Protein AF-0000000084545749 (afdb_homodimer)

pLDDT: mean 96.71, std 5.73, range [35.19, 98.94]

Nearest PDB structures (foldseek):
  8qpl-assembly1_B  TM=8.866E-01  e=1.674E-22  Methanocaldococcus jannaschii
  8cbb-assembly1_A  TM=7.795E-01  e=1.318E-17  Enhygromyxa salina
  8cbb-assembly2_C  TM=7.915E-01  e=3.293E-17  Enhygromyxa salina
  8cbb-assembly1_B  TM=7.976E-01  e=6.181E-17  Enhygromyxa salina
  8cbb-assembly2_D  TM=7.820E-01  e=8.713E-17  Enhygromyxa salina

Foldseek 3Di:
DPPFAAAAEDDDVDDLVLLLVLLLVLLPWRHAEYEYEPQPHDDHLVSLLSSLVSHQHHAYEYPAAALQQDPLVVLLVSQQVSCVSSLNRYEHEYENHDQCSNCVVRVTHSPDRLQSVVVSLVVSLVQLQQDQDFDDGPVDTDHRDGDPDHGSDNDHFYEYEDQDDSVLVSCLVRHQEYEYAQDFLVVLLVSLVVSVVVPNHAYEYEAAAFADQAQVLFLLLSLLVVLVCLQPPVSSVVSVCVVPCVPLSVQLNVVCVVPNSPCSSVSQDPSSCLGGHQTGHLVSNVVSVVSSVVSPHRYYYYYDGAGDDRVVRSVRVCVSPIHD/DPPFAAAAEDDDVDDLVLLLVLLLVLLPWRHAEYEYEPQPHDDQLVSLLSSLVSHQHHAYEYPAAALQQDPLVVLLVSQQVSCVSSLNRYEHEYENHDQCSNCVVRVTHSPDRLQSVVVSLVVSLVQLQQDQDFDDGPVDTDHRDGDPDHGSDNDHFYEYEDQDDSVLVSCLVRHQEYEYAQDFLVRLLVSLVVSVVVPNHAYEYEAAAFADQAQVLFLLLSLLVVLVCLQPPVSSVVSVCVVPCVPLSVQLNVVCVVPNSPCSSVSQDPSSCLGGHQTGYLVSNVVSVVSSVVSPHRYYYYYDGDGDDRVVRSVRVCVSPIHD

Radius of gyration: 26.18 Å; Cα contacts (8 Å, |Δi|>4): 1398; chains: 2; bounding box: 50×79×60 Å

InterPro domains:
  IPR011251 Luciferase-like domain [PF00296] (5-298)
  IPR036661 Luciferase-like domain superfamily [G3DSA:3.20.20.30] (3-321)
  IPR036661 Luciferase-like domain superfamily [SSF51679] (4-319)
  IPR050564 F420-dependent glucose-6-phosphate dehydrogenase/mer [PTHR43244] (4-323)

Solvent-accessible surface area (backbone atoms only — not comparable to full-atom values): 32765 Å² total; per-residue (Å²): 125,85,79,71,54,36,27,35,31,54,38,84,83,51,52,73,67,54,44,43,52,50,37,40,58,46,52,77,39,66,42,44,32,45,28,32,44,20,91,64,32,47,31,45,54,31,47,51,37,54,40,40,74,44,35,89,77,50,26,37,29,35,61,33,47,43,70,74,47,37,24,44,48,52,50,26,24,33,51,37,41,42,17,42,76,47,70,65,30,48,34,48,20,32,28,72,74,49,62,62,53,36,30,28,49,43,34,44,82,79,65,60,65,68,63,46,52,54,52,35,54,54,50,24,50,49,48,32,48,47,41,75,38,69,43,84,57,94,82,43,44,34,50,77,35,52,49,65,55,80,48,70,49,60,72,72,51,37,28,32,50,45,83,52,68,71,49,42,54,48,33,65,72,72,36,54,18,39,37,35,63,76,54,47,47,70,61,43,25,52,52,45,55,56,48,47,72,76,47,80,56,46,34,30,34,48,31,54,31,15,60,26,91,51,37,67,61,11,43,50,52,44,26,43,53,52,36,46,47,43,55,74,31,61,68,53,26,54,51,37,30,76,67,83,31,43,68,49,41,49,51,27,35,55,37,25,76,72,52,42,80,77,56,19,30,75,51,58,49,70,66,53,45,67,39,42,41,30,47,13,28,57,70,52,27,52,53,45,50,54,56,53,49,70,29,64,48,58,31,47,22,44,26,58,50,69,54,85,55,53,68,62,27,46,51,52,46,36,66,57,71,32,51,135,125,86,79,75,54,37,27,36,31,53,42,82,82,50,52,73,66,53,44,46,52,50,36,40,57,46,52,77,38,66,41,44,32,46,29,33,45,20,93,63,32,47,29,46,52,31,46,51,36,54,40,40,73,44,35,90,77,51,25,36,28,33,62,32,47,45,69,76,46,36,25,45,46,53,51,24,25,33,50,38,40,42,18,43,77,46,70,64,30,47,34,47,21,32,29,71,72,50,65,62,53,36,30,28,48,44,34,44,81,80,65,61,65,68,63,47,50,53,52,35,54,53,49,23,51,48,48,30,48,46,41,75,37,69,44,85,58,96,81,43,44,33,50,76,34,53,49,66,54,81,46,71,49,60,72,71,50,37,27,33,49,44,85,52,69,72,49,43,54,48,34,64,71,72,35,53,20,37,37,34,60,77,54,48,45,70,61,45,25,52,52,44,55,57,47,48,72,75,45,80,57,48,34,30,34,48,30,55,31,15,59,27,91,50,38,67,60,10,42,52,51,44,27,44,54,53,38,48,46,41,55,74,31,61,68,55,25,54,51,36,31,75,67,82,31,42,68,49,43,50,52,27,35,54,37,26,76,73,52,43,81,76,56,19,29,75,52,58,48,70,67,56,46,70,39,42,40,31,47,12,26,57,68,52,27,51,56,44,50,52,56,52,48,70,27,64,47,58,32,49,23,44,26,57,49,71,54,86,54,52,67,64,28,46,52,52,43,35,65,57,70,32,52,136

Secondary structure (DSSP, 8-state):
------EEE--SSS-HHHHHHHHHHHTTS---EEEE--TTSS-HHHHHHHHHTT-SSSEEEES-EETTSB-HHHHHHHHHHHHHHTTS-EEEEEE---HIIIIIIS------HHHHHHHHHHHHHHHHTTS-EEEE-SS-EEEEE--SSPPSSS---EEEE--SHHHHHHHHHH-SEEEEES--HHHHHHHHHHHHHH---EEEEEEEEEE-SSHHHHHHHHHHHHHHHHHH-HHHHHHHIIIIIHHHHHHHHHHHHHHTTSSGGGG--HHHHHHHEEEESHHHHHHHHHHHHTTT-SEEEEEE---SSHHHHHHHHIIIII--/------EEE--SSS-HHHHHHHHHHHTTS---EEEE--TTSS-HHHHHHHHHTT-SSSEEEES-EETTSB-HHHHHHHHHHHHHHTTS-EEEEEE---HIIIIIIS------HHHHHHHHHHHHHHHHTTS-EEEE-SS-EEEEE--SSPPS-S---EEEE--SHHHHHHHHHH-SEEEEES--HHHHHHHHHHHHTT---EEEEEEEEEE-SSHHHHHHHHHHHHHHHHHH-HHHHHHHIIIIIHHHHHHHHHHHHHHTTSSGGGG--HHHHHHHEEEESHHHHHHHHHHHHTTT-SEEEEEE---SSHHHHHHHHIIIII--

Sequence (648 aa):
MVFMRIACSLGSMLSVNEILNCAKIMSNTQTETIWVPETWGMENFSMLTAVSGKTSTQKIGSSIINIYSRSPAAIAMGAVTVDTISNGRLILGLGTSSLPIVETFHGYKFEKPLERMKEYVEIIRLISSGKTITYSGNIFNLKNFRLLIKPQRESIPIYIATVNEKMVNLTWSIGDGVIFYLRPKNEMKEIITKMQSKRKIDVTCQIITCVSENSEKAIERAKKTLAFYISVGKVYREFLAKNGFKNETSNIYEEFKKSGFSSNHELVSNSMLQKLTICGTPEECKKQLDEFKETGIDLPIIQFNPIDDTMESFRLLQKTFLDEMVFMRIACSLGSMLSVNEILNCAKIMSNTQTETIWVPETWGMENFSMLTAVSGKTSTQKIGSSIINIYSRSPAAIAMGAVTVDTISNGRLILGLGTSSLPIVETFHGYKFEKPLERMKEYVEIIRLISSGKTITYSGNIFNLKNFRLLIKPQRESIPIYIATVNEKMVNLTWSIGDGVIFYLRPKNEMKEIITKMQSKRKIDVTCQIITCVSENSEKAIERAKKTLAFYISVGKVYREFLAKNGFKNETSNIYEEFKKSGFSSNHELVSNSMLQKLTICGTPEECKKQLDEFKETGIDLPIIQFNPIDDTMESFRLLQKTFLDE

Structure (mmCIF, N/CA/C/O backbone):
data_AF-0000000084545749-model_v1
#
loop_
_entity.id
_entity.type
_entity.pdbx_description
1 polymer 'Luciferase family protein'
#
loop_
_atom_site.group_PDB
_atom_site.id
_atom_site.type_symbol
_atom_site.label_atom_id
_atom_site.label_alt_id
_atom_site.label_comp_id
_atom_site.label_asym_id
_atom_site.label_entity_id
_atom_site.label_seq_id
_atom_site.pdbx_PDB_ins_code
_atom_site.Cartn_x
_atom_site.Cartn_y
_atom_site.Cartn_z
_atom_site.occupancy
_atom_site.B_iso_or_equiv
_atom_site.auth_seq_id
_atom_site.auth_comp_id
_atom_site.auth_asym_id
_atom_site.auth_atom_id
_atom_site.pdbx_PDB_model_num
ATOM 1 N N . MET A 1 1 ? 22.922 -33.5 2.77 1 35.91 1 MET A N 1
ATOM 2 C CA . MET A 1 1 ? 21.906 -33.344 1.722 1 35.91 1 MET A CA 1
ATOM 3 C C . MET A 1 1 ? 21.422 -31.891 1.638 1 35.91 1 MET A C 1
ATOM 5 O O . MET A 1 1 ? 21 -31.312 2.645 1 35.91 1 MET A O 1
ATOM 9 N N . VAL A 1 2 ? 21.984 -31.125 0.833 1 47.72 2 VAL A N 1
ATOM 10 C CA . VAL A 1 2 ? 21.781 -29.672 0.832 1 47.72 2 VAL A CA 1
ATOM 11 C C . VAL A 1 2 ? 20.281 -29.375 0.924 1 47.72 2 VAL A C 1
ATOM 13 O O . VAL A 1 2 ? 19.5 -29.781 0.061 1 47.72 2 VAL A O 1
ATOM 16 N N . PHE A 1 3 ? 19.719 -29.188 2.16 1 62.28 3 PHE A N 1
ATOM 17 C CA . PHE A 1 3 ? 18.297 -28.953 2.439 1 62.28 3 PHE A CA 1
ATOM 18 C C . PHE A 1 3 ? 17.734 -27.875 1.527 1 62.28 3 PHE A C 1
ATOM 20 O O . PHE A 1 3 ? 18.328 -26.797 1.394 1 62.28 3 PHE A O 1
ATOM 27 N N . MET A 1 4 ? 16.984 -28.344 0.512 1 82.06 4 MET A N 1
ATOM 28 C CA . MET A 1 4 ? 16.422 -27.422 -0.47 1 82.06 4 MET A CA 1
ATOM 29 C C . MET A 1 4 ? 15.484 -26.422 0.199 1 82.06 4 MET A C 1
ATOM 31 O O . MET A 1 4 ? 14.734 -26.766 1.107 1 82.06 4 MET A O 1
ATOM 35 N N . ARG A 1 5 ? 15.688 -25.297 -0.233 1 94.62 5 ARG A N 1
ATOM 36 C CA . ARG A 1 5 ? 14.828 -24.188 0.196 1 94.62 5 ARG A CA 1
ATOM 37 C C . ARG A 1 5 ? 13.391 -24.406 -0.257 1 94.62 5 ARG A C 1
ATOM 39 O O . ARG A 1 5 ? 13.148 -24.969 -1.328 1 94.62 5 ARG A O 1
ATOM 46 N N . ILE A 1 6 ? 12.461 -24.125 0.654 1 97.56 6 ILE A N 1
ATOM 47 C CA . ILE A 1 6 ? 11.047 -24.25 0.304 1 97.56 6 ILE A CA 1
ATOM 48 C C . ILE A 1 6 ? 10.281 -23.016 0.761 1 97.56 6 ILE A C 1
ATOM 50 O O . ILE A 1 6 ? 10.562 -22.469 1.827 1 97.56 6 ILE A O 1
ATOM 54 N N . ALA A 1 7 ? 9.383 -22.578 -0.049 1 98.31 7 ALA A N 1
ATOM 55 C CA . ALA A 1 7 ? 8.531 -21.422 0.241 1 98.31 7 ALA A CA 1
ATOM 56 C C . ALA A 1 7 ? 7.055 -21.781 0.102 1 98.31 7 ALA A C 1
ATOM 58 O O . ALA A 1 7 ? 6.715 -22.875 -0.362 1 98.31 7 ALA A O 1
ATOM 59 N N . CYS A 1 8 ? 6.23 -20.906 0.562 1 98.38 8 CYS A N 1
ATOM 60 C CA . CYS A 1 8 ? 4.789 -21.109 0.486 1 98.38 8 CYS A CA 1
ATOM 61 C C . CYS A 1 8 ? 4.086 -19.828 0.076 1 98.38 8 CYS A C 1
ATOM 63 O O . CYS A 1 8 ? 4.453 -18.734 0.525 1 98.38 8 CYS A O 1
ATOM 65 N N . SER A 1 9 ? 3.17 -19.938 -0.784 1 98.12 9 SER A N 1
ATOM 66 C CA . SER A 1 9 ? 2.32 -18.812 -1.178 1 98.12 9 SER A CA 1
ATOM 67 C C . SER A 1 9 ? 0.921 -18.953 -0.586 1 98.12 9 SER A C 1
ATOM 69 O O . SER A 1 9 ? 0.259 -19.984 -0.769 1 98.12 9 SER A O 1
ATOM 71 N N . LEU A 1 10 ? 0.553 -17.922 0.153 1 96.31 10 LEU A N 1
ATOM 72 C CA . LEU A 1 10 ? -0.755 -17.891 0.799 1 96.31 10 LEU A CA 1
ATOM 73 C C . LEU A 1 10 ? -1.705 -16.953 0.069 1 96.31 10 LEU A C 1
ATOM 75 O O . LEU A 1 10 ? -1.514 -15.727 0.086 1 96.31 10 LEU A O 1
ATOM 79 N N . GLY A 1 11 ? -2.672 -17.453 -0.561 1 85.31 11 GLY A N 1
ATOM 80 C CA . GLY A 1 11 ? -3.576 -16.547 -1.242 1 85.31 11 GLY A CA 1
ATOM 81 C C . GLY A 1 11 ? -4.812 -17.234 -1.795 1 85.31 11 GLY A C 1
ATOM 82 O O . GLY A 1 11 ? -5.199 -18.297 -1.316 1 85.31 11 GLY A O 1
ATOM 83 N N . SER A 1 12 ? -5.316 -16.734 -2.797 1 78.94 12 SER A N 1
ATOM 84 C CA . SER A 1 12 ? -6.41 -15.773 -2.885 1 78.94 12 SER A CA 1
ATOM 85 C C . SER A 1 12 ? -7.715 -16.375 -2.365 1 78.94 12 SER A C 1
ATOM 87 O O . SER A 1 12 ? -8.703 -15.656 -2.193 1 78.94 12 SER A O 1
ATOM 89 N N . MET A 1 13 ? -7.555 -17.578 -2.076 1 88.56 13 MET A N 1
ATOM 90 C CA . MET A 1 13 ? -8.742 -18.281 -1.604 1 88.56 13 MET A CA 1
ATOM 91 C C . MET A 1 13 ? -8.844 -18.219 -0.083 1 88.56 13 MET A C 1
ATOM 93 O O . MET A 1 13 ? -9.805 -18.719 0.501 1 88.56 13 MET A O 1
ATOM 97 N N . LEU A 1 14 ? -7.902 -17.609 0.523 1 94.75 14 LEU A N 1
ATOM 98 C CA . LEU A 1 14 ? -7.863 -17.516 1.978 1 94.75 14 LEU A CA 1
ATOM 99 C C . LEU A 1 14 ? -8.367 -16.141 2.443 1 94.75 14 LEU A C 1
ATOM 101 O O . LEU A 1 14 ? -8.133 -15.133 1.775 1 94.75 14 LEU A O 1
ATOM 105 N N . SER A 1 15 ? -9.078 -16.156 3.58 1 94.19 15 SER A N 1
ATOM 106 C CA . SER A 1 15 ? -9.367 -14.891 4.258 1 94.19 15 SER A CA 1
ATOM 107 C C . SER A 1 15 ? -8.109 -14.289 4.879 1 94.19 15 SER A C 1
ATOM 109 O O . SER A 1 15 ? -7.098 -14.977 5.016 1 94.19 15 SER A O 1
ATOM 111 N N . VAL A 1 16 ? -8.195 -13.031 5.207 1 95.19 16 VAL A N 1
ATOM 112 C CA . VAL A 1 16 ? -7.09 -12.359 5.875 1 95.19 16 VAL A CA 1
ATOM 113 C C . VAL A 1 16 ? -6.684 -13.133 7.125 1 95.19 16 VAL A C 1
ATOM 115 O O . VAL A 1 16 ? -5.504 -13.422 7.328 1 95.19 16 VAL A O 1
ATOM 118 N N . ASN A 1 17 ? -7.656 -13.539 7.938 1 94.5 17 ASN A N 1
ATOM 119 C CA . ASN A 1 17 ? -7.383 -14.25 9.18 1 94.5 17 ASN A CA 1
ATOM 120 C C . ASN A 1 17 ? -6.762 -15.617 8.922 1 94.5 17 ASN A C 1
ATOM 122 O O . ASN A 1 17 ? -5.898 -16.062 9.68 1 94.5 17 ASN A O 1
ATOM 126 N N . GLU A 1 18 ? -7.203 -16.281 7.91 1 97 18 GLU A N 1
ATOM 127 C CA . GLU A 1 18 ? -6.637 -17.578 7.559 1 97 18 GLU A CA 1
ATOM 128 C C . GLU A 1 18 ? -5.176 -17.438 7.137 1 97 18 GLU A C 1
ATOM 130 O O . GLU A 1 18 ? -4.344 -18.281 7.484 1 97 18 GLU A O 1
ATOM 135 N N . ILE A 1 19 ? -4.871 -16.391 6.391 1 97.5 19 ILE A N 1
ATOM 136 C CA . ILE A 1 19 ? -3.49 -16.156 5.992 1 97.5 19 ILE A CA 1
ATOM 137 C C . ILE A 1 19 ? -2.625 -15.938 7.234 1 97.5 19 ILE A C 1
ATOM 139 O O . ILE A 1 19 ? -1.548 -16.531 7.352 1 97.5 19 ILE A O 1
ATOM 143 N N . LEU A 1 20 ? -3.107 -15.148 8.141 1 97.25 20 LEU A N 1
ATOM 144 C CA . LEU A 1 20 ? -2.338 -14.836 9.336 1 97.25 20 LEU A CA 1
ATOM 145 C C . LEU A 1 20 ? -2.162 -16.078 10.211 1 97.25 20 LEU A C 1
ATOM 147 O O . LEU A 1 20 ? -1.094 -16.281 10.789 1 97.25 20 LEU A O 1
ATOM 151 N N . ASN A 1 21 ? -3.191 -16.891 10.32 1 97.81 21 ASN A N 1
ATOM 152 C CA . ASN A 1 21 ? -3.088 -18.141 11.062 1 97.81 21 ASN A CA 1
ATOM 153 C C . ASN A 1 21 ? -2.08 -19.094 10.422 1 97.81 21 ASN A C 1
ATOM 155 O O . ASN A 1 21 ? -1.288 -19.734 11.125 1 97.81 21 ASN A O 1
ATOM 159 N N . CYS A 1 22 ? -2.098 -19.188 9.094 1 98.31 22 CYS A N 1
ATOM 160 C CA . CYS A 1 22 ? -1.125 -20.016 8.383 1 98.31 22 CYS A CA 1
ATOM 161 C C . CYS A 1 22 ? 0.291 -19.484 8.594 1 98.31 22 CYS A C 1
ATOM 163 O O . CYS A 1 22 ? 1.221 -20.266 8.805 1 98.31 22 CYS A O 1
ATOM 165 N N . ALA A 1 23 ? 0.415 -18.188 8.531 1 98.19 23 ALA A N 1
ATOM 166 C CA . ALA A 1 23 ? 1.721 -17.578 8.75 1 98.19 23 ALA A CA 1
ATOM 167 C C . ALA A 1 23 ? 2.252 -17.906 10.148 1 98.19 23 ALA A C 1
ATOM 169 O O . ALA A 1 23 ? 3.439 -18.203 10.312 1 98.19 23 ALA A O 1
ATOM 170 N N . LYS A 1 24 ? 1.405 -17.812 11.133 1 97.75 24 LYS A N 1
ATOM 171 C CA . LYS A 1 24 ? 1.788 -18.141 12.5 1 97.75 24 LYS A CA 1
ATOM 172 C C . LYS A 1 24 ? 2.297 -19.578 12.586 1 97.75 24 LYS A C 1
ATOM 174 O O . LYS A 1 24 ? 3.305 -19.844 13.25 1 97.75 24 LYS A O 1
ATOM 179 N N . ILE A 1 25 ? 1.6 -20.469 11.922 1 97.38 25 ILE A N 1
ATOM 180 C CA . ILE A 1 25 ? 2.016 -21.859 11.891 1 97.38 25 ILE A CA 1
ATOM 181 C C . ILE A 1 25 ? 3.379 -21.984 11.211 1 97.38 25 ILE A C 1
ATOM 183 O O . ILE A 1 25 ? 4.27 -22.672 11.711 1 97.38 25 ILE A O 1
ATOM 187 N N . MET A 1 26 ? 3.568 -21.297 10.125 1 97.69 26 MET A N 1
ATOM 188 C CA . MET A 1 26 ? 4.785 -21.375 9.32 1 97.69 26 MET A CA 1
ATOM 189 C C . MET A 1 26 ? 5.977 -20.812 10.086 1 97.69 26 MET A C 1
ATOM 191 O O . MET A 1 26 ? 7.125 -21.141 9.789 1 97.69 26 MET A O 1
ATOM 195 N N . SER A 1 27 ? 5.652 -19.938 11.094 1 96.94 27 SER A N 1
ATOM 196 C CA . SER A 1 27 ? 6.719 -19.328 11.883 1 96.94 27 SER A CA 1
ATOM 197 C C . SER A 1 27 ? 7.555 -20.391 12.594 1 96.94 27 SER A C 1
ATOM 199 O O . SER A 1 27 ? 8.711 -20.156 12.945 1 96.94 27 SER A O 1
ATOM 201 N N . ASN A 1 28 ? 7 -21.562 12.742 1 95.56 28 ASN A N 1
ATOM 202 C CA . ASN A 1 28 ? 7.664 -22.656 13.461 1 95.56 28 ASN A CA 1
ATOM 203 C C . ASN A 1 28 ? 8.109 -23.766 12.508 1 95.56 28 ASN A C 1
ATOM 205 O O . ASN A 1 28 ? 8.328 -24.906 12.938 1 95.56 28 ASN A O 1
ATOM 209 N N . THR A 1 29 ? 8.203 -23.484 11.227 1 96.38 29 THR A N 1
ATOM 210 C CA . THR A 1 29 ? 8.602 -24.453 10.219 1 96.38 29 THR A CA 1
ATOM 211 C C . THR A 1 29 ? 9.898 -24.016 9.539 1 96.38 29 THR A C 1
ATOM 213 O O . THR A 1 29 ? 10.484 -23 9.891 1 96.38 29 THR A O 1
ATOM 216 N N . GLN A 1 30 ? 10.312 -24.797 8.57 1 91.75 30 GLN A N 1
ATOM 217 C CA . GLN A 1 30 ? 11.531 -24.5 7.828 1 91.75 30 GLN A CA 1
ATOM 218 C C . GLN A 1 30 ? 11.242 -23.688 6.574 1 91.75 30 GLN A C 1
ATOM 220 O O . GLN A 1 30 ? 12.109 -23.516 5.719 1 91.75 30 GLN A O 1
ATOM 225 N N . THR A 1 31 ? 10.07 -23.203 6.434 1 97 31 THR A N 1
ATOM 226 C CA . THR A 1 31 ? 9.695 -22.375 5.289 1 97 31 THR A CA 1
ATOM 227 C C . THR A 1 31 ? 10.641 -21.172 5.156 1 97 31 THR A C 1
ATOM 229 O O . THR A 1 31 ? 10.875 -20.453 6.129 1 97 31 THR A O 1
ATOM 232 N N . GLU A 1 32 ? 11.195 -21.031 4.016 1 97.75 32 GLU A N 1
ATOM 233 C CA . GLU A 1 32 ? 12.148 -19.953 3.814 1 97.75 32 GLU A CA 1
ATOM 234 C C . GLU A 1 32 ? 11.438 -18.609 3.621 1 97.75 32 GLU A C 1
ATOM 236 O O . GLU A 1 32 ? 11.828 -17.609 4.215 1 97.75 32 GLU A O 1
ATOM 241 N N . THR A 1 33 ? 10.438 -18.578 2.777 1 98.62 33 THR A N 1
ATOM 242 C CA . THR A 1 33 ? 9.758 -17.344 2.402 1 98.62 33 THR A CA 1
ATOM 243 C C . THR A 1 33 ? 8.242 -17.562 2.367 1 98.62 33 THR A C 1
ATOM 245 O O . THR A 1 33 ? 7.762 -18.578 1.871 1 98.62 33 THR A O 1
ATOM 248 N N . ILE A 1 34 ? 7.504 -16.688 2.877 1 98.69 34 ILE A N 1
ATOM 249 C CA . ILE A 1 34 ? 6.051 -16.625 2.764 1 98.69 34 ILE A CA 1
ATOM 250 C C . ILE A 1 34 ? 5.656 -15.594 1.712 1 98.69 34 ILE A C 1
ATOM 252 O O . ILE A 1 34 ? 5.867 -14.398 1.901 1 98.69 34 ILE A O 1
ATOM 256 N N . TRP A 1 35 ? 5.113 -16.078 0.639 1 98.69 35 TRP A N 1
ATOM 257 C CA . TRP A 1 35 ? 4.699 -15.211 -0.462 1 98.69 35 TRP A CA 1
ATOM 258 C C . TRP A 1 35 ? 3.209 -14.898 -0.373 1 98.69 35 TRP A C 1
ATOM 260 O O . TRP A 1 35 ? 2.4 -15.766 -0.045 1 98.69 35 TRP A O 1
ATOM 270 N N . VAL A 1 36 ? 2.854 -13.648 -0.627 1 98.06 36 VAL A N 1
ATOM 271 C CA . VAL A 1 36 ? 1.462 -13.211 -0.598 1 98.06 36 VAL A CA 1
ATOM 272 C C . VAL A 1 36 ? 1.094 -12.57 -1.934 1 98.06 36 VAL A C 1
ATOM 274 O O . VAL A 1 36 ? 1.725 -11.602 -2.357 1 98.06 36 VAL A O 1
ATOM 277 N N . PRO A 1 37 ? 0.091 -13.109 -2.627 1 96.69 37 PRO A N 1
ATOM 278 C CA . PRO A 1 37 ? -0.374 -12.484 -3.863 1 96.69 37 PRO A CA 1
ATOM 279 C C . PRO A 1 37 ? -1.291 -11.289 -3.609 1 96.69 37 PRO A C 1
ATOM 281 O O . PRO A 1 37 ? -1.854 -11.156 -2.52 1 96.69 37 PRO A O 1
ATOM 284 N N . GLU A 1 38 ? -1.456 -10.305 -4.508 1 94.38 38 GLU A N 1
ATOM 285 C CA . GLU A 1 38 ? -2.393 -9.18 -4.441 1 94.38 38 GLU A CA 1
ATOM 286 C C . GLU A 1 38 ? -3.553 -9.375 -5.41 1 94.38 38 GLU A C 1
ATOM 288 O O . GLU A 1 38 ? -4.719 -9.312 -5.016 1 94.38 38 GLU A O 1
ATOM 293 N N . THR A 1 39 ? -3.438 -9.828 -6.609 1 83.56 39 THR A N 1
ATOM 294 C CA . THR A 1 39 ? -4.383 -9.914 -7.719 1 83.56 39 THR A CA 1
ATOM 295 C C . THR A 1 39 ? -5.426 -8.805 -7.621 1 83.56 39 THR A C 1
ATOM 297 O O . THR A 1 39 ? -5.102 -7.625 -7.793 1 83.56 39 THR A O 1
ATOM 300 N N . TRP A 1 40 ? -6.699 -9.008 -7.266 1 82.06 40 TRP A N 1
ATOM 301 C CA . TRP A 1 40 ? -7.711 -8 -6.961 1 82.06 40 TRP A CA 1
ATOM 302 C C . TRP A 1 40 ? -8.367 -8.281 -5.613 1 82.06 40 TRP A C 1
ATOM 304 O O . TRP A 1 40 ? -9.555 -8.016 -5.43 1 82.06 40 TRP A O 1
ATOM 314 N N . GLY A 1 41 ? -7.508 -8.727 -4.734 1 89.38 41 GLY A N 1
ATOM 315 C CA . GLY A 1 41 ? -7.984 -9.016 -3.391 1 89.38 41 GLY A CA 1
ATOM 316 C C . GLY A 1 41 ? -7.359 -8.133 -2.328 1 89.38 41 GLY A C 1
ATOM 317 O O . GLY A 1 41 ? -7.656 -6.941 -2.252 1 89.38 41 GLY A O 1
ATOM 318 N N . MET A 1 42 ? -6.422 -8.75 -1.611 1 94.75 42 MET A N 1
ATOM 319 C CA . MET A 1 42 ? -5.773 -8.086 -0.483 1 94.75 42 MET A CA 1
ATOM 320 C C . MET A 1 42 ? -4.602 -7.234 -0.955 1 94.75 42 MET A C 1
ATOM 322 O O . MET A 1 42 ? -3.846 -7.645 -1.838 1 94.75 42 MET A O 1
ATOM 326 N N . GLU A 1 43 ? -4.527 -6.047 -0.407 1 97.38 43 GLU A N 1
ATOM 327 C CA . GLU A 1 43 ? -3.402 -5.164 -0.699 1 97.38 43 GLU A CA 1
ATOM 328 C C . GLU A 1 43 ? -2.113 -5.691 -0.079 1 97.38 43 GLU A C 1
ATOM 330 O O . GLU A 1 43 ? -2.102 -6.117 1.078 1 97.38 43 GLU A O 1
ATOM 335 N N . ASN A 1 44 ? -1.098 -5.719 -0.86 1 97.88 44 ASN A N 1
ATOM 336 C CA . ASN A 1 44 ? 0.066 -6.559 -0.595 1 97.88 44 ASN A CA 1
ATOM 337 C C . ASN A 1 44 ? 0.906 -6.008 0.553 1 97.88 44 ASN A C 1
ATOM 339 O O . ASN A 1 44 ? 1.299 -6.75 1.454 1 97.88 44 ASN A O 1
ATOM 343 N N . PHE A 1 45 ? 1.214 -4.699 0.608 1 98.5 45 PHE A N 1
ATOM 344 C CA . PHE A 1 45 ? 2.105 -4.164 1.631 1 98.5 45 PHE A CA 1
ATOM 345 C C . PHE A 1 45 ? 1.482 -4.293 3.016 1 98.5 45 PHE A C 1
ATOM 347 O O . PHE A 1 45 ? 2.182 -4.574 3.992 1 98.5 45 PHE A O 1
ATOM 354 N N . SER A 1 46 ? 0.171 -4.086 3.115 1 98.5 46 SER A N 1
ATOM 355 C CA . SER A 1 46 ? -0.519 -4.305 4.383 1 98.5 46 SER A CA 1
ATOM 356 C C . SER A 1 46 ? -0.418 -5.762 4.82 1 98.5 46 SER A C 1
ATOM 358 O O . SER A 1 46 ? -0.12 -6.047 5.98 1 98.5 46 SER A O 1
ATOM 360 N N . MET A 1 47 ? -0.628 -6.637 3.9 1 98.25 47 MET A N 1
ATOM 361 C CA . MET A 1 47 ? -0.606 -8.062 4.227 1 98.25 47 MET A CA 1
ATOM 362 C C . MET A 1 47 ? 0.803 -8.516 4.598 1 98.25 47 MET A C 1
ATOM 364 O O . MET A 1 47 ? 0.983 -9.289 5.535 1 98.25 47 MET A O 1
ATOM 368 N N . LEU A 1 48 ? 1.762 -8.062 3.801 1 98.75 48 LEU A N 1
ATOM 369 C CA . LEU A 1 48 ? 3.141 -8.406 4.121 1 98.75 48 LEU A CA 1
ATOM 370 C C . LEU A 1 48 ? 3.523 -7.906 5.508 1 98.75 48 LEU A C 1
ATOM 372 O O . LEU A 1 48 ? 4.219 -8.594 6.254 1 98.75 48 LEU A O 1
ATOM 376 N N . THR A 1 49 ? 3.094 -6.691 5.84 1 98.75 49 THR A N 1
ATOM 377 C CA . THR A 1 49 ? 3.328 -6.148 7.172 1 98.75 49 THR A CA 1
ATOM 378 C C . THR A 1 49 ? 2.682 -7.031 8.234 1 98.75 49 THR A C 1
ATOM 380 O O . THR A 1 49 ? 3.324 -7.395 9.227 1 98.75 49 THR A O 1
ATOM 383 N N . ALA A 1 50 ? 1.439 -7.402 8.031 1 98.5 50 ALA A N 1
ATOM 384 C CA . ALA A 1 50 ? 0.72 -8.242 8.992 1 98.5 50 ALA A CA 1
ATOM 385 C C . ALA A 1 50 ? 1.398 -9.594 9.148 1 98.5 50 ALA A C 1
ATOM 387 O O . ALA A 1 50 ? 1.587 -10.078 10.266 1 98.5 50 ALA A O 1
ATOM 388 N N . VAL A 1 51 ? 1.773 -10.203 8.016 1 98.5 51 VAL A N 1
ATOM 389 C CA . VAL A 1 51 ? 2.422 -11.516 8.016 1 98.5 51 VAL A CA 1
ATOM 390 C C . VAL A 1 51 ? 3.768 -11.422 8.734 1 98.5 51 VAL A C 1
ATOM 392 O O . VAL A 1 51 ? 4.129 -12.32 9.5 1 98.5 51 VAL A O 1
ATOM 395 N N . SER A 1 52 ? 4.5 -10.344 8.477 1 98.19 52 SER A N 1
ATOM 396 C CA . SER A 1 52 ? 5.809 -10.172 9.102 1 98.19 52 SER A CA 1
ATOM 397 C C . SER A 1 52 ? 5.688 -10.117 10.617 1 98.19 52 SER A C 1
ATOM 399 O O . SER A 1 52 ? 6.613 -10.508 11.336 1 98.19 52 SER A O 1
ATOM 401 N N . GLY A 1 53 ? 4.559 -9.648 11.117 1 97.31 53 GLY A N 1
ATOM 402 C CA . GLY A 1 53 ? 4.316 -9.594 12.555 1 97.31 53 GLY A CA 1
ATOM 403 C C . GLY A 1 53 ? 4.059 -10.953 13.172 1 97.31 53 GLY A C 1
ATOM 404 O O . GLY A 1 53 ? 4.133 -11.109 14.391 1 97.31 53 GLY A O 1
ATOM 405 N N . LYS A 1 54 ? 3.77 -11.977 12.359 1 97.88 54 LYS A N 1
ATOM 406 C CA . LYS A 1 54 ? 3.457 -13.32 12.836 1 97.88 54 LYS A CA 1
ATOM 407 C C . LYS A 1 54 ? 4.691 -14.219 12.797 1 97.88 54 LYS A C 1
ATOM 409 O O . LYS A 1 54 ? 4.664 -15.344 13.305 1 97.88 54 LYS A O 1
ATOM 414 N N . THR A 1 55 ? 5.773 -13.734 12.141 1 97.12 55 THR A N 1
ATOM 415 C CA . THR A 1 55 ? 7 -14.516 11.977 1 97.12 55 THR A CA 1
ATOM 416 C C . THR A 1 55 ? 8.219 -13.688 12.367 1 97.12 55 THR A C 1
ATOM 418 O O . THR A 1 55 ? 8.148 -12.461 12.445 1 97.12 55 THR A O 1
ATOM 421 N N . SER A 1 56 ? 9.352 -14.344 12.617 1 94.44 56 SER A N 1
ATOM 422 C CA . SER A 1 56 ? 10.531 -13.586 13.031 1 94.44 56 SER A CA 1
ATOM 423 C C . SER A 1 56 ? 11.727 -13.891 12.141 1 94.44 56 SER A C 1
ATOM 425 O O . SER A 1 56 ? 12.703 -13.133 12.117 1 94.44 56 SER A O 1
ATOM 427 N N . THR A 1 57 ? 11.617 -15.023 11.375 1 96.44 57 THR A N 1
ATOM 428 C CA . THR A 1 57 ? 12.805 -15.43 10.633 1 96.44 57 THR A CA 1
ATOM 429 C C . THR A 1 57 ? 12.5 -15.562 9.148 1 96.44 57 THR A C 1
ATOM 431 O O . THR A 1 57 ? 13.352 -15.266 8.305 1 96.44 57 THR A O 1
ATOM 434 N N . GLN A 1 58 ? 11.312 -16.016 8.797 1 98.19 58 GLN A N 1
ATOM 435 C CA . GLN A 1 58 ? 10.945 -16.25 7.402 1 98.19 58 GLN A CA 1
ATOM 436 C C . GLN A 1 58 ? 10.977 -14.945 6.605 1 98.19 58 GLN A C 1
ATOM 438 O O . GLN A 1 58 ? 10.562 -13.898 7.105 1 98.19 58 GLN A O 1
ATOM 443 N N . LYS A 1 59 ? 11.492 -15.008 5.441 1 98.75 59 LYS A N 1
ATOM 444 C CA . LYS A 1 59 ? 11.305 -13.891 4.512 1 98.75 59 LYS A CA 1
ATOM 445 C C . LYS A 1 59 ? 9.844 -13.766 4.09 1 98.75 59 LYS A C 1
ATOM 447 O O . LYS A 1 59 ? 9.062 -14.711 4.238 1 98.75 59 LYS A O 1
ATOM 452 N N . ILE A 1 60 ? 9.5 -12.617 3.678 1 98.81 60 ILE A N 1
ATOM 453 C CA . ILE A 1 60 ? 8.164 -12.352 3.152 1 98.81 60 ILE A CA 1
ATOM 454 C C . ILE A 1 60 ? 8.273 -11.734 1.76 1 98.81 60 ILE A C 1
ATOM 456 O O . ILE A 1 60 ? 9.18 -10.953 1.489 1 98.81 60 ILE A O 1
ATOM 460 N N . GLY A 1 61 ? 7.383 -12.117 0.843 1 98.75 61 GLY A N 1
ATOM 461 C CA . GLY A 1 61 ? 7.496 -11.641 -0.528 1 98.75 61 GLY A CA 1
ATOM 462 C C . GLY A 1 61 ? 6.152 -11.336 -1.163 1 98.75 61 GLY A C 1
ATOM 463 O O . GLY A 1 61 ? 5.145 -11.969 -0.84 1 98.75 61 GLY A O 1
ATOM 464 N N . SER A 1 62 ? 6.141 -10.336 -2.031 1 98.56 62 SER A N 1
ATOM 465 C CA . SER A 1 62 ? 4.977 -10.078 -2.877 1 98.56 62 SER A CA 1
ATOM 466 C C . SER A 1 62 ? 5.004 -10.953 -4.125 1 98.56 62 SER A C 1
ATOM 468 O O . SER A 1 62 ? 6.039 -11.086 -4.781 1 98.56 62 SER A O 1
ATOM 470 N N . SER A 1 63 ? 3.908 -11.531 -4.504 1 97.38 63 SER A N 1
ATOM 471 C CA . SER A 1 63 ? 3.869 -12.406 -5.672 1 97.38 63 SER A CA 1
ATOM 472 C C . SER A 1 63 ? 2.562 -12.242 -6.441 1 97.38 63 SER A C 1
ATOM 474 O O . SER A 1 63 ? 1.762 -13.18 -6.516 1 97.38 63 SER A O 1
ATOM 476 N N . ILE A 1 64 ? 2.365 -11.008 -6.797 1 97.62 64 ILE A N 1
ATOM 477 C CA . ILE A 1 64 ? 3.26 -9.883 -7.031 1 97.62 64 ILE A CA 1
ATOM 478 C C . ILE A 1 64 ? 2.516 -8.57 -6.777 1 97.62 64 ILE A C 1
ATOM 480 O O . ILE A 1 64 ? 1.298 -8.57 -6.586 1 97.62 64 ILE A O 1
ATOM 484 N N . ILE A 1 65 ? 3.207 -7.484 -6.754 1 98.19 65 ILE A N 1
ATOM 485 C CA . ILE A 1 65 ? 2.686 -6.133 -6.941 1 98.19 65 ILE A CA 1
ATOM 486 C C . ILE A 1 65 ? 2.799 -5.738 -8.414 1 98.19 65 ILE A C 1
ATOM 488 O O . ILE A 1 65 ? 3.873 -5.848 -9.008 1 98.19 65 ILE A O 1
ATOM 492 N N . ASN A 1 66 ? 1.677 -5.375 -9.039 1 97.44 66 ASN A N 1
ATOM 493 C CA . ASN A 1 66 ? 1.742 -5.031 -10.453 1 97.44 66 ASN A CA 1
ATOM 494 C C . ASN A 1 66 ? 2.264 -3.611 -10.664 1 97.44 66 ASN A C 1
ATOM 496 O O . ASN A 1 66 ? 1.969 -2.715 -9.867 1 97.44 66 ASN A O 1
ATOM 500 N N . ILE A 1 67 ? 2.875 -3.307 -11.719 1 98.38 67 ILE A N 1
ATOM 501 C CA . ILE A 1 67 ? 3.639 -2.08 -11.93 1 98.38 67 ILE A CA 1
ATOM 502 C C . ILE A 1 67 ? 2.768 -1.048 -12.641 1 98.38 67 ILE A C 1
ATOM 504 O O . ILE A 1 67 ? 3.279 -0.087 -13.219 1 98.38 67 ILE A O 1
ATOM 508 N N . TYR A 1 68 ? 1.451 -1.254 -12.68 1 98 68 TYR A N 1
ATOM 509 C CA . TYR A 1 68 ? 0.546 -0.294 -13.305 1 98 68 TYR A CA 1
ATOM 510 C C . TYR A 1 68 ? -0.355 0.361 -12.266 1 98 68 TYR A C 1
ATOM 512 O O . TYR A 1 68 ? -0.846 1.473 -12.469 1 98 68 TYR A O 1
ATOM 520 N N . SER A 1 69 ? -0.457 -0.303 -11.125 1 97.56 69 SER A N 1
ATOM 521 C CA . SER A 1 69 ? -1.48 0.135 -10.18 1 97.56 69 SER A CA 1
ATOM 522 C C . SER A 1 69 ? -0.953 1.232 -9.266 1 97.56 69 SER A C 1
ATOM 524 O O . SER A 1 69 ? -1.728 1.893 -8.57 1 97.56 69 SER A O 1
ATOM 526 N N . ARG A 1 70 ? 0.345 1.449 -9.188 1 97.62 70 ARG A N 1
ATOM 527 C CA . ARG A 1 70 ? 1.048 2.41 -8.344 1 97.62 70 ARG A CA 1
ATOM 528 C C . ARG A 1 70 ? 2.209 3.051 -9.094 1 97.62 70 ARG A C 1
ATOM 530 O O . ARG A 1 70 ? 2.74 2.469 -10.039 1 97.62 70 ARG A O 1
ATOM 537 N N . SER A 1 71 ? 2.609 4.219 -8.633 1 98.19 71 SER A N 1
ATOM 538 C CA . SER A 1 71 ? 3.846 4.793 -9.148 1 98.19 71 SER A CA 1
ATOM 539 C C . SER A 1 71 ? 5.066 4.02 -8.656 1 98.19 71 SER A C 1
ATOM 541 O O . SER A 1 71 ? 5.008 3.35 -7.625 1 98.19 71 SER A O 1
ATOM 543 N N . PRO A 1 72 ? 6.164 4.086 -9.422 1 98.31 72 PRO A N 1
ATOM 544 C CA . PRO A 1 72 ? 7.363 3.414 -8.922 1 98.31 72 PRO A CA 1
ATOM 545 C C . PRO A 1 72 ? 7.824 3.955 -7.574 1 98.31 72 PRO A C 1
ATOM 547 O O . PRO A 1 72 ? 8.336 3.199 -6.742 1 98.31 72 PRO A O 1
ATOM 550 N N . ALA A 1 73 ? 7.621 5.242 -7.332 1 98 73 ALA A N 1
ATOM 551 C CA . ALA A 1 73 ? 7.98 5.832 -6.047 1 98 73 ALA A CA 1
ATOM 552 C C . ALA A 1 73 ? 7.133 5.254 -4.918 1 98 73 ALA A C 1
ATOM 554 O O . ALA A 1 73 ? 7.641 4.969 -3.832 1 98 73 ALA A O 1
ATOM 555 N N . ALA A 1 74 ? 5.836 5.094 -5.184 1 98.19 74 ALA A N 1
ATOM 556 C CA . ALA A 1 74 ? 4.949 4.512 -4.18 1 98.19 74 ALA A CA 1
ATOM 557 C C . ALA A 1 74 ? 5.367 3.08 -3.848 1 98.19 74 ALA A C 1
ATOM 559 O O . ALA A 1 74 ? 5.336 2.674 -2.684 1 98.19 74 ALA A O 1
ATOM 560 N N . ILE A 1 75 ? 5.734 2.312 -4.855 1 98.62 75 ILE A N 1
ATOM 561 C CA . ILE A 1 75 ? 6.172 0.94 -4.629 1 98.62 75 ILE A CA 1
ATOM 562 C C . ILE A 1 75 ? 7.473 0.94 -3.83 1 98.62 75 ILE A C 1
ATOM 564 O O . ILE A 1 75 ? 7.641 0.145 -2.902 1 98.62 75 ILE A O 1
ATOM 568 N N . ALA A 1 76 ? 8.383 1.817 -4.164 1 98.25 76 ALA A N 1
ATOM 569 C CA . ALA A 1 76 ? 9.641 1.916 -3.436 1 98.25 76 ALA A CA 1
ATOM 570 C C . ALA A 1 76 ? 9.406 2.268 -1.97 1 98.25 76 ALA A C 1
ATOM 572 O O . ALA A 1 76 ? 10.031 1.691 -1.077 1 98.25 76 ALA A O 1
ATOM 573 N N . MET A 1 77 ? 8.531 3.234 -1.724 1 97.69 77 MET A N 1
ATOM 574 C CA . MET A 1 77 ? 8.188 3.609 -0.357 1 97.69 77 MET A CA 1
ATOM 575 C C . MET A 1 77 ? 7.645 2.41 0.416 1 97.69 77 MET A C 1
ATOM 577 O O . MET A 1 77 ? 8.023 2.189 1.567 1 97.69 77 MET A O 1
ATOM 581 N N . GLY A 1 78 ? 6.758 1.675 -0.23 1 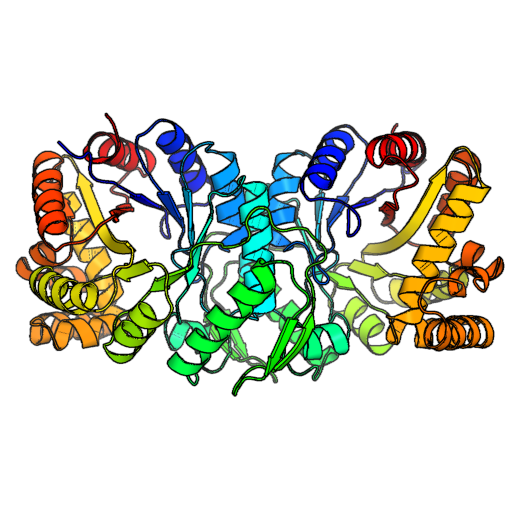98.19 78 GLY A N 1
ATOM 582 C CA . GLY A 1 78 ? 6.219 0.477 0.393 1 98.19 78 GLY A CA 1
ATOM 583 C C . GLY A 1 78 ? 7.273 -0.574 0.682 1 98.19 78 GLY A C 1
ATOM 584 O O . GLY A 1 78 ? 7.289 -1.164 1.764 1 98.19 78 GLY A O 1
ATOM 585 N N . ALA A 1 79 ? 8.125 -0.791 -0.281 1 98.56 79 ALA A N 1
ATOM 586 C CA . ALA A 1 79 ? 9.188 -1.779 -0.122 1 98.56 79 ALA A CA 1
ATOM 587 C C . ALA A 1 79 ? 10.094 -1.428 1.056 1 98.56 79 ALA A C 1
ATOM 589 O O . ALA A 1 79 ? 10.359 -2.27 1.916 1 98.56 79 ALA A O 1
ATOM 590 N N . VAL A 1 80 ? 10.531 -0.217 1.117 1 98.06 80 VAL A N 1
ATOM 591 C CA . VAL A 1 80 ? 11.445 0.214 2.17 1 98.06 80 VAL A CA 1
ATOM 592 C C . VAL A 1 80 ? 10.742 0.147 3.523 1 98.06 80 VAL A C 1
ATOM 594 O O . VAL A 1 80 ? 11.328 -0.295 4.516 1 98.06 80 VAL A O 1
ATOM 597 N N . THR A 1 81 ? 9.492 0.565 3.596 1 97.94 81 THR A N 1
ATOM 598 C CA . THR A 1 81 ? 8.734 0.561 4.84 1 97.94 81 THR A CA 1
ATOM 599 C C . THR A 1 81 ? 8.57 -0.862 5.367 1 97.94 81 THR A C 1
ATOM 601 O O . THR A 1 81 ? 8.891 -1.145 6.52 1 97.94 81 THR A O 1
ATOM 604 N N . VAL A 1 82 ? 8.125 -1.773 4.508 1 98.56 82 VAL A N 1
ATOM 605 C CA . VAL A 1 82 ? 7.891 -3.152 4.926 1 98.56 82 VAL A CA 1
ATOM 606 C C . VAL A 1 82 ? 9.219 -3.82 5.27 1 98.56 82 VAL A C 1
ATOM 608 O O . VAL A 1 82 ? 9.289 -4.629 6.199 1 98.56 82 VAL A O 1
ATOM 611 N N . ASP A 1 83 ? 10.234 -3.512 4.488 1 98.56 83 ASP A N 1
ATOM 612 C CA . ASP A 1 83 ? 11.555 -4.047 4.789 1 98.56 83 ASP A CA 1
ATOM 613 C C . ASP A 1 83 ? 12.031 -3.602 6.172 1 98.56 83 ASP A C 1
ATOM 615 O O . ASP A 1 83 ? 12.617 -4.391 6.914 1 98.56 83 ASP A O 1
ATOM 619 N N . THR A 1 84 ? 11.781 -2.402 6.504 1 97.75 84 THR A N 1
ATOM 620 C CA . THR A 1 84 ? 12.148 -1.871 7.812 1 97.75 84 THR A CA 1
ATOM 621 C C . THR A 1 84 ? 11.328 -2.545 8.914 1 97.75 84 THR A C 1
ATOM 623 O O . THR A 1 84 ? 11.891 -3.006 9.914 1 97.75 84 THR A O 1
ATOM 626 N N . ILE A 1 85 ? 10.016 -2.654 8.719 1 97.81 85 ILE A N 1
ATOM 627 C CA . ILE A 1 85 ? 9.125 -3.242 9.711 1 97.81 85 ILE A CA 1
ATOM 628 C C . ILE A 1 85 ? 9.5 -4.703 9.945 1 97.81 85 ILE A C 1
ATOM 630 O O . ILE A 1 85 ? 9.438 -5.191 11.07 1 97.81 85 ILE A O 1
ATOM 634 N N . SER A 1 86 ? 9.938 -5.379 8.906 1 98.06 86 SER A N 1
ATOM 635 C CA . SER A 1 86 ? 10.227 -6.812 8.969 1 98.06 86 SER A CA 1
ATOM 636 C C . SER A 1 86 ? 11.688 -7.07 9.312 1 98.06 86 SER A C 1
ATOM 638 O O . SER A 1 86 ? 12.117 -8.219 9.391 1 98.06 86 SER A O 1
ATOM 640 N N . ASN A 1 87 ? 12.469 -6.031 9.5 1 97.56 87 ASN A N 1
ATOM 641 C CA . ASN A 1 87 ? 13.883 -6.117 9.836 1 97.56 87 ASN A CA 1
ATOM 642 C C . ASN A 1 87 ? 14.688 -6.797 8.734 1 97.56 87 ASN A C 1
ATOM 644 O O . ASN A 1 87 ? 15.43 -7.75 9 1 97.56 87 ASN A O 1
ATOM 648 N N . GLY A 1 88 ? 14.422 -6.379 7.484 1 98.06 88 GLY A N 1
ATOM 649 C CA . GLY A 1 88 ? 15.25 -6.773 6.355 1 98.06 88 GLY A CA 1
ATOM 650 C C . GLY A 1 88 ? 14.836 -8.102 5.75 1 98.06 88 GLY A C 1
ATOM 651 O O . GLY A 1 88 ? 15.672 -8.828 5.207 1 98.06 88 GLY A O 1
ATOM 652 N N . ARG A 1 89 ? 13.57 -8.484 5.758 1 98.56 89 ARG A N 1
ATOM 653 C CA . ARG A 1 89 ? 13.172 -9.82 5.336 1 98.56 89 ARG A CA 1
ATOM 654 C C . ARG A 1 89 ? 12.383 -9.773 4.027 1 98.56 89 ARG A C 1
ATOM 656 O O . ARG A 1 89 ? 11.969 -10.812 3.508 1 98.56 89 ARG A O 1
ATOM 663 N N . LEU A 1 90 ? 12.211 -8.602 3.449 1 98.81 90 LEU A N 1
ATOM 664 C CA . LEU A 1 90 ? 11.336 -8.453 2.295 1 98.81 90 LEU A CA 1
ATOM 665 C C . LEU A 1 90 ? 12.031 -8.914 1.018 1 98.81 90 LEU A C 1
ATOM 667 O O . LEU A 1 90 ? 13.203 -8.602 0.798 1 98.81 90 LEU A O 1
ATOM 671 N N . ILE A 1 91 ? 11.336 -9.633 0.195 1 98.94 91 ILE A N 1
ATOM 672 C CA . ILE A 1 91 ? 11.609 -9.805 -1.228 1 98.94 91 ILE A CA 1
ATOM 673 C C . ILE A 1 91 ? 10.492 -9.156 -2.047 1 98.94 91 ILE A C 1
ATOM 675 O O . ILE A 1 91 ? 9.328 -9.531 -1.924 1 98.94 91 ILE A O 1
ATOM 679 N N . LEU A 1 92 ? 10.875 -8.188 -2.83 1 98.88 92 LEU A N 1
ATOM 680 C CA . LEU A 1 92 ? 9.875 -7.473 -3.613 1 98.88 92 LEU A CA 1
ATOM 681 C C . LEU A 1 92 ? 9.602 -8.188 -4.934 1 98.88 92 LEU A C 1
ATOM 683 O O . LEU A 1 92 ? 10.453 -8.188 -5.828 1 98.88 92 LEU A O 1
ATOM 687 N N . GLY A 1 93 ? 8.484 -8.82 -5.02 1 98.88 93 GLY A N 1
ATOM 688 C CA . GLY A 1 93 ? 8.047 -9.406 -6.273 1 98.88 93 GLY A CA 1
ATOM 689 C C . GLY A 1 93 ? 7.188 -8.477 -7.109 1 98.88 93 GLY A C 1
ATOM 690 O O . GLY A 1 93 ? 6.172 -7.969 -6.633 1 98.88 93 GLY A O 1
ATOM 691 N N . LEU A 1 94 ? 7.559 -8.289 -8.336 1 98.88 94 LEU A N 1
ATOM 692 C CA . LEU A 1 94 ? 6.875 -7.383 -9.258 1 98.88 94 LEU A CA 1
ATOM 693 C C . LEU A 1 94 ? 6.336 -8.148 -10.469 1 98.88 94 LEU A C 1
ATOM 695 O O . LEU A 1 94 ? 6.832 -9.227 -10.797 1 98.88 94 LEU A O 1
ATOM 699 N N . GLY A 1 95 ? 5.359 -7.621 -11.062 1 98.44 95 GLY A N 1
ATOM 700 C CA . GLY A 1 95 ? 4.828 -8.133 -12.32 1 98.44 95 GLY A CA 1
ATOM 701 C C . GLY A 1 95 ? 3.953 -7.125 -13.047 1 98.44 95 GLY A C 1
ATOM 702 O O . GLY A 1 95 ? 3.625 -6.07 -12.5 1 98.44 95 GLY A O 1
ATOM 703 N N . THR A 1 96 ? 3.559 -7.41 -14.273 1 97.19 96 THR A N 1
ATOM 704 C CA . THR A 1 96 ? 2.732 -6.508 -15.07 1 97.19 96 THR A CA 1
ATOM 705 C C . THR A 1 96 ? 1.25 -6.777 -14.828 1 97.19 96 THR A C 1
ATOM 707 O O . THR A 1 96 ? 0.403 -5.941 -15.141 1 97.19 96 THR A O 1
ATOM 710 N N . SER A 1 97 ? 1.004 -7.926 -14.211 1 94.94 97 SER A N 1
ATOM 711 C CA . SER A 1 97 ? -0.371 -8.422 -14.18 1 94.94 97 SER A CA 1
ATOM 712 C C . SER A 1 97 ? -0.905 -8.641 -15.594 1 94.94 97 SER A C 1
ATOM 714 O O . SER A 1 97 ? -0.136 -8.914 -16.516 1 94.94 97 SER A O 1
ATOM 716 N N . SER A 1 98 ? -2.221 -8.805 -15.773 1 94.06 98 SER A N 1
ATOM 717 C CA . SER A 1 98 ? -2.848 -9.062 -17.062 1 94.06 98 SER A CA 1
ATOM 718 C C . SER A 1 98 ? -3.576 -7.828 -17.578 1 94.06 98 SER A C 1
ATOM 720 O O . SER A 1 98 ? -3.908 -6.93 -16.812 1 94.06 98 SER A O 1
ATOM 722 N N . LEU A 1 99 ? -3.789 -7.762 -18.891 1 93.56 99 LEU A N 1
ATOM 723 C CA . LEU A 1 99 ? -4.461 -6.648 -19.562 1 93.56 99 LEU A CA 1
ATOM 724 C C . LEU A 1 99 ? -5.812 -6.367 -18.922 1 93.56 99 LEU A C 1
ATOM 726 O O . LEU A 1 99 ? -6.109 -5.227 -18.547 1 93.56 99 LEU A O 1
ATOM 730 N N . PRO A 1 100 ? -6.637 -7.391 -18.641 1 93.44 100 PRO A N 1
ATOM 731 C CA . PRO A 1 100 ? -7.938 -7.102 -18.031 1 93.44 100 PRO A CA 1
ATOM 732 C C . PRO A 1 100 ? -7.816 -6.512 -16.641 1 93.44 100 PRO A C 1
ATOM 734 O O . PRO A 1 100 ? -8.586 -5.617 -16.266 1 93.44 100 PRO A O 1
ATOM 737 N N . ILE A 1 101 ? -6.871 -6.988 -15.867 1 94.75 101 ILE A N 1
ATOM 738 C CA . ILE A 1 101 ? -6.695 -6.48 -14.508 1 94.75 101 ILE A CA 1
ATOM 739 C C . ILE A 1 101 ? -6.281 -5.012 -14.562 1 94.75 101 ILE A C 1
ATOM 741 O O . ILE A 1 101 ? -6.859 -4.172 -13.867 1 94.75 101 ILE A O 1
ATOM 745 N N . VAL A 1 102 ? -5.344 -4.652 -15.414 1 96.88 102 VAL A N 1
ATOM 746 C CA . VAL A 1 102 ? -4.797 -3.301 -15.5 1 96.88 102 VAL A CA 1
ATOM 747 C C . VAL A 1 102 ? -5.84 -2.355 -16.094 1 96.88 102 VAL A C 1
ATOM 749 O O . VAL A 1 102 ? -6.109 -1.292 -15.523 1 96.88 102 VAL A O 1
ATOM 752 N N . GLU A 1 103 ? -6.516 -2.803 -17.141 1 96.88 103 GLU A N 1
ATOM 753 C CA . GLU A 1 103 ? -7.371 -1.875 -17.875 1 96.88 103 GLU A CA 1
ATOM 754 C C . GLU A 1 103 ? -8.789 -1.874 -17.312 1 96.88 103 GLU A C 1
ATOM 756 O O . GLU A 1 103 ? -9.398 -0.813 -17.156 1 96.88 103 GLU A O 1
ATOM 761 N N . THR A 1 104 ? -9.297 -3.066 -16.922 1 95.88 104 THR A N 1
ATOM 762 C CA . THR A 1 104 ? -10.703 -3.158 -16.547 1 95.88 104 THR A CA 1
ATOM 763 C C . THR A 1 104 ? -10.883 -2.957 -15.047 1 95.88 104 THR A C 1
ATOM 765 O O . THR A 1 104 ? -11.906 -2.434 -14.602 1 95.88 104 THR A O 1
ATOM 768 N N . PHE A 1 105 ? -9.953 -3.346 -14.289 1 96.56 105 PHE A N 1
ATOM 769 C CA . PHE A 1 105 ? -10.109 -3.244 -12.844 1 96.56 105 PHE A CA 1
ATOM 770 C C . PHE A 1 105 ? -9.484 -1.962 -12.32 1 96.56 105 PHE A C 1
ATOM 772 O O . PHE A 1 105 ? -10.008 -1.336 -11.398 1 96.56 105 PHE A O 1
ATOM 779 N N . HIS A 1 106 ? -8.352 -1.564 -12.922 1 96.94 106 HIS A N 1
ATOM 780 C CA . HIS A 1 106 ? -7.645 -0.398 -12.406 1 96.94 106 HIS A CA 1
ATOM 781 C C . HIS A 1 106 ? -7.906 0.831 -13.273 1 96.94 106 HIS A C 1
ATOM 783 O O . HIS A 1 106 ? -7.641 1.959 -12.852 1 96.94 106 HIS A O 1
ATOM 789 N N . GLY A 1 107 ? -8.391 0.652 -14.5 1 96.75 107 GLY A N 1
ATOM 790 C CA . GLY A 1 107 ? -8.75 1.771 -15.359 1 96.75 107 GLY A CA 1
ATOM 791 C C . GLY A 1 107 ? -7.543 2.461 -15.969 1 96.75 107 GLY A C 1
ATOM 792 O O . GLY A 1 107 ? -7.598 3.65 -16.297 1 96.75 107 GLY A O 1
ATOM 793 N N . TYR A 1 108 ? -6.383 1.835 -15.906 1 97 108 TYR A N 1
ATOM 794 C CA . TYR A 1 108 ? -5.172 2.367 -16.531 1 97 108 TYR A CA 1
ATOM 795 C C . TYR A 1 108 ? -4.922 1.709 -17.875 1 97 108 TYR A C 1
ATOM 797 O O . TYR A 1 108 ? -5.629 0.777 -18.266 1 97 108 TYR A O 1
ATOM 805 N N . LYS A 1 109 ? -4.012 2.234 -18.672 1 96.44 109 LYS A N 1
ATOM 806 C CA . LYS A 1 109 ? -3.646 1.65 -19.953 1 96.44 109 LYS A CA 1
ATOM 807 C C . LYS A 1 109 ? -2.494 0.662 -19.812 1 96.44 109 LYS A C 1
ATOM 809 O O . LYS A 1 109 ? -1.49 0.965 -19.156 1 96.44 109 LYS A O 1
ATOM 814 N N . PHE A 1 110 ? -2.701 -0.508 -20.328 1 97.5 110 PHE A N 1
ATOM 815 C CA . PHE A 1 110 ? -1.626 -1.49 -20.391 1 97.5 110 PHE A CA 1
ATOM 816 C C . PHE A 1 110 ? -0.666 -1.17 -21.531 1 97.5 110 PHE A C 1
ATOM 818 O O . PHE A 1 110 ? -0.866 -1.617 -22.672 1 97.5 110 PHE A O 1
ATOM 825 N N . GLU A 1 111 ? 0.412 -0.416 -21.234 1 97.25 111 GLU A N 1
ATOM 826 C CA . GLU A 1 111 ? 1.282 0.033 -22.312 1 97.25 111 GLU A CA 1
ATOM 827 C C . GLU A 1 111 ? 2.754 -0.15 -21.953 1 97.25 111 GLU A C 1
ATOM 829 O O . GLU A 1 111 ? 3.139 0.019 -20.797 1 97.25 111 GLU A O 1
ATOM 834 N N . LYS A 1 112 ? 3.57 -0.498 -22.922 1 98 112 LYS A N 1
ATOM 835 C CA . LYS A 1 112 ? 5.027 -0.583 -22.844 1 98 112 LYS A CA 1
ATOM 836 C C . LYS A 1 112 ? 5.473 -1.377 -21.625 1 98 112 LYS A C 1
ATOM 838 O O . LYS A 1 112 ? 6.305 -0.909 -20.844 1 98 112 LYS A O 1
ATOM 843 N N . PRO A 1 113 ? 4.984 -2.615 -21.547 1 98.06 113 PRO A N 1
ATOM 844 C CA . PRO A 1 113 ? 5.25 -3.383 -20.328 1 98.06 113 PRO A CA 1
ATOM 845 C C . PRO A 1 113 ? 6.742 -3.598 -20.078 1 98.06 113 PRO A C 1
ATOM 847 O O . PRO A 1 113 ? 7.191 -3.553 -18.922 1 98.06 113 PRO A O 1
ATOM 850 N N . LEU A 1 114 ? 7.566 -3.861 -21.109 1 98.62 114 LEU A N 1
ATOM 851 C CA . LEU A 1 114 ? 8.992 -4.125 -20.938 1 98.62 114 LEU A CA 1
ATOM 852 C C . LEU A 1 114 ? 9.727 -2.873 -20.469 1 98.62 114 LEU A C 1
ATOM 854 O O . LEU A 1 114 ? 10.469 -2.916 -19.5 1 98.62 114 LEU A O 1
ATOM 858 N N . GLU A 1 115 ? 9.477 -1.763 -21.188 1 98.62 115 GLU A N 1
ATOM 859 C CA . GLU A 1 115 ? 10.109 -0.495 -20.828 1 98.62 115 GLU A CA 1
ATOM 860 C C . GLU A 1 115 ? 9.68 -0.038 -19.438 1 98.62 115 GLU A C 1
ATOM 862 O O . GLU A 1 115 ? 10.477 0.533 -18.703 1 98.62 115 GLU A O 1
ATOM 867 N N . ARG A 1 116 ? 8.469 -0.243 -19.188 1 98.69 116 ARG A N 1
ATOM 868 C CA . ARG A 1 116 ? 7.93 0.138 -17.891 1 98.69 116 ARG A CA 1
ATOM 869 C C . ARG A 1 116 ? 8.602 -0.654 -16.766 1 98.69 116 ARG A C 1
ATOM 871 O O . ARG A 1 116 ? 9.023 -0.082 -15.758 1 98.69 116 ARG A O 1
ATOM 878 N N . MET A 1 117 ? 8.664 -1.96 -16.891 1 98.88 117 MET A N 1
ATOM 879 C CA . MET A 1 117 ? 9.305 -2.807 -15.891 1 98.88 117 MET A CA 1
ATOM 880 C C . MET A 1 117 ? 10.758 -2.381 -15.664 1 98.88 117 MET A C 1
ATOM 882 O O . MET A 1 117 ? 11.203 -2.27 -14.523 1 98.88 117 MET A O 1
ATOM 886 N N . LYS A 1 118 ? 11.43 -2.16 -16.734 1 98.88 118 LYS A N 1
ATOM 887 C CA . LYS A 1 118 ? 12.82 -1.73 -16.625 1 98.88 118 LYS A CA 1
ATOM 888 C C . LYS A 1 118 ? 12.945 -0.45 -15.805 1 98.88 118 LYS A C 1
ATOM 890 O O . LYS A 1 118 ? 13.742 -0.377 -14.867 1 98.88 118 LYS A O 1
ATOM 895 N N . GLU A 1 119 ? 12.164 0.565 -16.156 1 98.81 119 GLU A N 1
ATOM 896 C CA . GLU A 1 119 ? 12.242 1.843 -15.461 1 98.81 119 GLU A CA 1
ATOM 897 C C . GLU A 1 119 ? 11.781 1.706 -14.008 1 98.81 119 GLU A C 1
ATOM 899 O O . GLU A 1 119 ? 12.344 2.344 -13.117 1 98.81 119 GLU A O 1
ATOM 904 N N . TYR A 1 120 ? 10.75 0.867 -13.758 1 98.88 120 TYR A N 1
ATOM 905 C CA . TYR A 1 120 ? 10.305 0.627 -12.391 1 98.88 120 TYR A CA 1
ATOM 906 C C . TYR A 1 120 ? 11.438 0.056 -11.547 1 98.88 120 TYR A C 1
ATOM 908 O O . TYR A 1 120 ? 11.719 0.559 -10.453 1 98.88 120 TYR A O 1
ATOM 916 N N . VAL A 1 121 ? 12.062 -0.955 -12.008 1 98.88 121 VAL A N 1
ATOM 917 C CA . VAL A 1 121 ? 13.133 -1.604 -11.266 1 98.88 121 VAL A CA 1
ATOM 918 C C . VAL A 1 121 ? 14.258 -0.605 -11 1 98.88 121 VAL A C 1
ATOM 920 O O . VAL A 1 121 ? 14.758 -0.51 -9.883 1 98.88 121 VAL A O 1
ATOM 923 N N . GLU A 1 122 ? 14.633 0.167 -12.008 1 98.69 122 GLU A N 1
ATOM 924 C CA . GLU A 1 122 ? 15.688 1.161 -11.859 1 98.69 122 GLU A CA 1
ATOM 925 C C . GLU A 1 122 ? 15.328 2.201 -10.805 1 98.69 122 GLU A C 1
ATOM 927 O O . GLU A 1 122 ? 16.125 2.488 -9.906 1 98.69 122 GLU A O 1
ATOM 932 N N . ILE A 1 123 ? 14.172 2.727 -10.875 1 98.5 123 ILE A N 1
ATOM 933 C CA . ILE A 1 123 ? 13.719 3.785 -9.977 1 98.5 123 ILE A CA 1
ATOM 934 C C . ILE A 1 123 ? 13.617 3.244 -8.555 1 98.5 123 ILE A C 1
ATOM 936 O O . ILE A 1 123 ? 14.062 3.887 -7.602 1 98.5 123 ILE A O 1
ATOM 940 N N . ILE A 1 124 ? 13.039 2.049 -8.398 1 98.44 124 ILE A N 1
ATOM 941 C CA . ILE A 1 124 ? 12.852 1.454 -7.078 1 98.44 124 ILE A CA 1
ATOM 942 C C . ILE A 1 124 ? 14.211 1.224 -6.422 1 98.44 124 ILE A C 1
ATOM 944 O O . ILE A 1 124 ? 14.398 1.52 -5.242 1 98.44 124 ILE A O 1
ATOM 948 N N . ARG A 1 125 ? 15.18 0.723 -7.148 1 98.44 125 ARG A N 1
ATOM 949 C CA . ARG A 1 125 ? 16.516 0.497 -6.609 1 98.44 125 ARG A CA 1
ATOM 950 C C . ARG A 1 125 ? 17.172 1.812 -6.191 1 98.44 125 ARG A C 1
ATOM 952 O O . ARG A 1 125 ? 17.797 1.89 -5.133 1 98.44 125 ARG A O 1
ATOM 959 N N . LEU A 1 126 ? 17 2.797 -7.02 1 97.69 126 LEU A N 1
ATOM 960 C CA . LEU A 1 126 ? 17.578 4.102 -6.715 1 97.69 126 LEU A CA 1
ATOM 961 C C . LEU A 1 126 ? 16.984 4.68 -5.438 1 97.69 126 LEU A C 1
ATOM 963 O O . LEU A 1 126 ? 17.703 5.109 -4.543 1 97.69 126 LEU A O 1
ATOM 967 N N . ILE A 1 127 ? 15.68 4.637 -5.309 1 97.12 127 ILE A N 1
ATOM 968 C CA . ILE A 1 127 ? 15 5.203 -4.152 1 97.12 127 ILE A CA 1
ATOM 969 C C . ILE A 1 127 ? 15.352 4.402 -2.9 1 97.12 127 ILE A C 1
ATOM 971 O O . ILE A 1 127 ? 15.602 4.977 -1.838 1 97.12 127 ILE A O 1
ATOM 975 N N . SER A 1 128 ? 15.414 3.074 -3.014 1 97 128 SER A N 1
ATOM 976 C CA . SER A 1 128 ? 15.656 2.195 -1.873 1 97 128 SER A CA 1
ATOM 977 C C . SER A 1 128 ? 17.078 2.352 -1.353 1 97 128 SER A C 1
ATOM 979 O O . SER A 1 128 ? 17.375 1.976 -0.216 1 97 128 SER A O 1
ATOM 981 N N . SER A 1 129 ? 17.953 2.883 -2.129 1 96.06 129 SER A N 1
ATOM 982 C CA . SER A 1 129 ? 19.344 3.088 -1.717 1 96.06 129 SER A CA 1
ATOM 983 C C . SER A 1 129 ? 19.453 4.168 -0.647 1 96.06 129 SER A C 1
ATOM 985 O O . SER A 1 129 ? 20.469 4.281 0.032 1 96.06 129 SER A O 1
ATOM 987 N N . GLY A 1 130 ? 18.438 5.039 -0.582 1 94.38 130 GLY A N 1
ATOM 988 C CA . GLY A 1 130 ? 18.438 6.113 0.397 1 94.38 130 GLY A CA 1
ATOM 989 C C . GLY A 1 130 ? 19.078 7.387 -0.11 1 94.38 130 GLY A C 1
ATOM 990 O O . GLY A 1 130 ? 19.047 8.422 0.564 1 94.38 130 GLY A O 1
ATOM 991 N N . LYS A 1 131 ? 19.516 7.375 -1.321 1 94.69 131 LYS A N 1
ATOM 992 C CA . LYS A 1 131 ? 20.156 8.555 -1.891 1 94.69 131 LYS A CA 1
ATOM 993 C C . LYS A 1 131 ? 19.141 9.484 -2.543 1 94.69 131 LYS A C 1
ATOM 995 O O . LYS A 1 131 ? 18.016 9.078 -2.811 1 94.69 131 LYS A O 1
ATOM 1000 N N . THR A 1 132 ? 19.516 10.773 -2.67 1 95.88 132 THR A N 1
ATOM 1001 C CA . THR A 1 132 ? 18.734 11.688 -3.504 1 95.88 132 THR A CA 1
ATOM 1002 C C . THR A 1 132 ? 18.844 11.297 -4.977 1 95.88 132 THR A C 1
ATOM 1004 O O . THR A 1 132 ? 19.938 11.094 -5.488 1 95.88 132 THR A O 1
ATOM 1007 N N . ILE A 1 133 ? 17.703 11.258 -5.586 1 95.06 133 ILE A N 1
ATOM 1008 C CA . ILE A 1 133 ? 17.797 10.719 -6.938 1 95.06 133 ILE A CA 1
ATOM 1009 C C . ILE A 1 133 ? 17.141 11.68 -7.922 1 95.06 133 ILE A C 1
ATOM 1011 O O . ILE A 1 133 ? 16.219 12.406 -7.559 1 95.06 133 ILE A O 1
ATOM 1015 N N . THR A 1 134 ? 17.641 11.711 -9.148 1 97.69 134 THR A N 1
ATOM 1016 C CA . THR A 1 134 ? 17.031 12.219 -10.375 1 97.69 134 THR A CA 1
ATOM 1017 C C . THR A 1 134 ? 17.031 11.141 -11.453 1 97.69 134 THR A C 1
ATOM 1019 O O . THR A 1 134 ? 18 10.414 -11.625 1 97.69 134 THR A O 1
ATOM 1022 N N . TYR A 1 135 ? 15.945 10.922 -12.023 1 98.31 135 TYR A N 1
ATOM 1023 C CA . TYR A 1 135 ? 15.773 9.883 -13.031 1 98.31 135 TYR A CA 1
ATOM 1024 C C . TYR A 1 135 ? 15.094 10.445 -14.281 1 98.31 135 TYR A C 1
ATOM 1026 O O . TYR A 1 135 ? 14.07 11.117 -14.18 1 98.31 135 TYR A O 1
ATOM 1034 N N . SER A 1 136 ? 15.68 10.195 -15.375 1 98.38 136 SER A N 1
ATOM 1035 C CA . SER A 1 136 ? 15.125 10.578 -16.672 1 98.38 136 SER A CA 1
ATOM 1036 C C . SER A 1 136 ? 14.969 9.367 -17.578 1 98.38 136 SER A C 1
ATOM 1038 O O . SER A 1 136 ? 15.945 8.898 -18.172 1 98.38 136 SER A O 1
ATOM 1040 N N . GLY A 1 137 ? 13.727 8.922 -17.625 1 98.19 137 GLY A N 1
ATOM 1041 C CA . GLY A 1 137 ? 13.43 7.797 -18.5 1 98.19 137 GLY A CA 1
ATOM 1042 C C . GLY A 1 137 ? 12.477 8.156 -19.625 1 98.19 137 GLY A C 1
ATOM 1043 O O . GLY A 1 137 ? 12.211 9.336 -19.859 1 98.19 137 GLY A O 1
ATOM 1044 N N . ASN A 1 138 ? 12.07 7.164 -20.406 1 98.12 138 ASN A N 1
ATOM 1045 C CA . ASN A 1 138 ? 11.117 7.352 -21.484 1 98.12 138 ASN A CA 1
ATOM 1046 C C . ASN A 1 138 ? 9.695 7.523 -20.969 1 98.12 138 ASN A C 1
ATOM 1048 O O . ASN A 1 138 ? 8.883 8.219 -21.562 1 98.12 138 ASN A O 1
ATOM 1052 N N . ILE A 1 139 ? 9.414 6.867 -19.859 1 98.12 139 ILE A N 1
ATOM 1053 C CA . ILE A 1 139 ? 8.062 6.879 -19.297 1 98.12 139 ILE A CA 1
ATOM 1054 C C . ILE A 1 139 ? 8.016 7.789 -18.078 1 98.12 139 ILE A C 1
ATOM 1056 O O . ILE A 1 139 ? 7.094 8.594 -17.922 1 98.12 139 ILE A O 1
ATOM 1060 N N . PHE A 1 140 ? 9.047 7.711 -17.25 1 98.25 140 PHE A N 1
ATOM 1061 C CA . PHE A 1 140 ? 9.016 8.438 -15.984 1 98.25 140 PHE A CA 1
ATOM 1062 C C . PHE A 1 140 ? 10.195 9.398 -15.875 1 98.25 140 PHE A C 1
ATOM 1064 O O . PHE A 1 140 ? 11.305 9.07 -16.297 1 98.25 140 PHE A O 1
ATOM 1071 N N . ASN A 1 141 ? 9.898 10.555 -15.359 1 98.31 141 ASN A N 1
ATOM 1072 C CA . ASN A 1 141 ? 10.891 11.539 -14.961 1 98.31 141 ASN A CA 1
ATOM 1073 C C . ASN A 1 141 ? 10.695 11.977 -13.508 1 98.31 141 ASN A C 1
ATOM 1075 O O . ASN A 1 141 ? 9.617 12.438 -13.133 1 98.31 141 ASN A O 1
ATOM 1079 N N . LEU A 1 142 ? 11.641 11.727 -12.695 1 97.88 142 LEU A N 1
ATOM 1080 C CA . LEU A 1 142 ? 11.656 12.148 -11.297 1 97.88 142 LEU A CA 1
ATOM 1081 C C . LEU A 1 142 ? 12.812 13.102 -11.031 1 97.88 142 LEU A C 1
ATOM 1083 O O . LEU A 1 142 ? 13.867 12.992 -11.656 1 97.88 142 LEU A O 1
ATOM 1087 N N . LYS A 1 143 ? 12.586 14.055 -10.109 1 96.44 143 LYS A N 1
ATOM 1088 C CA . LYS A 1 143 ? 13.625 15.039 -9.828 1 96.44 143 LYS A CA 1
ATOM 1089 C C . LYS A 1 143 ? 13.797 15.234 -8.32 1 96.44 143 LYS A C 1
ATOM 1091 O O . LYS A 1 143 ? 12.82 15.453 -7.602 1 96.44 143 LYS A O 1
ATOM 1096 N N . ASN A 1 144 ? 15.039 15.125 -7.891 1 94.25 144 ASN A N 1
ATOM 1097 C CA . ASN A 1 144 ? 15.469 15.492 -6.543 1 94.25 144 ASN A CA 1
ATOM 1098 C C . ASN A 1 144 ? 14.625 14.805 -5.477 1 94.25 144 ASN A C 1
ATOM 1100 O O . ASN A 1 144 ? 14.164 15.453 -4.535 1 94.25 144 ASN A O 1
ATOM 1104 N N . PHE A 1 145 ? 14.453 13.539 -5.641 1 94.5 145 PHE A N 1
ATOM 1105 C CA . PHE A 1 145 ? 13.633 12.75 -4.719 1 94.5 145 PHE A CA 1
ATOM 1106 C C . PHE A 1 145 ? 14.516 12.008 -3.721 1 94.5 145 PHE A C 1
ATOM 1108 O O . PHE A 1 145 ? 15.5 11.375 -4.102 1 94.5 145 PHE A O 1
ATOM 1115 N N . ARG A 1 146 ? 14.211 12.125 -2.492 1 93.88 146 ARG A N 1
ATOM 1116 C CA . ARG A 1 146 ? 14.828 11.344 -1.429 1 93.88 146 ARG A CA 1
ATOM 1117 C C . ARG A 1 146 ? 13.797 10.93 -0.38 1 93.88 146 ARG A C 1
ATOM 1119 O O . ARG A 1 146 ? 13.008 11.758 0.075 1 93.88 146 ARG A O 1
ATOM 1126 N N . LEU A 1 147 ? 13.875 9.648 -0.019 1 93.31 147 LEU A N 1
ATOM 1127 C CA . LEU A 1 147 ? 12.969 9.164 1.018 1 93.31 147 LEU A CA 1
ATOM 1128 C C . LEU A 1 147 ? 13.25 9.852 2.35 1 93.31 147 LEU A C 1
ATOM 1130 O O . LEU A 1 147 ? 14.406 10.07 2.707 1 93.31 147 LEU A O 1
ATOM 1134 N N . LEU A 1 148 ? 12.188 10.117 3.115 1 90.88 148 LEU A N 1
ATOM 1135 C CA . LEU A 1 148 ? 12.312 10.75 4.426 1 90.88 148 LEU A CA 1
ATOM 1136 C C . LEU A 1 148 ? 12.875 9.766 5.449 1 90.88 148 LEU A C 1
ATOM 1138 O O . LEU A 1 148 ? 13.547 10.172 6.398 1 90.88 148 LEU A O 1
ATOM 1142 N N . ILE A 1 149 ? 12.648 8.5 5.23 1 89.94 149 ILE A N 1
ATOM 1143 C CA . ILE A 1 149 ? 13.117 7.516 6.195 1 89.94 149 ILE A CA 1
ATOM 1144 C C . ILE A 1 149 ? 14.398 6.859 5.684 1 89.94 149 ILE A C 1
ATOM 1146 O O . ILE A 1 149 ? 14.609 6.754 4.473 1 89.94 149 ILE A O 1
ATOM 1150 N N . LYS A 1 150 ? 15.18 6.398 6.613 1 90.44 150 LYS A N 1
ATOM 1151 C CA . LYS A 1 150 ? 16.375 5.652 6.273 1 90.44 150 LYS A CA 1
ATOM 1152 C C . LYS A 1 150 ? 16.062 4.184 6.004 1 90.44 150 LYS A C 1
ATOM 1154 O O . LYS A 1 150 ? 15.508 3.494 6.863 1 90.44 150 LYS A O 1
ATOM 1159 N N . PRO A 1 151 ? 16.422 3.715 4.824 1 94.69 151 PRO A N 1
ATOM 1160 C CA . PRO A 1 151 ? 16.188 2.297 4.543 1 94.69 151 PRO A CA 1
ATOM 1161 C C . PRO A 1 151 ? 16.969 1.368 5.469 1 94.69 151 PRO A C 1
ATOM 1163 O O . PRO A 1 151 ? 18.094 1.687 5.863 1 94.69 151 PRO A O 1
ATOM 1166 N N . GLN A 1 152 ? 16.422 0.235 5.828 1 94.12 152 GLN A N 1
ATOM 1167 C CA . GLN A 1 152 ? 17.031 -0.808 6.637 1 94.12 152 GLN A CA 1
ATOM 1168 C C . GLN A 1 152 ? 18.25 -1.399 5.93 1 94.12 152 GLN A C 1
ATOM 1170 O O . GLN A 1 152 ? 19.25 -1.722 6.574 1 94.12 152 GLN A O 1
ATOM 1175 N N . ARG A 1 153 ? 18.016 -1.69 4.566 1 94.56 153 ARG A N 1
ATOM 1176 C CA . ARG A 1 153 ? 19.062 -2.205 3.686 1 94.56 153 ARG A CA 1
ATOM 1177 C C . ARG A 1 153 ? 19.203 -1.339 2.439 1 94.56 153 ARG A C 1
ATOM 1179 O O . ARG A 1 153 ? 18.234 -0.739 1.979 1 94.56 153 ARG A O 1
ATOM 1186 N N . GLU A 1 154 ? 20.391 -1.353 1.932 1 90.81 154 GLU A N 1
ATOM 1187 C CA . GLU A 1 154 ? 20.656 -0.559 0.737 1 90.81 154 GLU A CA 1
ATOM 1188 C C . GLU A 1 154 ? 20 -1.174 -0.496 1 90.81 154 GLU A C 1
ATOM 1190 O O . GLU A 1 154 ? 19.703 -0.471 -1.463 1 90.81 154 GLU A O 1
ATOM 1195 N N . SER A 1 155 ? 19.891 -2.486 -0.435 1 96.38 155 SER A N 1
ATOM 1196 C CA . SER A 1 155 ? 19.312 -3.188 -1.575 1 96.38 155 SER A CA 1
ATOM 1197 C C . SER A 1 155 ? 18.281 -4.215 -1.125 1 96.38 155 SER A C 1
ATOM 1199 O O . SER A 1 155 ? 18.578 -5.086 -0.305 1 96.38 155 SER A O 1
ATOM 1201 N N . ILE A 1 156 ? 17.094 -4.043 -1.646 1 98.56 156 ILE A N 1
ATOM 1202 C CA . ILE A 1 156 ? 16.016 -5 -1.443 1 98.56 156 ILE A CA 1
ATOM 1203 C C . ILE A 1 156 ? 15.898 -5.91 -2.664 1 98.56 156 ILE A C 1
ATOM 1205 O O . ILE A 1 156 ? 15.82 -5.43 -3.797 1 98.56 156 ILE A O 1
ATOM 1209 N N . PRO A 1 157 ? 16 -7.254 -2.496 1 98.88 157 PRO A N 1
ATOM 1210 C CA . PRO A 1 157 ? 15.883 -8.148 -3.652 1 98.88 157 PRO A CA 1
ATOM 1211 C C . PRO A 1 157 ? 14.586 -7.938 -4.43 1 98.88 157 PRO A C 1
ATOM 1213 O O . PRO A 1 157 ? 13.516 -7.816 -3.83 1 98.88 157 PRO A O 1
ATOM 1216 N N . ILE A 1 158 ? 14.75 -7.887 -5.754 1 98.94 158 ILE A N 1
ATOM 1217 C CA . ILE A 1 158 ? 13.602 -7.734 -6.637 1 98.94 158 ILE A CA 1
ATOM 1218 C C . ILE A 1 158 ? 13.445 -8.977 -7.508 1 98.94 158 ILE A C 1
ATOM 1220 O O . ILE A 1 158 ? 14.352 -9.32 -8.281 1 98.94 158 ILE A O 1
ATOM 1224 N N . TYR A 1 159 ? 12.375 -9.672 -7.324 1 98.94 159 TYR A N 1
ATOM 1225 C CA . TYR A 1 159 ? 11.977 -10.789 -8.18 1 98.94 159 TYR A CA 1
ATOM 1226 C C . TYR A 1 159 ? 10.922 -10.352 -9.188 1 98.94 159 TYR A C 1
ATOM 1228 O O . TYR A 1 159 ? 10.055 -9.539 -8.867 1 98.94 159 TYR A O 1
ATOM 1236 N N . ILE A 1 160 ? 10.969 -10.867 -10.391 1 98.94 160 ILE A N 1
ATOM 1237 C CA . ILE A 1 160 ? 10.047 -10.445 -11.438 1 98.94 160 ILE A CA 1
ATOM 1238 C C . ILE A 1 160 ? 9.297 -11.664 -11.984 1 98.94 160 ILE A C 1
ATOM 1240 O O . ILE A 1 160 ? 9.914 -12.672 -12.336 1 98.94 160 ILE A O 1
ATOM 1244 N N . ALA A 1 161 ? 7.973 -11.594 -11.938 1 98.62 161 ALA A N 1
ATOM 1245 C CA . ALA A 1 161 ? 7.152 -12.617 -12.586 1 98.62 161 ALA A CA 1
ATOM 1246 C C . ALA A 1 161 ? 7.246 -12.508 -14.109 1 98.62 161 ALA A C 1
ATOM 1248 O O . ALA A 1 161 ? 7.137 -11.414 -14.664 1 98.62 161 ALA A O 1
ATOM 1249 N N . THR A 1 162 ? 7.469 -13.602 -14.773 1 97.88 162 THR A N 1
ATOM 1250 C CA . THR A 1 162 ? 7.641 -13.539 -16.219 1 97.88 162 THR A CA 1
ATOM 1251 C C . THR A 1 162 ? 7.043 -14.773 -16.891 1 97.88 162 THR A C 1
ATOM 1253 O O . THR A 1 162 ? 7.023 -15.859 -16.297 1 97.88 162 THR A O 1
ATOM 1256 N N . VAL A 1 163 ? 6.531 -14.57 -18.078 1 96.94 163 VAL A N 1
ATOM 1257 C CA . VAL A 1 163 ? 5.965 -15.672 -18.859 1 96.94 163 VAL A CA 1
ATOM 1258 C C . VAL A 1 163 ? 6.621 -15.734 -20.234 1 96.94 163 VAL A C 1
ATOM 1260 O O . VAL A 1 163 ? 7.301 -1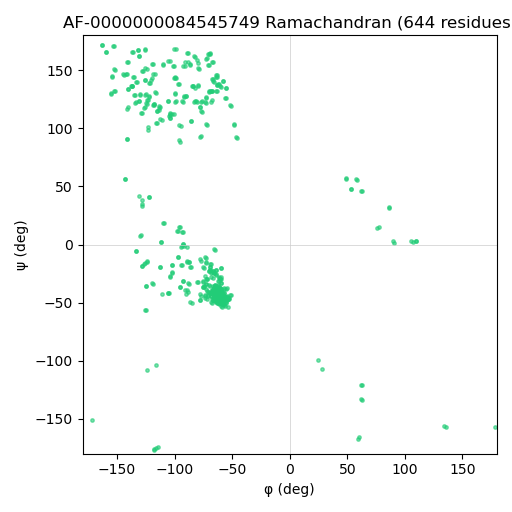6.703 -20.562 1 96.94 163 VAL A O 1
ATOM 1263 N N . ASN A 1 164 ? 6.574 -14.664 -20.984 1 95.94 164 ASN A N 1
ATOM 1264 C CA . ASN A 1 164 ? 7.02 -14.664 -22.375 1 95.94 164 ASN A CA 1
ATOM 1265 C C . ASN A 1 164 ? 8.508 -14.359 -22.484 1 95.94 164 ASN A C 1
ATOM 1267 O O . ASN A 1 164 ? 9.102 -13.781 -21.562 1 95.94 164 ASN A O 1
ATOM 1271 N N . GLU A 1 165 ? 9.016 -14.648 -23.625 1 97 165 GLU A N 1
ATOM 1272 C CA . GLU A 1 165 ? 10.453 -14.633 -23.859 1 97 165 GLU A CA 1
ATOM 1273 C C . GLU A 1 165 ? 11.047 -13.25 -23.609 1 97 165 GLU A C 1
ATOM 1275 O O . GLU A 1 165 ? 12.109 -13.125 -23 1 97 165 GLU A O 1
ATOM 1280 N N . LYS A 1 166 ? 10.453 -12.172 -24.094 1 98.06 166 LYS A N 1
ATOM 1281 C CA . LYS A 1 166 ? 11 -10.828 -23.953 1 98.06 166 LYS A CA 1
ATOM 1282 C C . LYS A 1 166 ? 11.109 -10.438 -22.484 1 98.06 166 LYS A C 1
ATOM 1284 O O . LYS A 1 166 ? 12.117 -9.867 -22.062 1 98.06 166 LYS A O 1
ATOM 1289 N N . MET A 1 167 ? 10.109 -10.781 -21.688 1 98.5 167 MET A N 1
ATOM 1290 C CA . MET A 1 167 ? 10.164 -10.469 -20.25 1 98.5 167 MET A CA 1
ATOM 1291 C C . MET A 1 167 ? 11.156 -11.375 -19.531 1 98.5 167 MET A C 1
ATOM 1293 O O . MET A 1 167 ? 11.812 -10.945 -18.578 1 98.5 167 MET A O 1
ATOM 1297 N N . VAL A 1 168 ? 11.273 -12.609 -19.984 1 98.69 168 VAL A N 1
ATOM 1298 C CA . VAL A 1 168 ? 12.273 -13.508 -19.422 1 98.69 168 VAL A CA 1
ATOM 1299 C C . VAL A 1 168 ? 13.672 -12.914 -19.609 1 98.69 168 VAL A C 1
ATOM 1301 O O . VAL A 1 168 ? 14.445 -12.828 -18.656 1 98.69 168 VAL A O 1
ATOM 1304 N N . ASN A 1 169 ? 13.891 -12.484 -20.828 1 98.75 169 ASN A N 1
ATOM 1305 C CA . ASN A 1 169 ? 15.195 -11.898 -21.125 1 98.75 169 ASN A CA 1
ATOM 1306 C C . ASN A 1 169 ? 15.453 -10.648 -20.281 1 98.75 169 ASN A C 1
ATOM 1308 O O . ASN A 1 169 ? 16.547 -10.477 -19.734 1 98.75 169 ASN A O 1
ATOM 1312 N N . LEU A 1 170 ? 14.477 -9.82 -20.188 1 98.81 170 LEU A N 1
ATOM 1313 C CA . LEU A 1 170 ? 14.609 -8.617 -19.375 1 98.81 170 LEU A CA 1
ATOM 1314 C C . LEU A 1 170 ? 14.859 -8.977 -17.922 1 98.81 170 LEU A C 1
ATOM 1316 O O . LEU A 1 170 ? 15.711 -8.367 -17.266 1 98.81 170 LEU A O 1
ATOM 1320 N N . THR A 1 171 ? 14.094 -9.914 -17.406 1 98.88 171 THR A N 1
ATOM 1321 C CA . THR A 1 171 ? 14.203 -10.352 -16.016 1 98.88 171 THR A CA 1
ATOM 1322 C C . THR A 1 171 ? 15.633 -10.789 -15.695 1 98.88 171 THR A C 1
ATOM 1324 O O . THR A 1 171 ? 16.188 -10.406 -14.672 1 98.88 171 THR A O 1
ATOM 1327 N N . TRP A 1 172 ? 16.203 -11.562 -16.531 1 98.81 172 TRP A N 1
ATOM 1328 C CA . TRP A 1 172 ? 17.562 -12.07 -16.297 1 98.81 172 TRP A CA 1
ATOM 1329 C C . TRP A 1 172 ? 18.578 -10.953 -16.375 1 98.81 172 TRP A C 1
ATOM 1331 O O . TRP A 1 172 ? 19.672 -11.055 -15.797 1 98.81 172 TRP A O 1
ATOM 1341 N N . SER A 1 173 ? 18.219 -9.875 -17.094 1 98.56 173 SER A N 1
ATOM 1342 C CA . SER A 1 173 ? 19.125 -8.742 -17.219 1 98.56 173 SER A CA 1
ATOM 1343 C C . SER A 1 173 ? 19.062 -7.848 -15.984 1 98.56 173 SER A C 1
ATOM 1345 O O . SER A 1 173 ? 20.078 -7.289 -15.562 1 98.56 173 SER A O 1
ATOM 1347 N N . ILE A 1 174 ? 17.891 -7.742 -15.32 1 98.62 174 ILE A N 1
ATOM 1348 C CA . ILE A 1 174 ? 17.766 -6.656 -14.352 1 98.62 174 ILE A CA 1
ATOM 1349 C C . ILE A 1 174 ? 17.281 -7.211 -13.016 1 98.62 174 ILE A C 1
ATOM 1351 O O . ILE A 1 174 ? 17.344 -6.527 -11.992 1 98.62 174 ILE A O 1
ATOM 1355 N N . GLY A 1 175 ? 16.703 -8.398 -12.945 1 98.75 175 GLY A N 1
ATOM 1356 C CA . GLY A 1 175 ? 16.109 -8.938 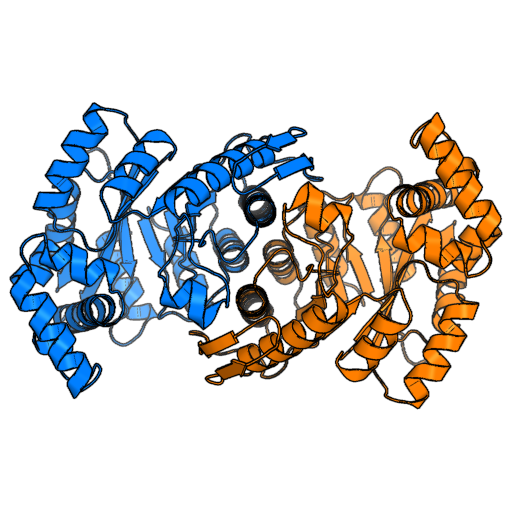-11.734 1 98.75 175 GLY A CA 1
ATOM 1357 C C . GLY A 1 175 ? 17.109 -9.672 -10.852 1 98.75 175 GLY A C 1
ATOM 1358 O O . GLY A 1 175 ? 18.141 -10.133 -11.336 1 98.75 175 GLY A O 1
ATOM 1359 N N . ASP A 1 176 ? 16.844 -9.75 -9.547 1 98.88 176 ASP A N 1
ATOM 1360 C CA . ASP A 1 176 ? 17.594 -10.594 -8.625 1 98.88 176 ASP A CA 1
ATOM 1361 C C . ASP A 1 176 ? 17.047 -12.016 -8.594 1 98.88 176 ASP A C 1
ATOM 1363 O O . ASP A 1 176 ? 17.719 -12.938 -8.133 1 98.88 176 ASP A O 1
ATOM 1367 N N . GLY A 1 177 ? 15.852 -12.172 -9.031 1 98.88 177 GLY A N 1
ATOM 1368 C CA . GLY A 1 1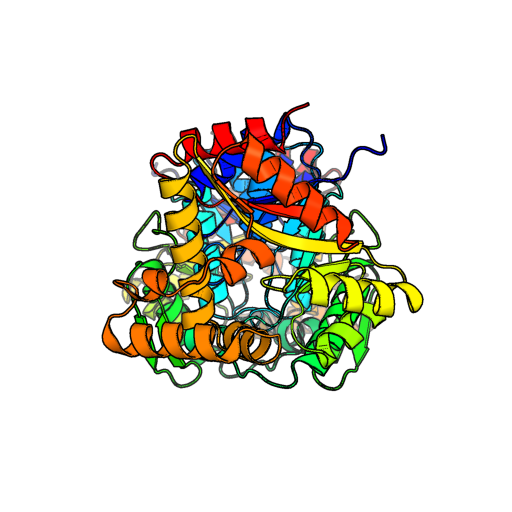77 ? 15.188 -13.461 -9.141 1 98.88 177 GLY A CA 1
ATOM 1369 C C . GLY A 1 177 ? 14.023 -13.445 -10.102 1 98.88 177 GLY A C 1
ATOM 1370 O O . GLY A 1 177 ? 13.57 -12.383 -10.539 1 98.88 177 GLY A O 1
ATOM 1371 N N . VAL A 1 178 ? 13.602 -14.633 -10.438 1 98.94 178 VAL A N 1
ATOM 1372 C CA . VAL A 1 178 ? 12.453 -14.812 -11.328 1 98.94 178 VAL A CA 1
ATOM 1373 C C . VAL A 1 178 ? 11.352 -15.586 -10.602 1 98.94 178 VAL A C 1
ATOM 1375 O O . VAL A 1 178 ? 11.641 -16.453 -9.766 1 98.94 178 VAL A O 1
ATOM 1378 N N . ILE A 1 179 ? 10.109 -15.25 -10.852 1 98.88 179 ILE A N 1
ATOM 1379 C CA . ILE A 1 179 ? 8.953 -16 -10.383 1 98.88 179 ILE A CA 1
ATOM 1380 C C . ILE A 1 179 ? 8.234 -16.625 -11.578 1 98.88 179 ILE A C 1
ATOM 1382 O O . ILE A 1 179 ? 7.547 -15.945 -12.336 1 98.88 179 ILE A O 1
ATOM 1386 N N . PHE A 1 180 ? 8.344 -17.906 -11.719 1 98.75 180 PHE A N 1
ATOM 1387 C CA . PHE A 1 180 ? 7.648 -18.641 -12.766 1 98.75 180 PHE A CA 1
ATOM 1388 C C . PHE A 1 180 ? 6.305 -19.156 -12.266 1 98.75 180 PHE A C 1
ATOM 1390 O O . PHE A 1 180 ? 6.125 -19.375 -11.062 1 98.75 180 PHE A O 1
ATOM 1397 N N . TYR A 1 181 ? 5.387 -19.344 -13.164 1 98.19 181 TYR A N 1
ATOM 1398 C CA . TYR A 1 181 ? 4.066 -19.906 -12.906 1 98.19 181 TYR A CA 1
ATOM 1399 C C . TYR A 1 181 ? 3.521 -20.609 -14.141 1 98.19 181 TYR A C 1
ATOM 1401 O O . TYR A 1 181 ? 3.594 -20.062 -15.25 1 98.19 181 TYR A O 1
ATOM 1409 N N . LEU A 1 182 ? 3.039 -21.75 -14.023 1 98.12 182 LEU A N 1
ATOM 1410 C CA . LEU A 1 182 ? 2.367 -22.516 -15.062 1 98.12 182 LEU A CA 1
ATOM 1411 C C . LEU A 1 182 ? 3.281 -22.734 -16.266 1 98.12 182 LEU A C 1
ATOM 1413 O O . LEU A 1 182 ? 2.9 -22.422 -17.391 1 98.12 182 LEU A O 1
ATOM 1417 N N . ARG A 1 183 ? 4.383 -23.281 -16 1 97.88 183 ARG A N 1
ATOM 1418 C CA . ARG A 1 183 ? 5.359 -23.641 -17.031 1 97.88 183 ARG A CA 1
ATOM 1419 C C . ARG A 1 183 ? 5.68 -25.125 -16.984 1 97.88 183 ARG A C 1
ATOM 1421 O O . ARG A 1 183 ? 5.98 -25.672 -15.922 1 97.88 183 ARG A O 1
ATOM 1428 N N . PRO A 1 184 ? 5.555 -25.797 -18.156 1 98.38 184 PRO A N 1
ATOM 1429 C CA . PRO A 1 184 ? 5.891 -27.219 -18.156 1 98.38 184 PRO A CA 1
ATOM 1430 C C . PRO A 1 184 ? 7.324 -27.5 -17.703 1 98.38 184 PRO A C 1
ATOM 1432 O O . PRO A 1 184 ? 8.242 -26.75 -18.062 1 98.38 184 PRO A O 1
ATOM 1435 N N . LYS A 1 185 ? 7.512 -28.578 -16.922 1 98.31 185 LYS A N 1
ATOM 1436 C CA . LYS A 1 185 ? 8.789 -28.906 -16.281 1 98.31 185 LYS A CA 1
ATOM 1437 C C . LYS A 1 185 ? 9.914 -28.984 -17.312 1 98.31 185 LYS A C 1
ATOM 1439 O O . LYS A 1 185 ? 11.008 -28.453 -17.078 1 98.31 185 LYS A O 1
ATOM 1444 N N . ASN A 1 186 ? 9.672 -29.625 -18.438 1 97.31 186 ASN A N 1
ATOM 1445 C CA . ASN A 1 186 ? 10.719 -29.797 -19.438 1 97.31 186 ASN A CA 1
ATOM 1446 C C . ASN A 1 186 ? 11.125 -28.469 -20.047 1 97.31 186 ASN A C 1
ATOM 1448 O O . ASN A 1 186 ? 12.312 -28.203 -20.25 1 97.31 186 ASN A O 1
ATOM 1452 N N . GLU A 1 187 ? 10.164 -27.703 -20.422 1 98 187 GLU A N 1
ATOM 1453 C CA . GLU A 1 187 ? 10.438 -26.359 -20.953 1 98 187 GLU A CA 1
ATOM 1454 C C . GLU A 1 187 ? 11.172 -25.5 -19.938 1 98 187 GLU A C 1
ATOM 1456 O O . GLU A 1 187 ? 12.109 -24.781 -20.281 1 98 187 GLU A O 1
ATOM 1461 N N . MET A 1 188 ? 10.742 -25.547 -18.719 1 98.31 188 MET A N 1
ATOM 1462 C CA . MET A 1 188 ? 11.352 -24.781 -17.641 1 98.31 188 MET A CA 1
ATOM 1463 C C . MET A 1 188 ? 12.812 -25.172 -17.453 1 98.31 188 MET A C 1
ATOM 1465 O O . MET A 1 188 ? 13.672 -24.312 -17.266 1 98.31 188 MET A O 1
ATOM 1469 N N . LYS A 1 189 ? 13.055 -26.484 -17.453 1 98.44 189 LYS A N 1
ATOM 1470 C CA . LYS A 1 189 ? 14.43 -26.969 -17.328 1 98.44 189 LYS A CA 1
ATOM 1471 C C . LYS A 1 189 ? 15.32 -26.375 -18.406 1 98.44 189 LYS A C 1
ATOM 1473 O O . LYS A 1 189 ? 16.438 -25.938 -18.125 1 98.44 189 LYS A O 1
ATOM 1478 N N . GLU A 1 190 ? 14.836 -26.375 -19.594 1 98.19 190 GLU A N 1
ATOM 1479 C CA . GLU A 1 190 ? 15.609 -25.859 -20.734 1 98.19 190 GLU A CA 1
ATOM 1480 C C . GLU A 1 190 ? 15.875 -24.359 -20.578 1 98.19 190 GLU A C 1
ATOM 1482 O O . GLU A 1 190 ? 17 -23.906 -20.781 1 98.19 190 GLU A O 1
ATOM 1487 N N . ILE A 1 191 ? 14.852 -23.594 -20.297 1 98.31 191 ILE A N 1
ATOM 1488 C CA . ILE A 1 191 ? 14.992 -22.141 -20.234 1 98.31 191 ILE A CA 1
ATOM 1489 C C . ILE A 1 191 ? 15.891 -21.766 -19.047 1 98.31 191 ILE A C 1
ATOM 1491 O O . ILE A 1 191 ? 16.703 -20.844 -19.156 1 98.31 191 ILE A O 1
ATOM 1495 N N . ILE A 1 192 ? 15.734 -22.469 -17.922 1 98.69 192 ILE A N 1
ATOM 1496 C CA . ILE A 1 192 ? 16.562 -22.203 -16.75 1 98.69 192 ILE A CA 1
ATOM 1497 C C . ILE A 1 192 ? 18.031 -22.453 -17.094 1 98.69 192 ILE A C 1
ATOM 1499 O O . ILE A 1 192 ? 18.906 -21.625 -16.812 1 98.69 192 ILE A O 1
ATOM 1503 N N . THR A 1 193 ? 18.281 -23.641 -17.672 1 98.44 193 THR A N 1
ATOM 1504 C CA . THR A 1 193 ? 19.641 -23.984 -18.047 1 98.44 193 THR A CA 1
ATOM 1505 C C . THR A 1 193 ? 20.25 -22.922 -18.953 1 98.44 193 THR A C 1
ATOM 1507 O O . THR A 1 193 ? 21.375 -22.469 -18.734 1 98.44 193 THR A O 1
ATOM 1510 N N . LYS A 1 194 ? 19.531 -22.547 -19.922 1 98.44 194 LYS A N 1
ATOM 1511 C CA . LYS A 1 194 ? 19.984 -21.562 -20.891 1 98.44 194 LYS A CA 1
ATOM 1512 C C . LYS A 1 194 ? 20.266 -20.219 -20.234 1 98.44 194 LYS A C 1
ATOM 1514 O O . LYS A 1 194 ? 21.328 -19.625 -20.422 1 98.44 194 LYS A O 1
ATOM 1519 N N . MET A 1 195 ? 19.359 -19.734 -19.469 1 98.62 195 MET A N 1
ATOM 1520 C CA . MET A 1 195 ? 19.438 -18.375 -18.938 1 98.62 195 MET A CA 1
ATOM 1521 C C . MET A 1 195 ? 20.469 -18.297 -17.812 1 98.62 195 MET A C 1
ATOM 1523 O O . MET A 1 195 ? 21.156 -17.281 -17.672 1 98.62 195 MET A O 1
ATOM 1527 N N . GLN A 1 196 ? 20.562 -19.375 -16.984 1 98.56 196 GLN A N 1
ATOM 1528 C CA . GLN A 1 196 ? 21.531 -19.406 -15.891 1 98.56 196 GLN A CA 1
ATOM 1529 C C . GLN A 1 196 ? 22.969 -19.422 -16.422 1 98.56 196 GLN A C 1
ATOM 1531 O O . GLN A 1 196 ? 23.906 -19.062 -15.703 1 98.56 196 GLN A O 1
ATOM 1536 N N . SER A 1 197 ? 23.125 -19.891 -17.609 1 98.06 197 SER A N 1
ATOM 1537 C CA . SER A 1 197 ? 24.453 -19.859 -18.219 1 98.06 197 SER A CA 1
ATOM 1538 C C . SER A 1 197 ? 24.875 -18.438 -18.562 1 98.06 197 SER A C 1
ATOM 1540 O O . SER A 1 197 ? 26.062 -18.156 -18.688 1 98.06 197 SER A O 1
ATOM 1542 N N . LYS A 1 198 ? 23.922 -17.578 -18.719 1 97.56 198 LYS A N 1
ATOM 1543 C CA . LYS A 1 198 ? 24.203 -16.188 -19.031 1 97.56 198 LYS A CA 1
ATOM 1544 C C . LYS A 1 198 ? 24.469 -15.375 -17.766 1 97.56 198 LYS A C 1
ATOM 1546 O O . LYS A 1 198 ? 25.422 -14.602 -17.703 1 97.56 198 LYS A O 1
ATOM 1551 N N . ARG A 1 199 ? 23.641 -15.445 -16.781 1 98.12 199 ARG A N 1
ATOM 1552 C CA . ARG A 1 199 ? 23.703 -14.773 -15.477 1 98.12 199 ARG A CA 1
ATOM 1553 C C . ARG A 1 199 ? 22.922 -15.547 -14.422 1 98.12 199 ARG A C 1
ATOM 1555 O O . ARG A 1 199 ? 21.766 -15.922 -14.656 1 98.12 199 ARG A O 1
ATOM 1562 N N . LYS A 1 200 ? 23.531 -15.789 -13.312 1 98.56 200 LYS A N 1
ATOM 1563 C CA . LYS A 1 200 ? 22.859 -16.531 -12.25 1 98.56 200 LYS A CA 1
ATOM 1564 C C . LYS A 1 200 ? 21.938 -15.625 -11.438 1 98.56 200 LYS A C 1
ATOM 1566 O O . LYS A 1 200 ? 22.359 -14.586 -10.938 1 98.56 200 LYS A O 1
ATOM 1571 N N . ILE A 1 201 ? 20.672 -15.922 -11.328 1 98.75 201 ILE A N 1
ATOM 1572 C CA . ILE A 1 201 ? 19.719 -15.281 -10.43 1 98.75 201 ILE A CA 1
ATOM 1573 C C . ILE A 1 201 ? 18.922 -16.344 -9.688 1 98.75 201 ILE A C 1
ATOM 1575 O O . ILE A 1 201 ? 19.062 -17.531 -9.961 1 98.75 201 ILE A O 1
ATOM 1579 N N . ASP A 1 202 ? 18.203 -15.938 -8.664 1 98.81 202 ASP A N 1
ATOM 1580 C CA . ASP A 1 202 ? 17.391 -16.875 -7.91 1 98.81 202 ASP A CA 1
ATOM 1581 C C . ASP A 1 202 ? 16.156 -17.281 -8.703 1 98.81 202 ASP A C 1
ATOM 1583 O O . ASP A 1 202 ? 15.359 -16.438 -9.117 1 98.81 202 ASP A O 1
ATOM 1587 N N . VAL A 1 203 ? 15.969 -18.562 -8.945 1 98.75 203 VAL A N 1
ATOM 1588 C CA . VAL A 1 203 ? 14.867 -19.062 -9.766 1 98.75 203 VAL A CA 1
ATOM 1589 C C . VAL A 1 203 ? 13.781 -19.672 -8.875 1 98.75 203 VAL A C 1
ATOM 1591 O O . VAL A 1 203 ? 14.008 -20.703 -8.234 1 98.75 203 VAL A O 1
ATOM 1594 N N . THR A 1 204 ? 12.648 -19.016 -8.836 1 98.75 204 THR A N 1
ATOM 1595 C CA . THR A 1 204 ? 11.5 -19.547 -8.109 1 98.75 204 THR A CA 1
ATOM 1596 C C . THR A 1 204 ? 10.406 -19.984 -9.07 1 98.75 204 THR A C 1
ATOM 1598 O O . THR A 1 204 ? 10.359 -19.531 -10.219 1 98.75 204 THR A O 1
ATOM 1601 N N . CYS A 1 205 ? 9.602 -20.891 -8.625 1 98.69 205 CYS A N 1
ATOM 1602 C CA . CYS A 1 205 ? 8.398 -21.297 -9.344 1 98.69 205 CYS A CA 1
ATOM 1603 C C . CYS A 1 205 ? 7.246 -21.547 -8.383 1 98.69 205 CYS A C 1
ATOM 1605 O O . CYS A 1 205 ? 7.355 -22.359 -7.465 1 98.69 205 CYS A O 1
ATOM 1607 N N . GLN A 1 206 ? 6.238 -20.75 -8.547 1 98.5 206 GLN A N 1
ATOM 1608 C CA . GLN A 1 206 ? 5.016 -21.016 -7.801 1 98.5 206 GLN A CA 1
ATOM 1609 C C . GLN A 1 206 ? 4.242 -22.188 -8.414 1 98.5 206 GLN A C 1
ATOM 1611 O O . GLN A 1 206 ? 3.906 -22.156 -9.602 1 98.5 206 GLN A O 1
ATOM 1616 N N . ILE A 1 207 ? 3.957 -23.219 -7.637 1 98.69 207 ILE A N 1
ATOM 1617 C CA . ILE A 1 207 ? 3.4 -24.469 -8.141 1 98.69 207 ILE A CA 1
ATOM 1618 C C . ILE A 1 207 ? 2.035 -24.719 -7.512 1 98.69 207 ILE A C 1
ATOM 1620 O O . ILE A 1 207 ? 1.917 -24.812 -6.285 1 98.69 207 ILE A O 1
ATOM 1624 N N . ILE A 1 208 ? 1.015 -24.812 -8.383 1 98.62 208 ILE A N 1
ATOM 1625 C CA . ILE A 1 208 ? -0.287 -25.234 -7.879 1 98.62 208 ILE A CA 1
ATOM 1626 C C . ILE A 1 208 ? -0.138 -26.531 -7.086 1 98.62 208 ILE A C 1
ATOM 1628 O O . ILE A 1 208 ? 0.274 -27.562 -7.637 1 98.62 208 ILE A O 1
ATOM 1632 N N . THR A 1 209 ? -0.513 -26.5 -5.773 1 98.75 209 THR A N 1
ATOM 1633 C CA . THR A 1 209 ? -0.281 -27.672 -4.938 1 98.75 209 THR A CA 1
ATOM 1634 C C . THR A 1 209 ? -1.543 -28.031 -4.164 1 98.75 209 THR A C 1
ATOM 1636 O O . THR A 1 209 ? -2.104 -27.203 -3.447 1 98.75 209 THR A O 1
ATOM 1639 N N . CYS A 1 210 ? -2.002 -29.234 -4.32 1 98.69 210 CYS A N 1
ATOM 1640 C CA . CYS A 1 210 ? -3.17 -29.781 -3.645 1 98.69 210 CYS A CA 1
ATOM 1641 C C . CYS A 1 210 ? -2.836 -31.125 -2.988 1 98.69 210 CYS A C 1
ATOM 1643 O O . CYS A 1 210 ? -2.604 -32.125 -3.68 1 98.69 210 CYS A O 1
ATOM 1645 N N . VAL A 1 211 ? -2.867 -31.156 -1.659 1 98.62 211 VAL A N 1
ATOM 1646 C CA . VAL A 1 211 ? -2.521 -32.375 -0.915 1 98.62 211 VAL A CA 1
ATOM 1647 C C . VAL A 1 211 ? -3.738 -32.875 -0.137 1 98.62 211 VAL A C 1
ATOM 1649 O O . VAL A 1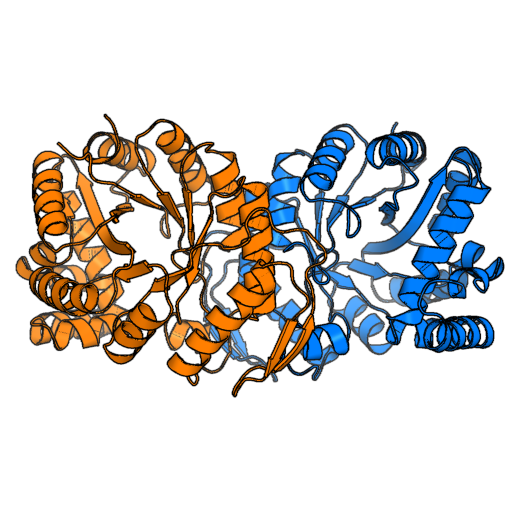 211 ? -4.434 -32.062 0.509 1 98.62 211 VAL A O 1
ATOM 1652 N N . SER A 1 212 ? -4.051 -34.062 -0.235 1 98.69 212 SER A N 1
ATOM 1653 C CA . SER A 1 212 ? -5.121 -34.719 0.511 1 98.69 212 SER A CA 1
ATOM 1654 C C . SER A 1 212 ? -4.828 -36.188 0.712 1 98.69 212 SER A C 1
ATOM 1656 O O . SER A 1 212 ? -4.137 -36.812 -0.099 1 98.69 212 SER A O 1
ATOM 1658 N N . GLU A 1 213 ? -5.336 -36.75 1.828 1 98.25 213 GLU A N 1
ATOM 1659 C CA . GLU A 1 213 ? -5.258 -38.219 1.998 1 98.25 213 GLU A CA 1
ATOM 1660 C C . GLU A 1 213 ? -6.078 -38.938 0.933 1 98.25 213 GLU A C 1
ATOM 1662 O O . GLU A 1 213 ? -5.824 -40.094 0.636 1 98.25 213 GLU A O 1
ATOM 1667 N N . ASN A 1 214 ? -7.051 -38.25 0.443 1 98.12 214 ASN A N 1
ATOM 1668 C CA . ASN A 1 214 ? -7.828 -38.719 -0.704 1 98.12 214 ASN A CA 1
ATOM 1669 C C . ASN A 1 214 ? -7.301 -38.125 -2.01 1 98.12 214 ASN A C 1
ATOM 1671 O O . ASN A 1 214 ? -7.637 -37 -2.365 1 98.12 214 ASN A O 1
ATOM 1675 N N . SER A 1 215 ? -6.57 -38.938 -2.76 1 98 215 SER A N 1
ATOM 1676 C CA . SER A 1 215 ? -5.883 -38.469 -3.961 1 98 215 SER A CA 1
ATOM 1677 C C . SER A 1 215 ? -6.859 -37.844 -4.961 1 98 215 SER A C 1
ATOM 1679 O O . SER A 1 215 ? -6.539 -36.875 -5.633 1 98 215 SER A O 1
ATOM 1681 N N . GLU A 1 216 ? -8.008 -38.406 -5.086 1 98.19 216 GLU A N 1
ATOM 1682 C CA . GLU A 1 216 ? -9 -37.938 -6.051 1 98.19 216 GLU A CA 1
ATOM 1683 C C . GLU A 1 216 ? -9.438 -36.5 -5.734 1 98.19 216 GLU A C 1
ATOM 1685 O O . GLU A 1 216 ? -9.656 -35.688 -6.641 1 98.19 216 GLU A O 1
ATOM 1690 N N . LYS A 1 217 ? -9.609 -36.156 -4.477 1 98.44 217 LYS A N 1
ATOM 1691 C CA . LYS A 1 217 ? -9.984 -34.812 -4.07 1 98.44 217 LYS A CA 1
ATOM 1692 C C . LYS A 1 217 ? -8.891 -33.812 -4.426 1 98.44 217 LYS A C 1
ATOM 1694 O O . LYS A 1 217 ? -9.18 -32.688 -4.867 1 98.44 217 LYS A O 1
ATOM 1699 N N . ALA A 1 218 ? -7.664 -34.219 -4.168 1 98.75 218 ALA A N 1
ATOM 1700 C CA . ALA A 1 218 ? -6.523 -33.344 -4.488 1 98.75 218 ALA A CA 1
ATOM 1701 C C . ALA A 1 218 ? -6.449 -33.062 -5.988 1 98.75 218 ALA A C 1
ATOM 1703 O O . ALA A 1 218 ? -6.242 -31.922 -6.402 1 98.75 218 ALA A O 1
ATOM 1704 N N . ILE A 1 219 ? -6.625 -34.125 -6.758 1 98.75 219 ILE A N 1
ATOM 1705 C CA . ILE A 1 219 ? -6.559 -34.031 -8.211 1 98.75 219 ILE A CA 1
ATOM 1706 C C . ILE A 1 219 ? -7.676 -33.125 -8.719 1 98.75 219 ILE A C 1
ATOM 1708 O O . ILE A 1 219 ? -7.441 -32.281 -9.578 1 98.75 219 ILE A O 1
ATOM 1712 N N . GLU A 1 220 ? -8.859 -33.312 -8.203 1 98.44 220 GLU A N 1
ATOM 1713 C CA . GLU A 1 220 ? -9.984 -32.469 -8.609 1 98.44 220 GLU A CA 1
ATOM 1714 C C . GLU A 1 220 ? -9.727 -31 -8.312 1 98.44 220 GLU A C 1
ATOM 1716 O O . GLU A 1 220 ? -10 -30.141 -9.148 1 98.44 220 GLU A O 1
ATOM 1721 N N . ARG A 1 221 ? -9.234 -30.719 -7.137 1 98.25 221 ARG A N 1
ATOM 1722 C CA . ARG A 1 221 ? -8.922 -29.344 -6.758 1 98.25 221 ARG A CA 1
ATOM 1723 C C . ARG A 1 221 ? -7.871 -28.734 -7.684 1 98.25 221 ARG A C 1
ATOM 1725 O O . ARG A 1 221 ? -7.988 -27.594 -8.102 1 98.25 221 ARG A O 1
ATOM 1732 N N . ALA A 1 222 ? -6.832 -29.453 -7.98 1 98.75 222 ALA A N 1
ATOM 1733 C CA . ALA A 1 222 ? -5.789 -29 -8.898 1 98.75 222 ALA A CA 1
ATOM 1734 C C . ALA A 1 222 ? -6.363 -28.703 -10.281 1 98.75 222 ALA A C 1
ATOM 1736 O O . ALA A 1 222 ? -6.016 -27.703 -10.898 1 98.75 222 ALA A O 1
ATOM 1737 N N . LYS A 1 223 ? -7.273 -29.609 -10.75 1 98.75 223 LYS A N 1
ATOM 1738 C CA . LYS A 1 223 ? -7.914 -29.406 -12.055 1 98.75 223 LYS A CA 1
ATOM 1739 C C . LYS A 1 223 ? -8.711 -28.109 -12.086 1 98.75 223 LYS A C 1
ATOM 1741 O O . LYS A 1 223 ? -8.656 -27.375 -13.062 1 98.75 223 LYS A O 1
ATOM 1746 N N . LYS A 1 224 ? -9.406 -27.906 -11.055 1 98.31 224 LYS A N 1
ATOM 1747 C CA . LYS A 1 224 ? -10.219 -26.688 -10.977 1 98.31 224 LYS A CA 1
ATOM 1748 C C . LYS A 1 224 ? -9.344 -25.438 -11 1 98.31 224 LYS A C 1
ATOM 1750 O O . LYS A 1 224 ? -9.656 -24.469 -11.695 1 98.31 224 LYS A O 1
ATOM 1755 N N . THR A 1 225 ? -8.258 -25.438 -10.242 1 97.88 225 THR A N 1
ATOM 1756 C CA . THR A 1 225 ? -7.355 -24.297 -10.203 1 97.88 225 THR A CA 1
ATOM 1757 C C . THR A 1 225 ? -6.695 -24.078 -11.562 1 97.88 225 THR A C 1
ATOM 1759 O O . THR A 1 225 ? -6.633 -22.953 -12.047 1 97.88 225 THR A O 1
ATOM 1762 N N . LEU A 1 226 ? -6.199 -25.109 -12.148 1 98.31 226 LEU A N 1
ATOM 1763 C CA . LEU A 1 226 ? -5.562 -25.031 -13.461 1 98.31 226 LEU A CA 1
ATOM 1764 C C . LEU A 1 226 ? -6.543 -24.516 -14.508 1 98.31 226 LEU A C 1
ATOM 1766 O O . LEU A 1 226 ? -6.199 -23.641 -15.312 1 98.31 226 LEU A O 1
ATOM 1770 N N . ALA A 1 227 ? -7.758 -25.031 -14.523 1 98.5 227 ALA A N 1
ATOM 1771 C CA . ALA A 1 227 ? -8.789 -24.625 -15.477 1 98.5 227 ALA A CA 1
ATOM 1772 C C . ALA A 1 227 ? -9.125 -23.141 -15.32 1 98.5 227 ALA A C 1
ATOM 1774 O O . ALA A 1 227 ? -9.398 -22.469 -16.312 1 98.5 227 ALA A O 1
ATOM 1775 N N . PHE A 1 228 ? -9.102 -22.734 -14.133 1 96.31 228 PHE A N 1
ATOM 1776 C CA . PHE A 1 228 ? -9.359 -21.328 -13.875 1 96.31 228 PHE A CA 1
ATOM 1777 C C . PHE A 1 228 ? -8.336 -20.453 -14.586 1 96.31 228 PHE A C 1
ATOM 1779 O O . PHE A 1 228 ? -8.703 -19.562 -15.359 1 96.31 228 PHE A O 1
ATOM 1786 N N . TYR A 1 229 ? -7.039 -20.719 -14.367 1 96.44 229 TYR A N 1
ATOM 1787 C CA . TYR A 1 229 ? -5.977 -19.891 -14.93 1 96.44 229 TYR A CA 1
ATOM 1788 C C . TYR A 1 229 ? -5.969 -19.969 -16.453 1 96.44 229 TYR A C 1
ATOM 1790 O O . TYR A 1 229 ? -5.695 -18.984 -17.125 1 96.44 229 TYR A O 1
ATOM 1798 N N . ILE A 1 230 ? -6.281 -21.094 -16.969 1 97.88 230 ILE A N 1
ATOM 1799 C CA . ILE A 1 230 ? -6.324 -21.266 -18.422 1 97.88 230 ILE A CA 1
ATOM 1800 C C . ILE A 1 230 ? -7.504 -20.484 -18.984 1 97.88 230 ILE A C 1
ATOM 1802 O O . ILE A 1 230 ? -7.406 -19.906 -20.078 1 97.88 230 ILE A O 1
ATOM 1806 N N . SER A 1 231 ? -8.594 -20.422 -18.281 1 97.12 231 SER A N 1
ATOM 1807 C CA . SER A 1 231 ? -9.82 -19.797 -18.734 1 97.12 231 SER A CA 1
ATOM 1808 C C . SER A 1 231 ? -9.703 -18.266 -18.719 1 97.12 231 SER A C 1
ATOM 1810 O O . SER A 1 231 ? -10.078 -17.594 -19.688 1 97.12 231 SER A O 1
ATOM 1812 N N . VAL A 1 232 ? -9.117 -17.734 -17.625 1 92.5 232 VAL A N 1
ATOM 1813 C CA . VAL A 1 232 ? -9.18 -16.297 -17.438 1 92.5 232 VAL A CA 1
ATOM 1814 C C . VAL A 1 232 ? -7.836 -15.672 -17.828 1 92.5 232 VAL A C 1
ATOM 1816 O O . VAL A 1 232 ? -7.762 -14.477 -18.141 1 92.5 232 VAL A O 1
ATOM 1819 N N . GLY A 1 233 ? -6.785 -16.453 -17.766 1 95 233 GLY A N 1
ATOM 1820 C CA . GLY A 1 233 ? -5.453 -15.953 -18.047 1 95 233 GLY A CA 1
ATOM 1821 C C . GLY A 1 233 ? -5.012 -16.203 -19.469 1 95 233 GLY A C 1
ATOM 1822 O O . GLY A 1 233 ? -4.332 -17.188 -19.766 1 95 233 GLY A O 1
ATOM 1823 N N . LYS A 1 234 ? -5.316 -15.242 -20.344 1 95.88 234 LYS A N 1
ATOM 1824 C CA . LYS A 1 234 ? -4.98 -15.367 -21.75 1 95.88 234 LYS A CA 1
ATOM 1825 C C . LYS A 1 234 ? -3.488 -15.625 -21.938 1 95.88 234 LYS A C 1
ATOM 1827 O O . LYS A 1 234 ? -3.096 -16.438 -22.781 1 95.88 234 LYS A O 1
ATOM 1832 N N . VAL A 1 235 ? -2.691 -15.023 -21.172 1 95.31 235 VAL A N 1
ATOM 1833 C CA . VAL A 1 235 ? -1.243 -15.141 -21.312 1 95.31 235 VAL A CA 1
ATOM 1834 C C . VAL A 1 235 ? -0.807 -16.578 -21.016 1 95.31 235 VAL A C 1
ATOM 1836 O O . VAL A 1 235 ? 0.045 -17.125 -21.703 1 95.31 235 VAL A O 1
ATOM 1839 N N . TYR A 1 236 ? -1.375 -17.172 -20 1 97.06 236 TYR A N 1
ATOM 1840 C CA . TYR A 1 236 ? -1.046 -18.547 -19.641 1 97.06 236 TYR A CA 1
ATOM 1841 C C . TYR A 1 236 ? -1.592 -19.531 -20.672 1 97.06 236 TYR A C 1
ATOM 1843 O O . TYR A 1 236 ? -0.92 -20.5 -21.031 1 97.06 236 TYR A O 1
ATOM 1851 N N . ARG A 1 237 ? -2.824 -19.234 -21.125 1 98.06 237 ARG A N 1
ATOM 1852 C CA . ARG A 1 237 ? -3.449 -20.078 -22.141 1 98.06 237 ARG A CA 1
ATOM 1853 C C . ARG A 1 237 ? -2.607 -20.109 -23.406 1 98.06 237 ARG A C 1
ATOM 1855 O O . ARG A 1 237 ? -2.328 -21.188 -23.938 1 98.06 237 ARG A O 1
ATOM 1862 N N . GLU A 1 238 ? -2.182 -18.984 -23.875 1 97.88 238 GLU A N 1
ATOM 1863 C CA . GLU A 1 238 ? -1.383 -18.891 -25.094 1 97.88 238 GLU A CA 1
ATOM 1864 C C . GLU A 1 238 ? -0.004 -19.516 -24.906 1 97.88 238 GLU A C 1
ATOM 1866 O O . GLU A 1 238 ? 0.509 -20.203 -25.797 1 97.88 238 GLU A O 1
ATOM 1871 N N . PHE A 1 239 ? 0.588 -19.281 -23.812 1 98.12 239 PHE A N 1
ATOM 1872 C CA . PHE A 1 239 ? 1.902 -19.844 -23.516 1 98.12 239 PHE A CA 1
ATOM 1873 C C . PHE A 1 239 ? 1.847 -21.359 -23.516 1 98.12 239 PHE A C 1
ATOM 1875 O O . PHE A 1 239 ? 2.689 -22.031 -24.125 1 98.12 239 PHE A O 1
ATOM 1882 N N . LEU A 1 240 ? 0.864 -21.938 -22.812 1 98.56 240 LEU A N 1
ATOM 1883 C CA . LEU A 1 240 ? 0.72 -23.391 -22.719 1 98.56 240 LEU A CA 1
ATOM 1884 C C . LEU A 1 240 ? 0.397 -24 -24.078 1 98.56 240 LEU A C 1
ATOM 1886 O O . LEU A 1 240 ? 0.862 -25.094 -24.406 1 98.56 240 LEU A O 1
ATOM 1890 N N . ALA A 1 241 ? -0.404 -23.25 -24.875 1 98.56 241 ALA A N 1
ATOM 1891 C CA . ALA A 1 241 ? -0.713 -23.719 -26.234 1 98.56 241 ALA A CA 1
ATOM 1892 C C . ALA A 1 241 ? 0.556 -23.859 -27.062 1 98.56 241 ALA A C 1
ATOM 1894 O O . ALA A 1 241 ? 0.706 -24.828 -27.812 1 98.56 241 ALA A O 1
ATOM 1895 N N . LYS A 1 242 ? 1.455 -22.969 -26.891 1 98 242 LYS A N 1
ATOM 1896 C CA . LYS A 1 242 ? 2.697 -22.953 -27.656 1 98 242 LYS A CA 1
ATOM 1897 C C . LYS A 1 242 ? 3.686 -23.984 -27.125 1 98 242 LYS A C 1
ATOM 1899 O O . LYS A 1 242 ? 4.668 -24.312 -27.797 1 98 242 LYS A O 1
ATOM 1904 N N . ASN A 1 243 ? 3.379 -24.5 -25.953 1 97.81 243 ASN A N 1
ATOM 1905 C CA . ASN A 1 243 ? 4.348 -25.391 -25.312 1 97.81 243 ASN A CA 1
ATOM 1906 C C . ASN A 1 243 ? 3.742 -26.766 -25.031 1 97.81 243 ASN A C 1
ATOM 1908 O O . ASN A 1 243 ? 3.932 -27.312 -23.938 1 97.81 243 ASN A O 1
ATOM 1912 N N . GLY A 1 244 ? 2.945 -27.297 -26 1 97.38 244 GLY A N 1
ATOM 1913 C CA . GLY A 1 244 ? 2.605 -28.703 -26 1 97.38 244 GLY A CA 1
ATOM 1914 C C . GLY A 1 244 ? 1.18 -28.969 -25.562 1 97.38 244 GLY A C 1
ATOM 1915 O O . GLY A 1 244 ? 0.754 -30.125 -25.484 1 97.38 244 GLY A O 1
ATOM 1916 N N . PHE A 1 245 ? 0.355 -27.875 -25.281 1 98.62 245 PHE A N 1
ATOM 1917 C CA . PHE A 1 245 ? -0.986 -28.109 -24.766 1 98.62 245 PHE A CA 1
ATOM 1918 C C . PHE A 1 245 ? -2.025 -27.359 -25.578 1 98.62 245 PHE A C 1
ATOM 1920 O O . PHE A 1 245 ? -2.982 -26.812 -25.031 1 98.62 245 PHE A O 1
ATOM 1927 N N . LYS A 1 246 ? -1.769 -27.25 -26.891 1 98.5 246 LYS A N 1
ATOM 1928 C CA . LYS A 1 246 ? -2.639 -26.484 -27.766 1 98.5 246 LYS A CA 1
ATOM 1929 C C . LYS A 1 246 ? -4.078 -26.984 -27.688 1 98.5 246 LYS A C 1
ATOM 1931 O O . LYS A 1 246 ? -5.004 -26.188 -27.469 1 98.5 246 LYS A O 1
ATOM 1936 N N . ASN A 1 247 ? -4.273 -28.297 -27.891 1 98.44 247 ASN A N 1
ATOM 1937 C CA . ASN A 1 247 ? -5.621 -28.859 -27.891 1 98.44 247 ASN A CA 1
ATOM 1938 C C . ASN A 1 247 ? -6.273 -28.75 -26.516 1 98.44 247 ASN A C 1
ATOM 1940 O O . ASN A 1 247 ? -7.441 -28.375 -26.406 1 98.44 247 ASN A O 1
ATOM 1944 N N . GLU A 1 248 ? -5.566 -29.047 -25.438 1 98.56 248 GLU A N 1
ATOM 1945 C CA . GLU A 1 248 ? -6.105 -29 -24.078 1 98.56 248 GLU A CA 1
ATOM 1946 C C . GLU A 1 248 ? -6.594 -27.594 -23.734 1 98.56 248 GLU A C 1
ATOM 1948 O O . GLU A 1 248 ? -7.711 -27.422 -23.234 1 98.56 248 GLU A O 1
ATOM 1953 N N . THR A 1 249 ? -5.715 -26.578 -24 1 98.69 249 THR A N 1
ATOM 1954 C CA . THR A 1 249 ? -6.066 -25.219 -23.625 1 98.69 249 THR A CA 1
ATOM 1955 C C . THR A 1 249 ? -7.273 -24.734 -24.422 1 98.69 249 THR A C 1
ATOM 1957 O O . THR A 1 249 ? -8.141 -24.047 -23.875 1 98.69 249 THR A O 1
ATOM 1960 N N . SER A 1 250 ? -7.32 -25.078 -25.719 1 98.56 250 SER A N 1
ATOM 1961 C CA . SER A 1 250 ? -8.461 -24.719 -26.562 1 98.56 250 SER A CA 1
ATOM 1962 C C . SER A 1 250 ? -9.75 -25.328 -26.031 1 98.56 250 SER A C 1
ATOM 1964 O O . SER A 1 250 ? -10.766 -24.641 -25.891 1 98.56 250 SER A O 1
ATOM 1966 N N . ASN A 1 251 ? -9.727 -26.562 -25.75 1 98.62 251 ASN A N 1
ATOM 1967 C CA . ASN A 1 251 ? -10.906 -27.266 -25.266 1 98.62 251 ASN A CA 1
ATOM 1968 C C . ASN A 1 251 ? -11.398 -26.703 -23.938 1 98.62 251 ASN A C 1
ATOM 1970 O O . ASN A 1 251 ? -12.602 -26.5 -23.75 1 98.62 251 ASN A O 1
ATOM 1974 N N . ILE A 1 252 ? -10.5 -26.5 -22.984 1 98.75 252 ILE A N 1
ATOM 1975 C CA . ILE A 1 252 ? -10.836 -25.969 -21.672 1 98.75 252 ILE A CA 1
ATOM 1976 C C . ILE A 1 252 ? -11.484 -24.594 -21.828 1 98.75 252 ILE A C 1
ATOM 1978 O O . ILE A 1 252 ? -12.492 -24.297 -21.188 1 98.75 252 ILE A O 1
ATOM 1982 N N . TYR A 1 253 ? -10.859 -23.75 -22.672 1 98.62 253 TYR A N 1
ATOM 1983 C CA . TYR A 1 253 ? -11.359 -22.391 -22.859 1 98.62 253 TYR A CA 1
ATOM 1984 C C . TYR A 1 253 ? -12.734 -22.406 -23.531 1 98.62 253 TYR A C 1
ATOM 1986 O O . TYR A 1 253 ? -13.617 -21.625 -23.156 1 98.62 253 TYR A O 1
ATOM 1994 N N . GLU A 1 254 ? -12.93 -23.266 -24.562 1 98.44 254 GLU A N 1
ATOM 1995 C CA . GLU A 1 254 ? -14.211 -23.375 -25.25 1 98.44 254 GLU A CA 1
ATOM 1996 C C . GLU A 1 254 ? -15.305 -23.859 -24.297 1 98.44 254 GLU A C 1
ATOM 1998 O O . GLU A 1 254 ? -16.438 -23.375 -24.359 1 98.44 254 GLU A O 1
ATOM 2003 N N . GLU A 1 255 ? -15.008 -24.766 -23.5 1 98.44 255 GLU A N 1
ATOM 2004 C CA . GLU A 1 255 ? -15.969 -25.234 -22.516 1 98.44 255 GLU A CA 1
ATOM 2005 C C . GLU A 1 255 ? -16.312 -24.141 -21.5 1 98.44 255 GLU A C 1
ATOM 2007 O O . GLU A 1 255 ? -17.453 -24.031 -21.062 1 98.44 255 GLU A O 1
ATOM 2012 N N . PHE A 1 256 ? -15.297 -23.375 -21.109 1 98.12 256 PHE A N 1
ATOM 2013 C CA . PHE A 1 256 ? -15.523 -22.25 -20.203 1 98.12 256 PHE A CA 1
ATOM 2014 C C . PHE A 1 256 ? -16.547 -21.281 -20.797 1 98.12 256 PHE A C 1
ATOM 2016 O O . PHE A 1 256 ? -17.406 -20.766 -20.078 1 98.12 256 PHE A O 1
ATOM 2023 N N . LYS A 1 257 ? -16.453 -20.953 -22.062 1 96.94 257 LYS A N 1
ATOM 2024 C CA . LYS A 1 257 ? -17.391 -20.047 -22.734 1 96.94 257 LYS A CA 1
ATOM 2025 C C . LYS A 1 257 ? -18.812 -20.594 -22.672 1 96.94 257 LYS A C 1
ATOM 2027 O O . LYS A 1 257 ? -19.781 -19.828 -22.656 1 96.94 257 LYS A O 1
ATOM 2032 N N . LYS A 1 258 ? -18.906 -21.938 -22.594 1 97.25 258 LYS A N 1
ATOM 2033 C CA . LYS A 1 258 ? -20.219 -22.594 -22.641 1 97.25 258 LYS A CA 1
ATOM 2034 C C . LYS A 1 258 ? -20.797 -22.75 -21.234 1 97.25 258 LYS A C 1
ATOM 2036 O O . LYS A 1 258 ? -21.969 -22.484 -21.016 1 97.25 258 LYS A O 1
ATOM 2041 N N . SER A 1 259 ? -19.984 -23.125 -20.312 1 96.38 259 SER A N 1
ATOM 2042 C CA . SER A 1 259 ? -20.5 -23.578 -19.031 1 96.38 259 SER A CA 1
ATOM 2043 C C . SER A 1 259 ? -19.828 -22.859 -17.859 1 96.38 259 SER A C 1
ATOM 2045 O O . SER A 1 259 ? -20.078 -23.188 -16.703 1 96.38 259 SER A O 1
ATOM 2047 N N . GLY A 1 260 ? -19.062 -21.875 -18.156 1 95.25 260 GLY A N 1
ATOM 2048 C CA . GLY A 1 260 ? -18.281 -21.281 -17.078 1 95.25 260 GLY A CA 1
ATOM 2049 C C . GLY A 1 260 ? -17.297 -22.266 -16.469 1 95.25 260 GLY A C 1
ATOM 2050 O O . GLY A 1 260 ? -16.562 -22.953 -17.172 1 95.25 260 GLY A O 1
ATOM 2051 N N . PHE A 1 261 ? -17.312 -22.266 -15.172 1 95.38 261 PHE A N 1
ATOM 2052 C CA . PHE A 1 261 ? -16.344 -23.109 -14.477 1 95.38 261 PHE A CA 1
ATOM 2053 C C . PHE A 1 261 ? -16.984 -24.438 -14.07 1 95.38 261 PHE A C 1
ATOM 2055 O O . PHE A 1 261 ? -16.375 -25.219 -13.336 1 95.38 261 PHE A O 1
ATOM 2062 N N . SER A 1 262 ? -18.156 -24.797 -14.531 1 96.56 262 SER A N 1
ATOM 2063 C CA . SER A 1 262 ? -18.906 -25.938 -14.055 1 96.56 262 SER A CA 1
ATOM 2064 C C . SER A 1 262 ? -18.281 -27.25 -14.523 1 96.56 262 SER A C 1
ATOM 2066 O O . SER A 1 262 ? -18.219 -28.219 -13.766 1 96.56 262 SER A O 1
ATOM 2068 N N . SER A 1 263 ? -17.781 -27.25 -15.797 1 97.38 263 SER A N 1
ATOM 2069 C CA . SER A 1 263 ? -17.359 -28.547 -16.312 1 97.38 263 SER A CA 1
ATOM 2070 C C . SER A 1 263 ? -15.992 -28.453 -16.984 1 97.38 263 SER A C 1
ATOM 2072 O O . SER A 1 263 ? -15.383 -29.469 -17.312 1 97.38 263 SER A O 1
ATOM 2074 N N . ASN A 1 264 ? -15.445 -27.281 -17.125 1 97.75 264 ASN A N 1
ATOM 2075 C CA . ASN A 1 264 ? -14.219 -27.125 -17.906 1 97.75 264 ASN A CA 1
ATOM 2076 C C . ASN A 1 264 ? -13.031 -27.812 -17.234 1 97.75 264 ASN A C 1
ATOM 2078 O O . ASN A 1 264 ? -12.094 -28.234 -17.906 1 97.75 264 ASN A O 1
ATOM 2082 N N . HIS A 1 265 ? -13.078 -27.906 -15.883 1 98.25 265 HIS A N 1
ATOM 2083 C CA . HIS A 1 265 ? -11.984 -28.531 -15.156 1 98.25 265 HIS A CA 1
ATOM 2084 C C . HIS A 1 265 ? -11.867 -30.016 -15.516 1 98.25 265 HIS A C 1
ATOM 2086 O O . HIS A 1 265 ? -10.789 -30.609 -15.391 1 98.25 265 HIS A O 1
ATOM 2092 N N . GLU A 1 266 ? -12.961 -30.641 -16.031 1 98.06 266 GLU A N 1
ATOM 2093 C CA . GLU A 1 266 ? -12.969 -32.031 -16.406 1 98.06 266 GLU A CA 1
ATOM 2094 C C . GLU A 1 266 ? -12.086 -32.281 -17.625 1 98.06 266 GLU A C 1
ATOM 2096 O O . GLU A 1 266 ? -11.695 -33.438 -17.891 1 98.06 266 GLU A O 1
ATOM 2101 N N . LEU A 1 267 ? -11.75 -31.25 -18.328 1 98.5 267 LEU A N 1
ATOM 2102 C CA . LEU A 1 267 ? -11.008 -31.359 -19.578 1 98.5 267 LEU A CA 1
ATOM 2103 C C . LEU A 1 267 ? -9.508 -31.203 -19.344 1 98.5 267 LEU A C 1
ATOM 2105 O O . LEU A 1 267 ? -8.711 -31.328 -20.266 1 98.5 267 LEU A O 1
ATOM 2109 N N . VAL A 1 268 ? -9.102 -30.969 -18.141 1 98.81 268 VAL A N 1
ATOM 2110 C CA . VAL A 1 268 ? -7.68 -30.953 -17.797 1 98.81 268 VAL A CA 1
ATOM 2111 C C . VAL A 1 268 ? -7.098 -32.344 -17.922 1 98.81 268 VAL A C 1
ATOM 2113 O O . VAL A 1 268 ? -7.605 -33.312 -17.297 1 98.81 268 VAL A O 1
ATOM 2116 N N . SER A 1 269 ? -6.066 -32.531 -18.688 1 98.62 269 SER A N 1
ATOM 2117 C CA . SER A 1 269 ? -5.492 -33.875 -18.953 1 98.62 269 SER A CA 1
ATOM 2118 C C . SER A 1 269 ? -4.535 -34.281 -17.828 1 98.62 269 SER A C 1
ATOM 2120 O O . SER A 1 269 ? -4.051 -33.438 -17.078 1 98.62 269 SER A O 1
ATOM 2122 N N . ASN A 1 270 ? -4.27 -35.562 -17.781 1 98.12 270 ASN A N 1
ATOM 2123 C CA . ASN A 1 270 ? -3.273 -36.062 -16.844 1 98.12 270 ASN A CA 1
ATOM 2124 C C . ASN A 1 270 ? -1.888 -35.5 -17.125 1 98.12 270 ASN A C 1
ATOM 2126 O O . ASN A 1 270 ? -1.101 -35.281 -16.203 1 98.12 270 ASN A O 1
ATOM 2130 N N . SER A 1 271 ? -1.611 -35.344 -18.391 1 98.31 271 SER A N 1
ATOM 2131 C CA . SER A 1 271 ? -0.324 -34.75 -18.781 1 98.31 271 SER A CA 1
ATOM 2132 C C . SER A 1 271 ? -0.155 -33.344 -18.234 1 98.31 271 SER A C 1
ATOM 2134 O O . SER A 1 271 ? 0.923 -33 -17.75 1 98.31 271 SER A O 1
ATOM 2136 N N . MET A 1 272 ? -1.221 -32.5 -18.281 1 98.62 272 MET A N 1
ATOM 2137 C CA . MET A 1 272 ? -1.172 -31.172 -17.703 1 98.62 272 MET A CA 1
ATOM 2138 C C . MET A 1 272 ? -0.923 -31.219 -16.203 1 98.62 272 MET A C 1
ATOM 2140 O O . MET A 1 272 ? -0.085 -30.484 -15.688 1 98.62 272 MET A O 1
ATOM 2144 N N . LEU A 1 273 ? -1.656 -32.062 -15.523 1 98.62 273 LEU A N 1
ATOM 2145 C CA . LEU A 1 273 ? -1.479 -32.219 -14.086 1 98.62 273 LEU A CA 1
ATOM 2146 C C . LEU A 1 273 ? -0.04 -32.594 -13.742 1 98.62 273 LEU A C 1
ATOM 2148 O O . LEU A 1 273 ? 0.576 -31.984 -12.867 1 98.62 273 LEU A O 1
ATOM 2152 N N . GLN A 1 274 ? 0.51 -33.531 -14.438 1 98.19 274 GLN A N 1
ATOM 2153 C CA . GLN A 1 274 ? 1.841 -34.062 -14.172 1 98.19 274 GLN A CA 1
ATOM 2154 C C . GLN A 1 274 ? 2.916 -33.031 -14.422 1 98.19 274 GLN A C 1
ATOM 2156 O O . GLN A 1 274 ? 3.91 -32.969 -13.695 1 98.19 274 GLN A O 1
ATOM 2161 N N . LYS A 1 275 ? 2.73 -32.219 -15.383 1 98.56 275 LYS A N 1
ATOM 2162 C CA . LYS A 1 275 ? 3.795 -31.344 -15.836 1 98.56 275 LYS A CA 1
ATOM 2163 C C . LYS A 1 275 ? 3.691 -29.969 -15.156 1 98.56 275 LYS A C 1
ATOM 2165 O O . LYS A 1 275 ? 4.656 -29.203 -15.141 1 98.56 275 LYS A O 1
ATOM 2170 N N . LEU A 1 276 ? 2.465 -29.656 -14.562 1 98.75 276 LEU A N 1
ATOM 2171 C CA . LEU A 1 276 ? 2.252 -28.266 -14.18 1 98.75 276 LEU A CA 1
ATOM 2172 C C . LEU A 1 276 ? 1.913 -28.156 -12.695 1 98.75 276 LEU A C 1
ATOM 2174 O O . LEU A 1 276 ? 1.963 -27.078 -12.117 1 98.75 276 LEU A O 1
ATOM 2178 N N . THR A 1 277 ? 1.565 -29.281 -12.031 1 98.81 277 THR A N 1
ATOM 2179 C CA . THR A 1 277 ? 1.033 -29.172 -10.68 1 98.81 277 THR A CA 1
ATOM 2180 C C . THR A 1 277 ? 1.646 -30.234 -9.766 1 98.81 277 THR A C 1
ATOM 2182 O O . THR A 1 277 ? 2.395 -31.094 -10.227 1 98.81 277 THR A O 1
ATOM 2185 N N . ILE A 1 278 ? 1.479 -30.078 -8.492 1 98.88 278 ILE A N 1
ATOM 2186 C CA . ILE A 1 278 ? 1.675 -31.078 -7.457 1 98.88 278 ILE A CA 1
ATOM 2187 C C . ILE A 1 278 ? 0.335 -31.422 -6.809 1 98.88 278 ILE A C 1
ATOM 2189 O O . ILE A 1 278 ? -0.321 -30.547 -6.23 1 98.88 278 ILE A O 1
ATOM 2193 N N . CYS A 1 279 ? -0.135 -32.688 -6.945 1 98.88 279 CYS A N 1
ATOM 2194 C CA . CYS A 1 279 ? -1.433 -33 -6.375 1 98.88 279 CYS A CA 1
ATOM 2195 C C . CYS A 1 279 ? -1.516 -34.5 -6.051 1 98.88 279 CYS A C 1
ATOM 2197 O O . CYS A 1 279 ? -0.947 -35.312 -6.766 1 98.88 279 CYS A O 1
ATOM 2199 N N . GLY A 1 280 ? -2.154 -34.906 -5.012 1 98.75 280 GLY A N 1
ATOM 2200 C CA . GLY A 1 280 ? -2.324 -36.281 -4.57 1 98.75 280 GLY A CA 1
ATOM 2201 C C . GLY A 1 280 ? -2.107 -36.469 -3.078 1 98.75 280 GLY A C 1
ATOM 2202 O O . GLY A 1 280 ? -2.34 -35.531 -2.297 1 98.75 280 GLY A O 1
ATOM 2203 N N . THR A 1 281 ? -1.779 -37.656 -2.668 1 98.69 281 THR A N 1
ATOM 2204 C CA . THR A 1 281 ? -1.422 -37.938 -1.284 1 98.69 281 THR A CA 1
ATOM 2205 C C . THR A 1 281 ? -0.086 -37.312 -0.922 1 98.69 281 THR A C 1
ATOM 2207 O O . THR A 1 281 ? 0.661 -36.875 -1.804 1 98.69 281 THR A O 1
ATOM 2210 N N . PRO A 1 282 ? 0.177 -37.219 0.397 1 98.38 282 PRO A N 1
ATOM 2211 C CA . PRO A 1 282 ? 1.453 -36.656 0.817 1 98.38 282 PRO A CA 1
ATOM 2212 C C . PRO A 1 282 ? 2.652 -37.312 0.13 1 98.38 282 PRO A C 1
ATOM 2214 O O . PRO A 1 282 ? 3.547 -36.594 -0.351 1 98.38 282 PRO A O 1
ATOM 2217 N N . GLU A 1 283 ? 2.668 -38.594 0.01 1 98.12 283 GLU A N 1
ATOM 2218 C CA . GLU A 1 283 ? 3.785 -39.312 -0.606 1 98.12 283 GLU A CA 1
ATOM 2219 C C . GLU A 1 283 ? 3.895 -38.969 -2.092 1 98.12 283 GLU A C 1
ATOM 2221 O O . GLU A 1 283 ? 4.996 -38.75 -2.605 1 98.12 283 GLU A O 1
ATOM 2226 N N . GLU A 1 284 ? 2.807 -38.938 -2.734 1 98.38 284 GLU A N 1
ATOM 2227 C CA . GLU A 1 284 ? 2.781 -38.594 -4.152 1 98.38 284 GLU A CA 1
ATOM 2228 C C . GLU A 1 284 ? 3.299 -37.156 -4.375 1 98.38 284 GLU A C 1
ATOM 2230 O O . GLU A 1 284 ? 4.07 -36.906 -5.305 1 98.38 284 GLU A O 1
ATOM 2235 N N . CYS A 1 285 ? 2.859 -36.312 -3.541 1 98.62 285 CYS A N 1
ATOM 2236 C CA . CYS A 1 285 ? 3.215 -34.906 -3.678 1 98.62 285 CYS A CA 1
ATOM 2237 C C . CYS A 1 285 ? 4.707 -34.688 -3.453 1 98.62 285 CYS A C 1
ATOM 2239 O O . CYS A 1 285 ? 5.336 -33.906 -4.148 1 98.62 285 CYS A O 1
ATOM 2241 N N . LYS A 1 286 ? 5.277 -35.344 -2.5 1 97.56 286 LYS A N 1
ATOM 2242 C CA . LYS A 1 286 ? 6.711 -35.219 -2.248 1 97.56 286 LYS A CA 1
ATOM 2243 C C . LYS A 1 286 ? 7.52 -35.656 -3.465 1 97.56 286 LYS A C 1
ATOM 2245 O O . LYS A 1 286 ? 8.516 -35.031 -3.816 1 97.56 286 LYS A O 1
ATOM 2250 N N . LYS A 1 287 ? 7.09 -36.75 -4.035 1 97.88 287 LYS A N 1
ATOM 2251 C CA . LYS A 1 287 ? 7.762 -37.25 -5.238 1 97.88 287 LYS A CA 1
ATOM 2252 C C . LYS A 1 287 ? 7.672 -36.219 -6.367 1 97.88 287 LYS A C 1
ATOM 2254 O O . LYS A 1 287 ? 8.648 -36 -7.086 1 97.88 287 LYS A O 1
ATOM 2259 N N . GLN A 1 288 ? 6.523 -35.688 -6.531 1 98.38 288 GLN A N 1
ATOM 2260 C CA . GLN A 1 288 ? 6.309 -34.688 -7.574 1 98.38 288 GLN A CA 1
ATOM 2261 C C . GLN A 1 288 ? 7.145 -33.438 -7.32 1 98.38 288 GLN A C 1
ATOM 2263 O O . GLN A 1 288 ? 7.648 -32.812 -8.258 1 98.38 288 GLN A O 1
ATOM 2268 N N . LEU A 1 289 ? 7.234 -33 -6.047 1 97.94 289 LEU A N 1
ATOM 2269 C CA . LEU A 1 289 ? 8.086 -31.875 -5.707 1 97.94 289 LEU A CA 1
ATOM 2270 C C . LEU A 1 289 ? 9.531 -32.125 -6.117 1 97.94 289 LEU A C 1
ATOM 2272 O O . LEU A 1 289 ? 10.219 -31.234 -6.613 1 97.94 289 LEU A O 1
ATOM 2276 N N . ASP A 1 290 ? 10.008 -33.344 -5.891 1 97.06 290 ASP A N 1
ATOM 2277 C CA . ASP A 1 290 ? 11.367 -33.719 -6.277 1 97.06 290 ASP A CA 1
ATOM 2278 C C . ASP A 1 290 ? 11.57 -33.562 -7.781 1 97.06 290 ASP A C 1
ATOM 2280 O O . ASP A 1 290 ? 12.641 -33.156 -8.227 1 97.06 290 ASP A O 1
ATOM 2284 N N . GLU A 1 291 ? 10.555 -33.906 -8.516 1 97.75 291 GLU A N 1
ATOM 2285 C CA . GLU A 1 291 ? 10.633 -33.719 -9.961 1 97.75 291 GLU A CA 1
ATOM 2286 C C . GLU A 1 291 ? 10.781 -32.25 -10.336 1 97.75 291 GLU A C 1
ATOM 2288 O O . GLU A 1 291 ? 11.531 -31.922 -11.258 1 97.75 291 GLU A O 1
ATOM 2293 N N . PHE A 1 292 ? 10.047 -31.375 -9.695 1 98.06 292 PHE A N 1
ATOM 2294 C CA . PHE A 1 292 ? 10.18 -29.953 -9.953 1 98.06 292 PHE A CA 1
ATOM 2295 C C . PHE A 1 292 ? 11.57 -29.453 -9.594 1 98.06 292 PHE A C 1
ATOM 2297 O O . PHE A 1 292 ? 12.133 -28.594 -10.281 1 98.06 292 PHE A O 1
ATOM 2304 N N . LYS A 1 293 ? 12.094 -29.953 -8.539 1 96.81 293 LYS A N 1
ATOM 2305 C CA . LYS A 1 293 ? 13.43 -29.547 -8.109 1 96.81 293 LYS A CA 1
ATOM 2306 C C . LYS A 1 293 ? 14.477 -29.875 -9.172 1 96.81 293 LYS A C 1
ATOM 2308 O O . LYS A 1 293 ? 15.477 -29.172 -9.32 1 96.81 293 LYS A O 1
ATOM 2313 N N . GLU A 1 294 ? 14.219 -30.891 -9.898 1 96.69 294 GLU A N 1
ATOM 2314 C CA . GLU A 1 294 ? 15.148 -31.359 -10.914 1 96.69 294 GLU A CA 1
ATOM 2315 C C . GLU A 1 294 ? 15.172 -30.422 -12.117 1 96.69 294 GLU A C 1
ATOM 2317 O O . GLU A 1 294 ? 16.078 -30.5 -12.953 1 96.69 294 GLU A O 1
ATOM 2322 N N . THR A 1 295 ? 14.234 -29.484 -12.211 1 97.56 295 THR A N 1
ATOM 2323 C CA . THR A 1 295 ? 14.172 -28.562 -13.336 1 97.56 295 THR A CA 1
ATOM 2324 C C . THR A 1 295 ? 15.258 -27.484 -13.211 1 97.56 295 THR A C 1
ATOM 2326 O O . THR A 1 295 ? 15.547 -26.781 -14.172 1 97.56 295 THR A O 1
ATOM 2329 N N . GLY A 1 296 ? 15.773 -27.297 -12.047 1 96.88 296 GLY A N 1
ATOM 2330 C CA . GLY A 1 296 ? 16.781 -26.266 -11.82 1 96.88 296 GLY A CA 1
ATOM 2331 C C . GLY A 1 296 ? 16.266 -25.094 -10.992 1 96.88 296 GLY A C 1
ATOM 2332 O O . GLY A 1 296 ? 16.984 -24.141 -10.734 1 96.88 296 GLY A O 1
ATOM 2333 N N . ILE A 1 297 ? 15.008 -25.188 -10.531 1 97.81 297 ILE A N 1
ATOM 2334 C CA . ILE A 1 297 ? 14.5 -24.125 -9.664 1 97.81 297 ILE A CA 1
ATOM 2335 C C . ILE A 1 297 ? 15.258 -24.156 -8.336 1 97.81 297 ILE A C 1
ATOM 2337 O O . ILE A 1 297 ? 15.609 -25.219 -7.832 1 97.81 297 ILE A O 1
ATOM 2341 N N . ASP A 1 298 ? 15.516 -22.938 -7.805 1 97.88 298 ASP A N 1
ATOM 2342 C CA . ASP A 1 298 ? 16.219 -22.781 -6.539 1 97.88 298 ASP A CA 1
ATOM 2343 C C . ASP A 1 298 ? 15.258 -22.828 -5.359 1 97.88 298 ASP A C 1
ATOM 2345 O O . ASP A 1 298 ? 15.602 -23.344 -4.289 1 97.88 298 ASP A O 1
ATOM 2349 N N . LEU A 1 299 ? 14.086 -22.328 -5.551 1 98.19 299 LEU A N 1
ATOM 2350 C CA . LEU A 1 299 ? 13.117 -22.156 -4.477 1 98.19 299 LEU A CA 1
ATOM 2351 C C . LEU A 1 299 ? 11.703 -22.484 -4.965 1 98.19 299 LEU A C 1
ATOM 2353 O O . LEU A 1 299 ? 10.992 -21.594 -5.445 1 98.19 299 LEU A O 1
ATOM 2357 N N . PRO A 1 300 ? 11.297 -23.766 -4.816 1 98.31 300 PRO A N 1
ATOM 2358 C CA . PRO A 1 300 ? 9.891 -24.062 -5.098 1 98.31 300 PRO A CA 1
ATOM 2359 C C . PRO A 1 300 ? 8.938 -23.344 -4.145 1 98.31 300 PRO A C 1
ATOM 2361 O O . PRO A 1 300 ? 9.18 -23.297 -2.936 1 98.31 300 PRO A O 1
ATOM 2364 N N . ILE A 1 301 ? 7.945 -22.719 -4.688 1 98.56 301 ILE A N 1
ATOM 2365 C CA . ILE A 1 301 ? 6.902 -22.062 -3.908 1 98.56 301 ILE A CA 1
ATOM 2366 C C . ILE A 1 301 ? 5.637 -22.906 -3.914 1 98.56 301 ILE A C 1
ATOM 2368 O O . ILE A 1 301 ? 4.957 -23.016 -4.938 1 98.56 301 ILE A O 1
ATOM 2372 N N . ILE A 1 302 ? 5.344 -23.484 -2.771 1 98.38 302 ILE A N 1
ATOM 2373 C CA . ILE A 1 302 ? 4.137 -24.297 -2.605 1 98.38 302 ILE A CA 1
ATOM 2374 C C . ILE A 1 302 ? 2.914 -23.375 -2.559 1 98.38 302 ILE A C 1
ATOM 2376 O O . ILE A 1 302 ? 2.668 -22.719 -1.552 1 98.38 302 ILE A O 1
ATOM 2380 N N . GLN A 1 303 ? 2.203 -23.344 -3.646 1 98.19 303 GLN A N 1
ATOM 2381 C CA . GLN A 1 303 ? 0.954 -22.578 -3.641 1 98.19 303 GLN A CA 1
ATOM 2382 C C . GLN A 1 303 ? -0.149 -23.359 -2.92 1 98.19 303 GLN A C 1
ATOM 2384 O O . GLN A 1 303 ? -0.644 -24.359 -3.428 1 98.19 303 GLN A O 1
ATOM 2389 N N . PHE A 1 304 ? -0.588 -22.844 -1.84 1 98.06 304 PHE A N 1
ATOM 2390 C CA . PHE A 1 304 ? -1.564 -23.547 -1.018 1 98.06 304 PHE A CA 1
ATOM 2391 C C . PHE A 1 304 ? -2.963 -23.438 -1.611 1 98.06 304 PHE A C 1
ATOM 2393 O O . PHE A 1 304 ? -3.484 -22.328 -1.76 1 98.06 304 PHE A O 1
ATOM 2400 N N . ASN A 1 305 ? -3.568 -24.531 -1.978 1 97.88 305 ASN A N 1
ATOM 2401 C CA . ASN A 1 305 ? -4.953 -24.656 -2.424 1 97.88 305 ASN A CA 1
ATOM 2402 C C . ASN A 1 305 ? -5.781 -25.5 -1.459 1 97.88 305 ASN A C 1
ATOM 2404 O O . ASN A 1 305 ? -5.73 -26.734 -1.502 1 97.88 305 ASN A O 1
ATOM 2408 N N . PRO A 1 306 ? -6.59 -24.859 -0.696 1 97.5 306 PRO A N 1
ATOM 2409 C CA . PRO A 1 306 ? -7.297 -25.578 0.365 1 97.5 306 PRO A CA 1
ATOM 2410 C C . PRO A 1 306 ? -8.289 -26.609 -0.18 1 97.5 306 PRO A C 1
ATOM 2412 O O . PRO A 1 306 ? -8.945 -26.359 -1.192 1 97.5 306 PRO A O 1
ATOM 2415 N N . ILE A 1 307 ? -8.367 -27.75 0.448 1 97.69 307 ILE A N 1
ATOM 2416 C CA . ILE A 1 307 ? -9.344 -28.812 0.21 1 97.69 307 ILE A CA 1
ATOM 2417 C C . ILE A 1 307 ? -10.18 -29.031 1.469 1 97.69 307 ILE A C 1
ATOM 2419 O O . ILE A 1 307 ? -9.641 -29.359 2.529 1 97.69 307 ILE A O 1
ATOM 2423 N N . ASP A 1 308 ? -11.5 -28.875 1.384 1 96.81 308 ASP A N 1
ATOM 2424 C CA . ASP A 1 308 ? -12.406 -28.984 2.523 1 96.81 308 ASP A CA 1
ATOM 2425 C C . ASP A 1 308 ? -12.094 -27.922 3.576 1 96.81 308 ASP A C 1
ATOM 2427 O O . ASP A 1 308 ? -12.062 -26.719 3.273 1 96.81 308 ASP A O 1
ATOM 2431 N N . ASP A 1 309 ? -11.773 -28.297 4.785 1 97.12 309 ASP A N 1
ATOM 2432 C CA . ASP A 1 309 ? -11.445 -27.344 5.832 1 97.12 309 ASP A CA 1
ATOM 2433 C C . ASP A 1 309 ? -10.062 -26.719 5.598 1 97.12 309 ASP A C 1
ATOM 2435 O O . ASP A 1 309 ? -9.07 -27.453 5.473 1 97.12 309 ASP A O 1
ATOM 2439 N N . THR A 1 310 ? -9.992 -25.422 5.574 1 97.38 310 THR A N 1
ATOM 2440 C CA . THR A 1 310 ? -8.789 -24.688 5.195 1 97.38 310 THR A CA 1
ATOM 2441 C C . THR A 1 310 ? -7.637 -25.016 6.141 1 97.38 310 THR A C 1
ATOM 2443 O O . THR A 1 310 ? -6.543 -25.375 5.695 1 97.38 310 THR A O 1
ATOM 2446 N N . MET A 1 311 ? -7.875 -24.953 7.41 1 97.31 311 MET A N 1
ATOM 2447 C CA . MET A 1 311 ? -6.785 -25.094 8.367 1 97.31 311 MET A CA 1
ATOM 2448 C C . MET A 1 311 ? -6.34 -26.562 8.461 1 97.31 311 MET A C 1
ATOM 2450 O O . MET A 1 311 ? -5.156 -26.844 8.648 1 97.31 311 MET A O 1
ATOM 2454 N N . GLU A 1 312 ? -7.281 -27.484 8.352 1 97.69 312 GLU A N 1
ATOM 2455 C CA . GLU A 1 312 ? -6.91 -28.906 8.312 1 97.69 312 GLU A CA 1
ATOM 2456 C C . GLU A 1 312 ? -6.082 -29.219 7.07 1 97.69 312 GLU A C 1
ATOM 2458 O O . GLU A 1 312 ? -5.098 -29.953 7.145 1 97.69 312 GLU A O 1
ATOM 2463 N N . SER A 1 313 ? -6.562 -28.656 5.988 1 98.12 313 SER A N 1
ATOM 2464 C CA . SER A 1 313 ? -5.82 -28.828 4.742 1 98.12 313 SER A CA 1
ATOM 2465 C C . SER A 1 313 ? -4.41 -28.266 4.863 1 98.12 313 SER A C 1
ATOM 2467 O O . SER A 1 313 ? -3.453 -28.859 4.363 1 98.12 313 SER A O 1
ATOM 2469 N N . PHE A 1 314 ? -4.254 -27.141 5.516 1 98.12 314 PHE A N 1
ATOM 2470 C CA . PHE A 1 314 ? -2.951 -26.5 5.66 1 98.12 314 PHE A CA 1
ATOM 2471 C C . PHE A 1 314 ? -2.035 -27.328 6.551 1 98.12 314 PHE A C 1
ATOM 2473 O O . PHE A 1 314 ? -0.836 -27.438 6.285 1 98.12 314 PHE A O 1
ATOM 2480 N N . ARG A 1 315 ? -2.566 -27.859 7.621 1 97.56 315 ARG A N 1
ATOM 2481 C CA . ARG A 1 315 ? -1.769 -28.688 8.516 1 97.56 315 ARG A CA 1
ATOM 2482 C C . ARG A 1 315 ? -1.214 -29.906 7.777 1 97.56 315 ARG A C 1
ATOM 2484 O O . ARG A 1 315 ? -0.083 -30.328 8.031 1 97.56 315 ARG A O 1
ATOM 2491 N N . LEU A 1 316 ? -2.029 -30.469 6.949 1 98.19 316 LEU A N 1
ATOM 2492 C CA . LEU A 1 316 ? -1.556 -31.594 6.152 1 98.19 316 LEU A CA 1
ATOM 2493 C C . LEU A 1 316 ? -0.438 -31.172 5.211 1 98.19 316 LEU A C 1
ATOM 2495 O O . LEU A 1 316 ? 0.556 -31.875 5.051 1 98.19 316 LEU A O 1
ATOM 2499 N N . LEU A 1 317 ? -0.619 -30.016 4.551 1 98.06 317 LEU A N 1
ATOM 2500 C CA . LEU A 1 317 ? 0.412 -29.469 3.674 1 98.06 317 LEU A CA 1
ATOM 2501 C C . LEU A 1 317 ? 1.707 -29.234 4.441 1 98.06 317 LEU A C 1
ATOM 2503 O O . LEU A 1 317 ? 2.791 -29.562 3.961 1 98.06 317 LEU A O 1
ATOM 2507 N N . GLN A 1 318 ? 1.538 -28.625 5.605 1 97.5 318 GLN A N 1
ATOM 2508 C CA . GLN A 1 318 ? 2.674 -28.344 6.48 1 97.5 318 GLN A CA 1
ATOM 2509 C C . GLN A 1 318 ? 3.441 -29.625 6.793 1 97.5 318 GLN A C 1
ATOM 2511 O O . GLN A 1 318 ? 4.668 -29.672 6.656 1 97.5 318 GLN A O 1
ATOM 2516 N N . LYS A 1 319 ? 2.727 -30.641 7.203 1 96.81 319 LYS A N 1
ATOM 2517 C CA . LYS A 1 319 ? 3.336 -31.922 7.543 1 96.81 319 LYS A CA 1
ATOM 2518 C C . LYS A 1 319 ? 4.023 -32.531 6.328 1 96.81 319 LYS A C 1
ATOM 2520 O O . LYS A 1 319 ? 5.047 -33.219 6.469 1 96.81 319 LYS A O 1
ATOM 2525 N N . THR A 1 320 ? 3.484 -32.25 5.207 1 97.38 320 THR A N 1
ATOM 2526 C CA . THR A 1 320 ? 3.969 -32.875 3.977 1 97.38 320 THR A CA 1
ATOM 2527 C C . THR A 1 320 ? 5.262 -32.188 3.516 1 97.38 320 THR A C 1
ATOM 2529 O O . THR A 1 320 ? 6.207 -32.875 3.109 1 97.38 320 THR A O 1
ATOM 2532 N N . PHE A 1 321 ? 5.273 -30.828 3.59 1 96.94 321 PHE A N 1
ATOM 2533 C CA . PHE A 1 321 ? 6.344 -30.141 2.873 1 96.94 321 PHE A CA 1
ATOM 2534 C C . PHE A 1 321 ? 7.203 -29.328 3.832 1 96.94 321 PHE A C 1
ATOM 2536 O O . PHE A 1 321 ? 8.383 -29.078 3.561 1 96.94 321 PHE A O 1
ATOM 2543 N N . LEU A 1 322 ? 6.602 -28.781 4.914 1 94.12 322 LEU A N 1
ATOM 2544 C CA . LEU A 1 322 ? 7.215 -27.641 5.562 1 94.12 322 LEU A CA 1
ATOM 2545 C C . LEU A 1 322 ? 7.898 -28.047 6.863 1 94.12 322 LEU A C 1
ATOM 2547 O O . LEU A 1 322 ? 8.727 -27.297 7.395 1 94.12 322 LEU A O 1
ATOM 2551 N N . ASP A 1 323 ? 7.402 -29.125 7.504 1 85.5 323 ASP A N 1
ATOM 2552 C CA . ASP A 1 323 ? 7.965 -29.562 8.781 1 85.5 323 ASP A CA 1
ATOM 2553 C C . ASP A 1 323 ? 9.344 -30.188 8.586 1 85.5 323 ASP A C 1
ATOM 2555 O O . ASP A 1 323 ? 9.711 -30.562 7.473 1 85.5 323 ASP A O 1
ATOM 2559 N N . GLU A 1 324 ? 10.305 -30.312 9.719 1 63.88 324 GLU A N 1
ATOM 2560 C CA . GLU A 1 324 ? 11.594 -30.984 9.789 1 63.88 324 GLU A CA 1
ATOM 2561 C C . GLU A 1 324 ? 11.461 -32.469 9.469 1 63.88 324 GLU A C 1
ATOM 2563 O O . GLU A 1 324 ? 10.438 -33.094 9.781 1 63.88 324 GLU A O 1
ATOM 2568 N N . MET B 1 1 ? -19.188 16.969 31.188 1 35.19 1 MET B N 1
ATOM 2569 C CA . MET B 1 1 ? -18.391 17.766 30.25 1 35.19 1 MET B CA 1
ATOM 2570 C C . MET B 1 1 ? -18.031 16.953 29.016 1 35.19 1 MET B C 1
ATOM 2572 O O . MET B 1 1 ? -17.5 15.844 29.125 1 35.19 1 MET B O 1
ATOM 2576 N N . VAL B 1 2 ? -18.781 17 28 1 47.56 2 VAL B N 1
ATOM 2577 C CA . VAL B 1 2 ? -18.672 16.109 26.859 1 47.56 2 VAL B CA 1
ATOM 2578 C C . VAL B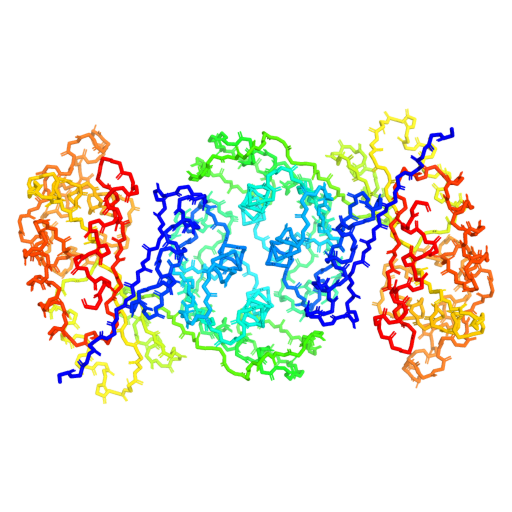 1 2 ? -17.219 15.969 26.438 1 47.56 2 VAL B C 1
ATOM 2580 O O . VAL B 1 2 ? -16.562 16.953 26.094 1 47.56 2 VAL B O 1
ATOM 2583 N N . PHE B 1 3 ? -16.453 14.953 26.953 1 61.41 3 PHE B N 1
ATOM 2584 C CA . PHE B 1 3 ? -15.039 14.719 26.719 1 61.41 3 PHE B CA 1
ATOM 2585 C C . PHE B 1 3 ? -14.711 14.789 25.234 1 61.41 3 PHE B C 1
ATOM 2587 O O . PHE B 1 3 ? -15.375 14.141 24.422 1 61.41 3 PHE B O 1
ATOM 2594 N N . MET B 1 4 ? -14.102 15.93 24.844 1 81.94 4 MET B N 1
ATOM 2595 C CA . MET B 1 4 ? -13.773 16.156 23.438 1 81.94 4 MET B CA 1
ATOM 2596 C C . MET B 1 4 ? -12.828 15.086 22.906 1 81.94 4 MET B C 1
ATOM 2598 O O . MET B 1 4 ? -11.914 14.656 23.625 1 81.94 4 MET B O 1
ATOM 2602 N N . ARG B 1 5 ? -13.195 14.695 21.812 1 94.56 5 ARG B N 1
ATOM 2603 C CA . ARG B 1 5 ? -12.367 13.742 21.094 1 94.56 5 ARG B CA 1
ATOM 2604 C C . ARG B 1 5 ? -11.008 14.344 20.75 1 94.56 5 ARG B C 1
ATOM 2606 O O . ARG B 1 5 ? -10.906 15.539 20.484 1 94.56 5 ARG B O 1
ATOM 2613 N N . ILE B 1 6 ? -9.969 13.516 20.938 1 97.56 6 ILE B N 1
ATOM 2614 C CA . ILE B 1 6 ? -8.625 13.984 20.594 1 97.56 6 ILE B CA 1
ATOM 2615 C C . ILE B 1 6 ? -7.895 12.914 19.797 1 97.56 6 ILE B C 1
ATOM 2617 O O . ILE B 1 6 ? -8.039 11.719 20.062 1 97.56 6 ILE B O 1
ATOM 2621 N N . ALA B 1 7 ? -7.18 13.328 18.812 1 98.31 7 ALA B N 1
ATOM 2622 C CA . ALA B 1 7 ? -6.387 12.445 17.953 1 98.31 7 ALA B CA 1
ATOM 2623 C C . ALA B 1 7 ? -4.93 12.891 17.906 1 98.31 7 ALA B C 1
ATOM 2625 O O . ALA B 1 7 ? -4.586 13.969 18.406 1 98.31 7 ALA B O 1
ATOM 2626 N N . CYS B 1 8 ? -4.113 12.062 17.391 1 98.38 8 CYS B N 1
ATOM 2627 C CA . CYS B 1 8 ? -2.689 12.352 17.266 1 98.38 8 CYS B CA 1
ATOM 2628 C C . CYS B 1 8 ? -2.162 11.914 15.898 1 98.38 8 CYS B C 1
ATOM 2630 O O . CYS B 1 8 ? -2.535 10.852 15.398 1 98.38 8 CYS B O 1
ATOM 2632 N N . SER B 1 9 ? -1.4 12.719 15.312 1 98.19 9 SER B N 1
ATOM 2633 C CA . SER B 1 9 ? -0.711 12.383 14.07 1 98.19 9 SER B CA 1
ATOM 2634 C C . SER B 1 9 ? 0.77 12.117 14.312 1 98.19 9 SER B C 1
ATOM 2636 O O . SER B 1 9 ? 1.471 12.953 14.883 1 98.19 9 SER B O 1
ATOM 2638 N N . LEU B 1 10 ? 1.173 10.93 13.898 1 96.31 10 LEU B N 1
ATOM 2639 C CA . LEU B 1 10 ? 2.562 10.516 14.062 1 96.31 10 LEU B CA 1
ATOM 2640 C C . LEU B 1 10 ? 3.309 10.586 12.734 1 96.31 10 LEU B C 1
ATOM 2642 O O . LEU B 1 10 ? 2.994 9.836 11.805 1 96.31 10 LEU B O 1
ATOM 2646 N N . GLY B 1 11 ? 4.242 11.438 12.586 1 85.31 11 GLY B N 1
ATOM 2647 C CA . GLY B 1 11 ? 4.992 11.477 11.336 1 85.31 11 GLY B CA 1
ATOM 2648 C C . GLY B 1 11 ? 6.035 12.578 11.305 1 85.31 11 GLY B C 1
ATOM 2649 O O . GLY B 1 11 ? 6.449 13.086 12.352 1 85.31 11 GLY B O 1
ATOM 2650 N N . SER B 1 12 ? 6.391 12.969 10.258 1 79.06 12 SER B N 1
ATOM 2651 C CA . SER B 1 12 ? 7.367 12.445 9.305 1 79.06 12 SER B CA 1
ATOM 2652 C C . SER B 1 12 ? 8.781 12.5 9.883 1 79.06 12 SER B C 1
ATOM 2654 O O . SER B 1 12 ? 9.711 11.938 9.297 1 79.06 12 SER B O 1
ATOM 2656 N N . MET B 1 13 ? 8.781 13.047 10.992 1 88.62 13 MET B N 1
ATOM 2657 C CA . MET B 1 13 ? 10.086 13.211 11.641 1 88.62 13 MET B CA 1
ATOM 2658 C C . MET B 1 13 ? 10.422 12 12.5 1 88.62 13 MET B C 1
ATOM 2660 O O . MET B 1 13 ? 11.5 11.93 13.094 1 88.62 13 MET B O 1
ATOM 2664 N N . LEU B 1 14 ? 9.539 11.07 12.562 1 94.81 14 LEU B N 1
ATOM 2665 C CA . LEU B 1 14 ? 9.727 9.875 13.383 1 94.81 14 LEU B CA 1
ATOM 2666 C C . LEU B 1 14 ? 10.188 8.703 12.523 1 94.81 14 LEU B C 1
ATOM 2668 O O . LEU B 1 14 ? 9.773 8.57 11.375 1 94.81 14 LEU B O 1
ATOM 2672 N N . SER B 1 15 ? 11.062 7.879 13.109 1 94.25 15 SER B N 1
ATOM 2673 C CA . SER B 1 15 ? 11.367 6.586 12.5 1 94.25 15 SER B CA 1
ATOM 2674 C C . SER B 1 15 ? 10.18 5.633 12.625 1 94.25 15 SER B C 1
ATOM 2676 O O . SER B 1 15 ? 9.258 5.875 13.406 1 94.25 15 SER B O 1
ATOM 2678 N N . VAL B 1 16 ? 10.219 4.594 11.836 1 95.25 16 VAL B N 1
ATOM 2679 C CA . VAL B 1 16 ? 9.188 3.562 11.906 1 95.25 16 VAL B CA 1
ATOM 2680 C C . VAL B 1 16 ? 9.055 3.059 13.336 1 95.25 16 VAL B C 1
ATOM 2682 O O . VAL B 1 16 ? 7.949 2.982 13.875 1 95.25 16 VAL B O 1
ATOM 2685 N N . ASN B 1 17 ? 10.172 2.766 13.984 1 94.5 17 ASN B N 1
ATOM 2686 C CA . ASN B 1 17 ? 10.164 2.236 15.344 1 94.5 17 ASN B CA 1
ATOM 2687 C C . ASN B 1 17 ? 9.609 3.252 16.344 1 94.5 17 ASN B C 1
ATOM 2689 O O . ASN B 1 17 ? 8.914 2.885 17.281 1 94.5 17 ASN B O 1
ATOM 2693 N N . GLU B 1 18 ? 9.938 4.484 16.156 1 97 18 GLU B N 1
ATOM 2694 C CA . GLU B 1 18 ? 9.422 5.527 17.047 1 97 18 GLU B CA 1
ATOM 2695 C C . GLU B 1 18 ? 7.906 5.66 16.906 1 97 18 GLU B C 1
ATOM 2697 O O . GLU B 1 18 ? 7.211 5.859 17.906 1 97 18 GLU B O 1
ATOM 2702 N N . ILE B 1 19 ? 7.41 5.551 15.688 1 97.56 19 ILE B N 1
ATOM 2703 C CA . ILE B 1 19 ? 5.965 5.598 15.477 1 97.56 19 ILE B CA 1
ATOM 2704 C C . ILE B 1 19 ? 5.297 4.445 16.219 1 97.56 19 ILE B C 1
ATOM 2706 O O . ILE B 1 19 ? 4.301 4.641 16.906 1 97.56 19 ILE B O 1
ATOM 2710 N N . LEU B 1 20 ? 5.855 3.277 16.078 1 97.25 20 LEU B N 1
ATOM 2711 C CA . LEU B 1 20 ? 5.262 2.096 16.703 1 97.25 20 LEU B CA 1
ATOM 2712 C C . LEU B 1 20 ? 5.324 2.191 18.219 1 97.25 20 LEU B C 1
ATOM 2714 O O . LEU B 1 20 ? 4.383 1.791 18.922 1 97.25 20 LEU B O 1
ATOM 2718 N N . ASN B 1 21 ? 6.422 2.701 18.75 1 97.75 21 ASN B N 1
ATOM 2719 C CA . ASN B 1 21 ? 6.535 2.908 20.188 1 97.75 21 ASN B CA 1
ATOM 2720 C C . ASN B 1 21 ? 5.512 3.924 20.703 1 97.75 21 ASN B C 1
ATOM 2722 O O . ASN B 1 21 ? 4.895 3.723 21.75 1 97.75 21 ASN B O 1
ATOM 2726 N N . CYS B 1 22 ? 5.324 5.012 19.938 1 98.31 22 CYS B N 1
ATOM 2727 C CA . CYS B 1 22 ? 4.316 6.008 20.297 1 98.31 22 CYS B CA 1
ATOM 2728 C C . CYS B 1 22 ? 2.918 5.406 20.25 1 98.31 22 CYS B C 1
ATOM 2730 O O . CYS B 1 22 ? 2.096 5.668 21.125 1 98.31 22 CYS B O 1
ATOM 2732 N N . ALA B 1 23 ? 2.678 4.621 19.234 1 98.19 23 ALA B N 1
ATOM 2733 C CA . ALA B 1 23 ? 1.381 3.961 19.109 1 98.19 23 ALA B CA 1
ATOM 2734 C C . ALA B 1 23 ? 1.104 3.055 20.312 1 98.19 23 ALA B C 1
ATOM 2736 O O . ALA B 1 23 ? -0.014 3.023 20.828 1 98.19 23 ALA B O 1
ATOM 2737 N N . LYS B 1 24 ? 2.094 2.312 20.703 1 97.75 24 LYS B N 1
ATOM 2738 C CA . LYS B 1 24 ? 1.96 1.441 21.875 1 97.75 24 LYS B CA 1
ATOM 2739 C C . LYS B 1 24 ? 1.586 2.242 23.109 1 97.75 24 LYS B C 1
ATOM 2741 O O . LYS B 1 24 ? 0.72 1.827 23.891 1 97.75 24 LYS B O 1
ATOM 2746 N N . ILE B 1 25 ? 2.236 3.363 23.266 1 97.38 25 ILE B N 1
ATOM 2747 C CA . ILE B 1 25 ? 1.932 4.238 24.391 1 97.38 25 ILE B CA 1
ATOM 2748 C C . ILE B 1 25 ? 0.491 4.734 24.281 1 97.38 25 ILE B C 1
ATOM 2750 O O . ILE B 1 25 ? -0.252 4.719 25.266 1 97.38 25 ILE B O 1
ATOM 2754 N N . MET B 1 26 ? 0.074 5.121 23.109 1 97.62 26 MET B N 1
ATOM 2755 C CA . MET B 1 26 ? -1.247 5.699 22.875 1 97.62 26 MET B CA 1
ATOM 2756 C C . MET B 1 26 ? -2.342 4.664 23.109 1 97.62 26 MET B C 1
ATOM 2758 O O . MET B 1 26 ? -3.492 5.016 23.375 1 97.62 26 MET B O 1
ATOM 2762 N N . SER B 1 27 ? -1.928 3.363 23 1 96.88 27 SER B N 1
ATOM 2763 C CA . SER B 1 27 ? -2.896 2.289 23.203 1 96.88 27 SER B CA 1
ATOM 2764 C C . SER B 1 27 ? -3.521 2.35 24.594 1 96.88 27 SER B C 1
ATOM 2766 O O . SER B 1 27 ? -4.617 1.833 24.797 1 96.88 27 SER B O 1
ATOM 2768 N N . ASN B 1 28 ? -2.857 3.02 25.484 1 95.5 28 ASN B N 1
ATOM 2769 C CA . ASN B 1 28 ? -3.311 3.098 26.875 1 95.5 28 ASN B CA 1
ATOM 2770 C C . ASN B 1 28 ? -3.811 4.496 27.219 1 95.5 28 ASN B C 1
ATOM 2772 O O . ASN B 1 28 ? -3.861 4.867 28.406 1 95.5 28 ASN B O 1
ATOM 2776 N N . THR B 1 29 ? -4.133 5.305 26.234 1 96.31 29 THR B N 1
ATOM 2777 C CA . THR B 1 29 ? -4.609 6.668 26.438 1 96.31 29 THR B CA 1
ATOM 2778 C C . THR B 1 29 ? -6.027 6.828 25.891 1 96.31 29 THR B C 1
ATOM 2780 O O . THR B 1 29 ? -6.629 5.863 25.422 1 96.31 29 THR B O 1
ATOM 2783 N N . GLN B 1 30 ? -6.516 8.031 25.953 1 91.75 30 GLN B N 1
ATOM 2784 C CA . GLN B 1 30 ? -7.859 8.336 25.484 1 91.75 30 GLN B CA 1
ATOM 2785 C C . GLN B 1 30 ? -7.836 8.805 24.031 1 91.75 30 GLN B C 1
ATOM 2787 O O . GLN B 1 30 ? -8.836 9.297 23.516 1 91.75 30 GLN B O 1
ATOM 2792 N N . THR B 1 31 ? -6.746 8.664 23.375 1 97 31 THR B N 1
ATOM 2793 C CA . THR B 1 31 ? -6.633 9.047 21.969 1 97 31 THR B CA 1
ATOM 2794 C C . THR B 1 31 ? -7.676 8.328 21.125 1 97 31 THR B C 1
ATOM 2796 O O . THR B 1 31 ? -7.805 7.102 21.203 1 97 31 THR B O 1
ATOM 2799 N N . GLU B 1 32 ? -8.414 9.078 20.406 1 97.81 32 GLU B N 1
ATOM 2800 C CA . GLU B 1 32 ? -9.477 8.477 19.594 1 97.81 32 GLU B CA 1
ATOM 2801 C C . GLU B 1 32 ? -8.906 7.84 18.328 1 97.81 32 GLU B C 1
ATOM 2803 O O . GLU B 1 32 ? -9.273 6.719 17.969 1 97.81 32 GLU B O 1
ATOM 2808 N N . THR B 1 33 ? -8.07 8.555 17.625 1 98.62 33 THR B N 1
ATOM 2809 C CA . THR B 1 33 ? -7.559 8.125 16.344 1 98.62 33 THR B CA 1
ATOM 2810 C C . THR B 1 33 ? -6.062 8.398 16.234 1 98.62 33 THR B C 1
ATOM 2812 O O . THR B 1 33 ? -5.59 9.461 16.641 1 98.62 33 THR B O 1
ATOM 2815 N N . ILE B 1 34 ? -5.32 7.512 15.742 1 98.69 34 ILE B N 1
ATOM 2816 C CA . ILE B 1 34 ? -3.912 7.68 15.398 1 98.69 34 ILE B CA 1
ATOM 2817 C C . ILE B 1 34 ? -3.771 7.871 13.891 1 98.69 34 ILE B C 1
ATOM 2819 O O . ILE B 1 34 ? -4.051 6.953 13.109 1 98.69 34 ILE B O 1
ATOM 2823 N N . TRP B 1 35 ? -3.377 9.039 13.508 1 98.69 35 TRP B N 1
ATOM 2824 C CA . TRP B 1 35 ? -3.213 9.383 12.102 1 98.69 35 TRP B CA 1
ATOM 2825 C C . TRP B 1 35 ? -1.759 9.219 11.664 1 98.69 35 TRP B C 1
ATOM 2827 O O . TRP B 1 35 ? -0.841 9.578 12.414 1 98.69 35 TRP B O 1
ATOM 2837 N N . VAL B 1 36 ? -1.54 8.672 10.492 1 98.12 36 VAL B N 1
ATOM 2838 C CA . VAL B 1 36 ? -0.201 8.477 9.945 1 98.12 36 VAL B CA 1
ATOM 2839 C C . VAL B 1 36 ? -0.101 9.133 8.57 1 98.12 36 VAL B C 1
ATOM 2841 O O . VAL B 1 36 ? -0.868 8.805 7.66 1 98.12 36 VAL B O 1
ATOM 2844 N N . PRO B 1 37 ? 0.826 10.07 8.391 1 96.81 37 PRO B N 1
ATOM 2845 C CA . PRO B 1 37 ? 1.035 10.672 7.07 1 96.81 37 PRO B CA 1
ATOM 2846 C C . PRO B 1 37 ? 1.883 9.797 6.148 1 96.81 37 PRO B C 1
ATOM 2848 O O . PRO B 1 37 ? 2.576 8.891 6.621 1 96.81 37 PRO B O 1
ATOM 2851 N N . GLU B 1 38 ? 1.869 9.914 4.801 1 94.69 38 GLU B N 1
ATOM 2852 C CA . GLU B 1 38 ? 2.703 9.219 3.822 1 94.69 38 GLU B CA 1
ATOM 2853 C C . GLU B 1 38 ? 3.674 10.18 3.145 1 94.69 38 GLU B C 1
ATOM 2855 O O . GLU B 1 38 ? 4.887 9.953 3.146 1 94.69 38 GLU B O 1
ATOM 2860 N N . THR B 1 39 ? 3.395 11.359 2.729 1 85.38 39 THR B N 1
ATOM 2861 C CA . THR B 1 39 ? 4.09 12.352 1.916 1 85.38 39 THR B CA 1
ATOM 2862 C C . THR B 1 39 ? 5.113 11.688 1.005 1 85.38 39 THR B C 1
ATOM 2864 O O . THR B 1 39 ? 4.754 11.055 0.01 1 85.38 39 THR B O 1
ATOM 2867 N N . TRP B 1 40 ? 6.438 11.625 1.275 1 82.62 40 TRP B N 1
ATOM 2868 C CA . TRP B 1 40 ? 7.461 10.867 0.557 1 82.62 40 TRP B CA 1
ATOM 2869 C C . TRP B 1 40 ? 8.32 10.062 1.523 1 82.62 40 TRP B C 1
ATOM 2871 O O . TRP B 1 40 ? 9.523 9.914 1.317 1 82.62 40 TRP B O 1
ATOM 2881 N N . GLY B 1 41 ? 7.594 9.5 2.447 1 90.19 41 GLY B N 1
ATOM 2882 C CA . GLY B 1 41 ? 8.273 8.688 3.443 1 90.19 41 GLY B CA 1
ATOM 2883 C C . GLY B 1 41 ? 7.742 7.266 3.521 1 90.19 41 GLY B C 1
ATOM 2884 O O . GLY B 1 41 ? 7.918 6.48 2.588 1 90.19 41 GLY B O 1
ATOM 2885 N N . MET B 1 42 ? 7.031 7.043 4.625 1 94.94 42 MET B N 1
ATOM 2886 C CA . MET B 1 42 ? 6.523 5.707 4.918 1 94.94 42 MET B CA 1
ATOM 2887 C C . MET B 1 42 ? 5.223 5.441 4.172 1 94.94 42 MET B C 1
ATOM 2889 O O . MET B 1 42 ? 4.363 6.32 4.082 1 94.94 42 MET B O 1
ATOM 2893 N N . GLU B 1 43 ? 5.164 4.266 3.588 1 97.44 43 GLU B N 1
ATOM 2894 C CA . GLU B 1 43 ? 3.943 3.848 2.9 1 97.44 43 GLU B CA 1
ATOM 2895 C C . GLU B 1 43 ? 2.811 3.602 3.893 1 97.44 43 GLU B C 1
ATOM 2897 O O . GLU B 1 43 ? 3.014 2.975 4.934 1 97.44 43 GLU B O 1
ATOM 2902 N N . ASN B 1 44 ? 1.683 4.152 3.594 1 97.94 44 ASN B N 1
ATOM 2903 C CA . ASN B 1 44 ? 0.636 4.383 4.582 1 97.94 44 ASN B CA 1
ATOM 2904 C C . ASN B 1 44 ? -0.037 3.078 5 1 97.94 44 ASN B C 1
ATOM 2906 O O . ASN B 1 44 ? -0.203 2.814 6.191 1 97.94 44 ASN B O 1
ATOM 2910 N N . PHE B 1 45 ? -0.429 2.182 4.066 1 98.5 45 PHE B N 1
ATOM 2911 C CA . PHE B 1 45 ? -1.18 0.984 4.426 1 98.5 45 PHE B CA 1
ATOM 2912 C C . PHE B 1 45 ? -0.33 0.047 5.277 1 98.5 45 PHE B C 1
ATOM 2914 O O . PHE B 1 45 ? -0.836 -0.592 6.199 1 98.5 45 PHE B O 1
ATOM 2921 N N . SER B 1 46 ? 0.959 -0.053 4.969 1 98.5 46 SER B N 1
ATOM 2922 C CA . SER B 1 46 ? 1.863 -0.835 5.805 1 98.5 46 SER B CA 1
ATOM 2923 C C . SER B 1 46 ? 1.94 -0.266 7.215 1 98.5 46 SER B C 1
ATOM 2925 O O . SER B 1 46 ? 1.851 -1.009 8.195 1 98.5 46 SER B O 1
ATOM 2927 N N . MET B 1 47 ? 2.066 1.014 7.305 1 98.31 47 MET B N 1
ATOM 2928 C CA . MET B 1 47 ? 2.207 1.654 8.609 1 98.31 47 MET B CA 1
ATOM 2929 C C . MET B 1 47 ? 0.916 1.544 9.414 1 98.31 47 MET B C 1
ATOM 2931 O O . MET B 1 47 ? 0.95 1.298 10.617 1 98.31 47 MET B O 1
ATOM 2935 N N . LEU B 1 48 ? -0.193 1.803 8.727 1 98.75 48 LEU B N 1
ATOM 2936 C CA . LEU B 1 48 ? -1.472 1.669 9.414 1 98.75 48 LEU B CA 1
ATOM 2937 C C . LEU B 1 48 ? -1.662 0.249 9.938 1 98.75 48 LEU B C 1
ATOM 2939 O O . LEU B 1 48 ? -2.172 0.052 11.039 1 98.75 48 LEU B O 1
ATOM 2943 N N . THR B 1 49 ? -1.277 -0.738 9.133 1 98.75 49 THR B N 1
ATOM 2944 C CA . THR B 1 49 ? -1.333 -2.129 9.57 1 98.75 49 THR B CA 1
ATOM 2945 C C . THR B 1 49 ? -0.458 -2.346 10.805 1 98.75 49 THR B C 1
ATOM 2947 O O . THR B 1 49 ? -0.904 -2.93 11.789 1 98.75 49 THR B O 1
ATOM 2950 N N . ALA B 1 50 ? 0.76 -1.861 10.758 1 98.5 50 ALA B N 1
ATOM 2951 C CA . ALA B 1 50 ? 1.687 -2.018 11.883 1 98.5 50 ALA B CA 1
ATOM 2952 C C . ALA B 1 50 ? 1.15 -1.336 13.133 1 98.5 50 ALA B C 1
ATOM 2954 O O . ALA B 1 50 ? 1.183 -1.914 14.227 1 98.5 50 ALA B O 1
ATOM 2955 N N . VAL B 1 51 ? 0.644 -0.104 12.969 1 98.56 51 VAL B N 1
ATOM 2956 C CA . VAL B 1 51 ? 0.105 0.668 14.086 1 98.56 51 VAL B CA 1
ATOM 2957 C C . VAL B 1 51 ? -1.109 -0.048 14.672 1 98.56 51 VAL B C 1
ATOM 2959 O O . VAL B 1 51 ? -1.273 -0.106 15.891 1 98.56 51 VAL B O 1
ATOM 2962 N N . SER B 1 52 ? -1.957 -0.59 13.797 1 98.19 52 SER B N 1
ATOM 2963 C CA . SER B 1 52 ? -3.152 -1.283 14.266 1 98.19 52 SER B CA 1
ATOM 2964 C C . SER B 1 52 ? -2.793 -2.486 15.133 1 98.19 52 SER B C 1
ATOM 2966 O O . SER B 1 52 ? -3.559 -2.871 16.016 1 98.19 52 SER B O 1
ATOM 2968 N N . GLY B 1 53 ? -1.631 -3.074 14.891 1 97.31 53 GLY B N 1
ATOM 2969 C CA . GLY B 1 53 ? -1.164 -4.199 15.688 1 97.31 53 GLY B CA 1
ATOM 2970 C C . GLY B 1 53 ? -0.707 -3.801 17.078 1 97.31 53 GLY B C 1
ATOM 2971 O O . GLY B 1 53 ? -0.571 -4.652 17.953 1 97.31 53 GLY B O 1
ATOM 2972 N N . LYS B 1 54 ? -0.47 -2.508 17.328 1 97.81 54 LYS B N 1
ATOM 2973 C CA . LYS B 1 54 ? 0.017 -2.01 18.609 1 97.81 54 LYS B CA 1
ATOM 2974 C C . LYS B 1 54 ? -1.133 -1.502 19.469 1 97.81 54 LYS B C 1
ATOM 2976 O O . LYS B 1 54 ? -0.938 -1.182 20.641 1 97.81 54 LYS B O 1
ATOM 2981 N N . THR B 1 55 ? -2.334 -1.378 18.875 1 97.19 55 THR B N 1
ATOM 2982 C CA . THR B 1 55 ? -3.504 -0.849 19.562 1 97.19 55 THR B CA 1
ATOM 2983 C C . THR B 1 55 ? -4.711 -1.765 19.375 1 97.19 55 THR B C 1
ATOM 2985 O O . THR B 1 55 ? -4.719 -2.598 18.469 1 97.19 55 THR B O 1
ATOM 2988 N N . SER B 1 56 ? -5.738 -1.625 20.219 1 94.38 56 SER B N 1
ATOM 2989 C CA . SER B 1 56 ? -6.887 -2.514 20.078 1 94.38 56 SER B CA 1
ATOM 2990 C C . SER B 1 56 ? -8.188 -1.723 19.953 1 94.38 56 SER B C 1
ATOM 2992 O O . SER B 1 56 ? -9.203 -2.256 19.516 1 94.38 56 SER B O 1
ATOM 2994 N N . THR B 1 57 ? -8.102 -0.417 20.344 1 96.38 57 THR B N 1
ATOM 2995 C CA . THR B 1 57 ? -9.367 0.314 20.391 1 96.38 57 THR B CA 1
ATOM 2996 C C . THR B 1 57 ? -9.297 1.573 19.531 1 96.38 57 THR B C 1
ATOM 2998 O O . THR B 1 57 ? -10.289 1.976 18.938 1 96.38 57 THR B O 1
ATOM 3001 N N . GLN B 1 58 ? -8.148 2.227 19.484 1 98.12 58 GLN B N 1
ATOM 3002 C CA . GLN B 1 58 ? -8 3.477 18.734 1 98.12 58 GLN B CA 1
ATOM 3003 C C . GLN B 1 58 ? -8.266 3.268 17.25 1 98.12 58 GLN B C 1
ATOM 3005 O O . GLN B 1 58 ? -7.852 2.258 16.672 1 98.12 58 GLN B O 1
ATOM 3010 N N . LYS B 1 59 ? -8.953 4.164 16.672 1 98.75 59 LYS B N 1
ATOM 3011 C CA . LYS B 1 59 ? -9.008 4.199 15.211 1 98.75 59 LYS B CA 1
ATOM 3012 C C . LYS B 1 59 ? -7.648 4.559 14.617 1 98.75 59 LYS B C 1
ATOM 3014 O O . LYS B 1 59 ? -6.789 5.102 15.312 1 98.75 59 LYS B O 1
ATOM 3019 N N . ILE B 1 60 ? -7.465 4.172 13.414 1 98.81 60 ILE B N 1
ATOM 3020 C CA . ILE B 1 60 ? -6.254 4.512 12.672 1 98.81 60 ILE B CA 1
ATOM 3021 C C . ILE B 1 60 ? -6.629 5.188 11.359 1 98.81 60 ILE B C 1
ATOM 3023 O O . ILE B 1 60 ? -7.629 4.832 10.727 1 98.81 60 ILE B O 1
ATOM 3027 N N . GLY B 1 61 ? -5.879 6.199 10.945 1 98.75 61 GLY B N 1
ATOM 3028 C CA . GLY B 1 61 ? -6.246 6.949 9.758 1 98.75 61 GLY B CA 1
ATOM 3029 C C . GLY B 1 61 ? -5.051 7.355 8.914 1 98.75 61 GLY B C 1
ATOM 3030 O O . GLY B 1 61 ? -3.961 7.578 9.438 1 98.75 61 GLY B O 1
ATOM 3031 N N . SER B 1 62 ? -5.254 7.402 7.602 1 98.62 62 SER B N 1
ATOM 3032 C CA . SER B 1 62 ? -4.266 7.992 6.703 1 98.62 62 SER B CA 1
ATOM 3033 C C . SER B 1 62 ? -4.426 9.508 6.617 1 98.62 62 SER B C 1
ATOM 3035 O O . SER B 1 62 ? -5.543 10.008 6.484 1 98.62 62 SER B O 1
ATOM 3037 N N . SER B 1 63 ? -3.355 10.25 6.656 1 97.44 63 SER B N 1
ATOM 3038 C CA . SER B 1 63 ? -3.447 11.703 6.617 1 97.44 63 SER B CA 1
ATOM 3039 C C . SER B 1 63 ? -2.303 12.305 5.809 1 97.44 63 SER B C 1
ATOM 3041 O O . SER B 1 63 ? -1.455 13.016 6.355 1 97.44 63 SER B O 1
ATOM 3043 N N . ILE B 1 64 ? -2.262 11.828 4.598 1 97.69 64 ILE B N 1
ATOM 3044 C CA . ILE B 1 64 ? -3.268 11.227 3.727 1 97.69 64 ILE B CA 1
ATOM 3045 C C . ILE B 1 64 ? -2.596 10.266 2.748 1 97.69 64 ILE B C 1
ATOM 3047 O O . ILE B 1 64 ? -1.366 10.211 2.67 1 97.69 64 ILE B O 1
ATOM 3051 N N . ILE B 1 65 ? -3.361 9.5 2.02 1 98.19 65 ILE B N 1
ATOM 3052 C CA . ILE B 1 65 ? -2.982 8.844 0.776 1 98.19 65 ILE B CA 1
ATOM 3053 C C . ILE B 1 65 ? -3.354 9.727 -0.412 1 98.19 65 ILE B C 1
ATOM 3055 O O . ILE B 1 65 ? -4.496 10.172 -0.526 1 98.19 65 ILE B O 1
ATOM 3059 N N . ASN B 1 66 ? -2.369 10.07 -1.248 1 97.44 66 ASN B N 1
ATOM 3060 C CA . ASN B 1 66 ? -2.684 10.938 -2.375 1 97.44 66 ASN B CA 1
ATOM 3061 C C . ASN B 1 66 ? -3.338 10.164 -3.516 1 97.44 66 ASN B C 1
ATOM 3063 O O . ASN B 1 66 ? -2.99 9.016 -3.77 1 97.44 66 ASN B O 1
ATOM 3067 N N . ILE B 1 67 ? -4.148 10.742 -4.289 1 98.38 67 ILE B N 1
ATOM 3068 C CA . ILE B 1 67 ? -5.031 10.07 -5.242 1 98.38 67 ILE B CA 1
ATOM 3069 C C . ILE B 1 67 ? -4.371 10.031 -6.617 1 98.38 67 ILE B C 1
ATOM 3071 O O . ILE B 1 67 ? -5.047 9.836 -7.633 1 98.38 67 ILE B O 1
ATOM 3075 N N . TYR B 1 68 ? -3.074 10.289 -6.699 1 98.06 68 TYR B N 1
ATOM 3076 C CA . TYR B 1 68 ? -2.357 10.227 -7.969 1 98.06 68 TYR B CA 1
ATOM 3077 C C . TYR B 1 68 ? -1.357 9.078 -7.973 1 98.06 68 TYR B C 1
ATOM 3079 O O . TYR B 1 68 ? -0.993 8.57 -9.039 1 98.06 68 TYR B O 1
ATOM 3087 N N . SER B 1 69 ? -1.02 8.625 -6.777 1 97.62 69 SER B N 1
ATOM 3088 C CA . SER B 1 69 ? 0.105 7.703 -6.691 1 97.62 69 SER B CA 1
ATOM 3089 C C . SER B 1 69 ? -0.35 6.262 -6.895 1 97.62 69 SER B C 1
ATOM 3091 O O . SER B 1 69 ? 0.474 5.367 -7.102 1 97.62 69 SER B O 1
ATOM 3093 N N . ARG B 1 70 ? -1.639 5.965 -6.809 1 97.69 70 ARG B N 1
ATOM 3094 C CA . ARG B 1 70 ? -2.27 4.652 -6.926 1 97.69 70 ARG B CA 1
ATOM 3095 C C . ARG B 1 70 ? -3.586 4.746 -7.688 1 97.69 70 ARG B C 1
ATOM 3097 O O . ARG B 1 70 ? -4.219 5.805 -7.723 1 97.69 70 ARG B O 1
ATOM 3104 N N . SER B 1 71 ? -3.986 3.629 -8.25 1 98.12 71 SER B N 1
ATOM 3105 C CA . SER B 1 71 ? -5.332 3.574 -8.812 1 98.12 71 SER B CA 1
ATOM 3106 C C . SER B 1 71 ? -6.391 3.588 -7.715 1 98.12 71 SER B C 1
ATOM 3108 O O . SER B 1 71 ? -6.113 3.211 -6.578 1 98.12 71 SER B O 1
ATOM 3110 N N . PRO B 1 72 ? -7.598 4.059 -8.07 1 98.25 72 PRO B N 1
ATOM 3111 C CA . PRO B 1 72 ? -8.648 4.008 -7.043 1 98.25 72 PRO B CA 1
ATOM 3112 C C . PRO B 1 72 ? -8.922 2.586 -6.559 1 98.25 72 PRO B C 1
ATOM 3114 O O . PRO B 1 72 ? -9.234 2.379 -5.383 1 98.25 72 PRO B O 1
ATOM 3117 N N . ALA B 1 73 ? -8.789 1.609 -7.438 1 98 73 ALA B N 1
ATOM 3118 C CA . ALA B 1 73 ? -8.984 0.215 -7.051 1 98 73 ALA B CA 1
ATOM 3119 C C . ALA B 1 73 ? -7.922 -0.23 -6.051 1 98 73 ALA B C 1
ATOM 3121 O O . ALA B 1 73 ? -8.227 -0.929 -5.078 1 98 73 ALA B O 1
ATOM 3122 N N . ALA B 1 74 ? -6.68 0.166 -6.297 1 98.12 74 ALA B N 1
ATOM 3123 C CA . ALA B 1 74 ? -5.598 -0.178 -5.375 1 98.12 74 ALA B CA 1
ATOM 3124 C C . ALA B 1 74 ? -5.84 0.431 -3.998 1 98.12 74 ALA B C 1
ATOM 3126 O O . ALA B 1 74 ? -5.586 -0.211 -2.975 1 98.12 74 ALA B O 1
ATOM 3127 N N . ILE B 1 75 ? -6.297 1.665 -3.963 1 98.62 75 ILE B N 1
ATOM 3128 C CA . ILE B 1 75 ? -6.582 2.318 -2.691 1 98.62 75 ILE B CA 1
ATOM 3129 C C . ILE B 1 75 ? -7.734 1.601 -1.99 1 98.62 75 ILE B C 1
ATOM 3131 O O . ILE B 1 75 ? -7.684 1.369 -0.78 1 98.62 75 ILE B O 1
ATOM 3135 N N . ALA B 1 76 ? -8.75 1.242 -2.725 1 98.25 76 ALA B N 1
ATOM 3136 C CA . ALA B 1 76 ? -9.883 0.52 -2.15 1 98.25 76 ALA B CA 1
ATOM 3137 C C . ALA B 1 76 ? -9.438 -0.818 -1.565 1 98.25 76 ALA B C 1
ATOM 3139 O O . ALA B 1 76 ? -9.867 -1.197 -0.472 1 98.25 76 ALA B O 1
ATOM 3140 N N . MET B 1 77 ? -8.625 -1.544 -2.301 1 97.62 77 MET B N 1
ATOM 3141 C CA . MET B 1 77 ? -8.086 -2.811 -1.813 1 97.62 77 MET B CA 1
ATOM 3142 C C . MET B 1 77 ? -7.344 -2.615 -0.495 1 97.62 77 MET B C 1
ATOM 3144 O O . MET B 1 77 ? -7.52 -3.396 0.442 1 97.62 77 MET B O 1
ATOM 3148 N N . GLY B 1 78 ? -6.512 -1.594 -0.468 1 98.19 78 GLY B N 1
ATOM 3149 C CA . GLY B 1 78 ? -5.785 -1.282 0.754 1 98.19 78 GLY B CA 1
ATOM 3150 C C . GLY B 1 78 ? -6.695 -0.927 1.914 1 98.19 78 GLY B C 1
ATOM 3151 O O . GLY B 1 78 ? -6.488 -1.393 3.037 1 98.19 78 GLY B O 1
ATOM 3152 N N . ALA B 1 79 ? -7.668 -0.107 1.629 1 98.56 79 ALA B N 1
ATOM 3153 C CA . ALA B 1 79 ? -8.609 0.311 2.662 1 98.56 79 ALA B CA 1
ATOM 3154 C C . ALA B 1 79 ? -9.336 -0.891 3.258 1 98.56 79 ALA B C 1
ATOM 3156 O O . ALA B 1 79 ? -9.398 -1.046 4.48 1 98.56 79 ALA B O 1
ATOM 3157 N N . VAL B 1 80 ? -9.859 -1.734 2.43 1 98.06 80 VAL B N 1
ATOM 3158 C CA . VAL B 1 80 ? -10.625 -2.889 2.889 1 98.06 80 VAL B CA 1
ATOM 3159 C C . VAL B 1 80 ? -9.711 -3.844 3.656 1 98.06 80 VAL B C 1
ATOM 3161 O O . VAL B 1 80 ? -10.094 -4.375 4.699 1 98.06 80 VAL B O 1
ATOM 3164 N N . THR B 1 81 ? -8.492 -4.066 3.172 1 97.94 81 THR B N 1
ATOM 3165 C CA . THR B 1 81 ? -7.547 -4.969 3.816 1 97.94 81 THR B CA 1
ATOM 3166 C C . THR B 1 81 ? -7.188 -4.469 5.211 1 97.94 81 THR B C 1
ATOM 3168 O O . THR B 1 81 ? -7.301 -5.207 6.191 1 97.94 81 THR B O 1
ATOM 3171 N N . VAL B 1 82 ? -6.824 -3.197 5.328 1 98.56 82 VAL B N 1
ATOM 3172 C CA . VAL B 1 82 ? -6.418 -2.633 6.609 1 98.56 82 VAL B CA 1
ATOM 3173 C C . VAL B 1 82 ? -7.617 -2.58 7.555 1 98.56 82 VAL B C 1
ATOM 3175 O O . VAL B 1 82 ? -7.477 -2.797 8.758 1 98.56 82 VAL B O 1
ATOM 3178 N N . ASP B 1 83 ? -8.766 -2.242 6.996 1 98.56 83 ASP B N 1
ATOM 3179 C CA . ASP B 1 83 ? -9.977 -2.24 7.809 1 98.56 83 ASP B CA 1
ATOM 3180 C C . ASP B 1 83 ? -10.258 -3.625 8.391 1 98.56 83 ASP B C 1
ATOM 3182 O O . ASP B 1 83 ? -10.656 -3.75 9.547 1 98.56 83 ASP B O 1
ATOM 3186 N N . THR B 1 84 ? -10.055 -4.621 7.625 1 97.75 84 THR B N 1
ATOM 3187 C CA . THR B 1 84 ? -10.242 -5.996 8.07 1 97.75 84 THR B CA 1
ATOM 3188 C C . THR B 1 84 ? -9.211 -6.363 9.141 1 97.75 84 THR B C 1
ATOM 3190 O O . THR B 1 84 ? -9.562 -6.887 10.195 1 97.75 84 THR B O 1
ATOM 3193 N N . ILE B 1 85 ? -7.941 -6.047 8.891 1 97.81 85 ILE B N 1
ATOM 3194 C CA . ILE B 1 85 ? -6.855 -6.375 9.805 1 97.81 85 ILE B CA 1
ATOM 3195 C C . ILE B 1 85 ? -7.074 -5.668 11.141 1 97.81 85 ILE B C 1
ATOM 3197 O O . ILE B 1 85 ? -6.793 -6.227 12.203 1 97.81 85 ILE B O 1
ATOM 3201 N N . SER B 1 86 ? -7.617 -4.465 11.109 1 98.06 86 SER B N 1
ATOM 3202 C CA . SER B 1 86 ? -7.773 -3.633 12.297 1 98.06 86 SER B CA 1
ATOM 3203 C C . SER B 1 86 ? -9.141 -3.842 12.945 1 98.06 86 SER B C 1
ATOM 3205 O O . SER B 1 86 ? -9.453 -3.209 13.953 1 98.06 86 SER B O 1
ATOM 3207 N N . ASN B 1 87 ? -9.953 -4.711 12.375 1 97.56 87 ASN B N 1
ATOM 3208 C CA . ASN B 1 87 ? -11.289 -5.027 12.883 1 97.56 87 ASN B CA 1
ATOM 3209 C C . ASN B 1 87 ? -12.203 -3.805 12.867 1 97.56 87 ASN B C 1
ATOM 3211 O O . ASN B 1 87 ? -12.805 -3.463 13.883 1 97.56 87 ASN B O 1
ATOM 3215 N N . GLY B 1 88 ? -12.18 -3.076 11.734 1 98.06 88 GLY B N 1
ATOM 3216 C CA . GLY B 1 88 ? -13.141 -2.018 11.484 1 98.06 88 GLY B CA 1
ATOM 3217 C C . GLY B 1 88 ? -12.727 -0.68 12.07 1 98.06 88 GLY B C 1
ATOM 3218 O O . GLY B 1 88 ? -13.578 0.137 12.422 1 98.06 88 GLY B O 1
ATOM 3219 N N . ARG B 1 89 ? -11.445 -0.346 12.156 1 98.56 89 ARG B N 1
ATOM 3220 C CA . ARG B 1 89 ? -11.016 0.852 12.867 1 98.56 89 ARG B CA 1
ATOM 3221 C C . ARG B 1 89 ? -10.461 1.893 11.906 1 98.56 89 ARG B C 1
ATOM 3223 O O . ARG B 1 89 ? -10.062 2.982 12.32 1 98.56 89 ARG B O 1
ATOM 3230 N N . LEU B 1 90 ? -10.484 1.611 10.609 1 98.81 90 LEU B N 1
ATOM 3231 C CA . LEU B 1 90 ? -9.812 2.477 9.641 1 98.81 90 LEU B CA 1
ATOM 3232 C C . LEU B 1 90 ? -10.672 3.699 9.328 1 98.81 90 LEU B C 1
ATOM 3234 O O . LEU B 1 90 ? -11.883 3.582 9.141 1 98.81 90 LEU B O 1
ATOM 3238 N N . ILE B 1 91 ? -10.07 4.844 9.266 1 98.94 91 ILE B N 1
ATOM 3239 C CA . ILE B 1 91 ? -10.547 6.035 8.578 1 98.94 91 ILE B CA 1
ATOM 3240 C C . ILE B 1 91 ? -9.641 6.344 7.391 1 98.94 91 ILE B C 1
ATOM 3242 O O . ILE B 1 91 ? -8.438 6.57 7.562 1 98.94 91 ILE B O 1
ATOM 3246 N N . LEU B 1 92 ? -10.211 6.312 6.223 1 98.88 92 LEU B N 1
ATOM 3247 C CA . LEU B 1 92 ? -9.414 6.547 5.027 1 98.88 92 LEU B CA 1
ATOM 3248 C C . LEU B 1 92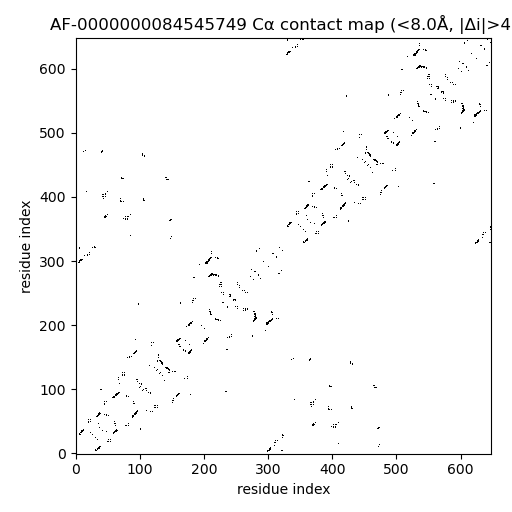 ? -9.305 8.039 4.73 1 98.88 92 LEU B C 1
ATOM 3250 O O . LEU B 1 92 ? -10.281 8.664 4.316 1 98.88 92 LEU B O 1
ATOM 3254 N N . GLY B 1 93 ? -8.164 8.594 4.98 1 98.88 93 GLY B N 1
ATOM 3255 C CA . GLY B 1 93 ? -7.895 9.969 4.598 1 98.88 93 GLY B CA 1
ATOM 3256 C C . GLY B 1 93 ? -7.254 10.094 3.227 1 98.88 93 GLY B C 1
ATOM 3257 O O . GLY B 1 93 ? -6.223 9.477 2.961 1 98.88 93 GLY B O 1
ATOM 3258 N N . LEU B 1 94 ? -7.824 10.898 2.389 1 98.88 94 LEU B N 1
ATOM 3259 C CA . LEU B 1 94 ? -7.371 11.094 1.017 1 98.88 94 LEU B CA 1
ATOM 3260 C C . LEU B 1 94 ? -6.977 12.547 0.778 1 98.88 94 LEU B C 1
ATOM 3262 O O . LEU B 1 94 ? -7.434 13.445 1.491 1 98.88 94 LEU B O 1
ATOM 3266 N N . GLY B 1 95 ? -6.156 12.758 -0.155 1 98.5 95 GLY B N 1
ATOM 3267 C CA . GLY B 1 95 ? -5.801 14.086 -0.619 1 98.5 95 GLY B CA 1
ATOM 3268 C C . GLY B 1 95 ? -5.133 14.086 -1.981 1 98.5 95 GLY B C 1
ATOM 3269 O O . GLY B 1 95 ? -4.809 13.023 -2.52 1 98.5 95 GLY B O 1
ATOM 3270 N N . THR B 1 96 ? -4.914 15.234 -2.572 1 97.31 96 THR B N 1
ATOM 3271 C CA . THR B 1 96 ? -4.301 15.352 -3.891 1 97.31 96 THR B CA 1
ATOM 3272 C C . THR B 1 96 ? -2.783 15.445 -3.773 1 97.31 96 THR B C 1
ATOM 3274 O O . THR B 1 96 ? -2.066 15.227 -4.754 1 97.31 96 THR B O 1
ATOM 3277 N N . SER B 1 97 ? -2.354 15.711 -2.555 1 95.06 97 SER B N 1
ATOM 3278 C CA . SER B 1 97 ? -0.959 16.109 -2.383 1 95.06 97 SER B CA 1
ATOM 3279 C C . SER B 1 97 ? -0.646 17.375 -3.174 1 95.06 97 SER B C 1
ATOM 3281 O O . SER B 1 97 ? -1.538 18.188 -3.436 1 95.06 97 SER B O 1
ATOM 3283 N N . SER B 1 98 ? 0.623 17.734 -3.346 1 94.19 98 SER B N 1
ATOM 3284 C CA . SER B 1 98 ? 1.047 18.938 -4.047 1 94.19 98 SER B CA 1
ATOM 3285 C C . SER B 1 98 ? 1.584 18.609 -5.434 1 94.19 98 SER B C 1
ATOM 3287 O O . SER B 1 98 ? 1.964 17.469 -5.707 1 94.19 98 SER B O 1
ATOM 3289 N N . LEU B 1 99 ? 1.572 19.609 -6.332 1 93.75 99 LEU B N 1
ATOM 3290 C CA . LEU B 1 99 ? 2.041 19.469 -7.707 1 93.75 99 LEU B CA 1
ATOM 3291 C C . LEU B 1 99 ? 3.455 18.891 -7.746 1 93.75 99 LEU B C 1
ATOM 3293 O O . LEU B 1 99 ? 3.717 17.922 -8.453 1 93.75 99 LEU B O 1
ATOM 3297 N N . PRO B 1 100 ? 4.391 19.406 -6.926 1 93.62 100 PRO B N 1
ATOM 3298 C CA . PRO B 1 100 ? 5.746 18.859 -6.984 1 93.62 100 PRO B CA 1
ATOM 3299 C C . PRO B 1 100 ? 5.809 17.391 -6.566 1 93.62 100 PRO B C 1
ATOM 3301 O O . PRO B 1 100 ? 6.555 16.609 -7.156 1 93.62 100 PRO B O 1
ATOM 3304 N N . ILE B 1 101 ? 5.039 17.016 -5.57 1 95 101 ILE B N 1
ATOM 3305 C CA . ILE B 1 101 ? 5.047 15.625 -5.105 1 95 101 ILE B CA 1
ATOM 3306 C C . ILE B 1 101 ? 4.52 14.711 -6.207 1 95 101 ILE B C 1
ATOM 3308 O O . ILE B 1 101 ? 5.137 13.695 -6.523 1 95 101 ILE B O 1
ATOM 3312 N N . VAL B 1 102 ? 3.432 15.078 -6.848 1 97 102 VAL B N 1
ATOM 3313 C CA . VAL B 1 102 ? 2.775 14.242 -7.852 1 97 102 VAL B CA 1
ATOM 3314 C C . VAL B 1 102 ? 3.633 14.188 -9.117 1 97 102 VAL B C 1
ATOM 3316 O O . VAL B 1 102 ? 3.906 13.102 -9.633 1 97 102 VAL B O 1
ATOM 3319 N N . GLU B 1 103 ? 4.152 15.336 -9.531 1 96.94 103 GLU B N 1
ATOM 3320 C CA . GLU B 1 103 ? 4.809 15.391 -10.836 1 96.94 103 GLU B CA 1
ATOM 3321 C C . GLU B 1 103 ? 6.293 15.055 -10.719 1 96.94 103 GLU B C 1
ATOM 3323 O O . GLU B 1 103 ? 6.836 14.32 -11.539 1 96.94 103 GLU B O 1
ATOM 3328 N N . THR B 1 104 ? 6.953 15.547 -9.633 1 95.94 104 THR B N 1
ATOM 3329 C CA . THR B 1 104 ? 8.406 15.422 -9.57 1 95.94 104 THR B CA 1
ATOM 3330 C C . THR B 1 104 ? 8.805 14.148 -8.828 1 95.94 104 THR B C 1
ATOM 3332 O O . THR B 1 104 ? 9.844 13.555 -9.125 1 95.94 104 THR B O 1
ATOM 3335 N N . PHE B 1 105 ? 8.047 13.727 -7.906 1 96.69 105 PHE B N 1
ATOM 3336 C CA . PHE B 1 105 ? 8.43 12.555 -7.125 1 96.69 105 PHE B CA 1
ATOM 3337 C C . PHE B 1 105 ? 7.793 11.297 -7.695 1 96.69 105 PHE B C 1
ATOM 3339 O O . PHE B 1 105 ? 8.414 10.227 -7.699 1 96.69 105 PHE B O 1
ATOM 3346 N N . HIS B 1 106 ? 6.547 11.422 -8.195 1 97.12 106 HIS B N 1
ATOM 3347 C CA . HIS B 1 106 ? 5.848 10.234 -8.672 1 97.12 106 HIS B CA 1
ATOM 3348 C C . HIS B 1 106 ? 5.863 10.148 -10.195 1 97.12 106 HIS B C 1
ATOM 3350 O O . HIS B 1 106 ? 5.59 9.094 -10.766 1 97.12 106 HIS B O 1
ATOM 3356 N N . GLY B 1 107 ? 6.152 11.266 -10.891 1 96.81 107 GLY B N 1
ATOM 3357 C CA . GLY B 1 107 ? 6.285 11.25 -12.336 1 96.81 107 GLY B CA 1
ATOM 3358 C C . GLY B 1 107 ? 4.949 11.203 -13.055 1 96.81 107 GLY B C 1
ATOM 3359 O O . GLY B 1 107 ? 4.863 10.703 -14.18 1 96.81 107 GLY B O 1
ATOM 3360 N N . TYR B 1 108 ? 3.861 11.492 -12.359 1 97.06 108 TYR B N 1
ATOM 3361 C CA . TYR B 1 108 ? 2.535 11.539 -12.961 1 97.06 108 TYR B CA 1
ATOM 3362 C C . TYR B 1 108 ? 2.117 12.984 -13.234 1 97.06 108 TYR B C 1
ATOM 3364 O O . TYR B 1 108 ? 2.809 13.922 -12.836 1 97.06 108 TYR B O 1
ATOM 3372 N N . LYS B 1 109 ? 1.058 13.18 -13.992 1 96.62 109 LYS B N 1
ATOM 3373 C CA . LYS B 1 109 ? 0.534 14.508 -14.266 1 96.62 109 LYS B CA 1
ATOM 3374 C C . LYS B 1 109 ? -0.5 14.922 -13.219 1 96.62 109 LYS B C 1
ATOM 3376 O O . LYS B 1 109 ? -1.4 14.148 -12.891 1 96.62 109 LYS B O 1
ATOM 3381 N N . PHE B 1 110 ? -0.281 16.078 -12.656 1 97.56 110 PHE B N 1
ATOM 3382 C CA . PHE B 1 110 ? -1.275 16.656 -11.758 1 97.56 110 PHE B CA 1
ATOM 3383 C C . PHE B 1 110 ? -2.434 17.25 -12.547 1 97.56 110 PHE B C 1
ATOM 3385 O O . PHE B 1 110 ? -2.387 18.422 -12.93 1 97.56 110 PHE B O 1
ATOM 3392 N N . GLU B 1 111 ? -3.506 16.453 -12.75 1 97.31 111 GLU B N 1
ATOM 3393 C CA . GLU B 1 111 ? -4.574 16.938 -13.617 1 97.31 111 GLU B CA 1
ATOM 3394 C C . GLU B 1 111 ? -5.945 16.656 -13.016 1 97.31 111 GLU B C 1
ATOM 3396 O O . GLU B 1 111 ? -6.148 15.625 -12.375 1 97.31 111 GLU B O 1
ATOM 3401 N N . LYS B 1 112 ? -6.875 17.562 -13.211 1 98 112 LYS B N 1
ATOM 3402 C CA . LYS B 1 112 ? -8.289 17.453 -12.867 1 98 112 LYS B CA 1
ATOM 3403 C C . LYS B 1 112 ? -8.461 16.969 -11.43 1 98 112 LYS B C 1
ATOM 3405 O O . LYS B 1 112 ? -9.188 16 -11.172 1 98 112 LYS B O 1
ATOM 3410 N N . PRO B 1 113 ? -7.875 17.719 -10.492 1 98.06 113 PRO B N 1
ATOM 3411 C CA . PRO B 1 113 ? -7.879 17.25 -9.109 1 98.06 113 PRO B CA 1
ATOM 3412 C C . PRO B 1 113 ? -9.289 17.078 -8.555 1 98.06 113 PRO B C 1
ATOM 3414 O O . PRO B 1 113 ? -9.547 16.125 -7.809 1 98.06 113 PRO B O 1
ATOM 3417 N N . LEU B 1 114 ? -10.25 17.984 -8.859 1 98.62 114 LEU B N 1
ATOM 3418 C CA . LEU B 1 114 ? -11.602 17.906 -8.32 1 98.62 114 LEU B CA 1
ATOM 3419 C C . LEU B 1 114 ? -12.352 16.703 -8.883 1 98.62 114 LEU B C 1
ATOM 3421 O O . LEU B 1 114 ? -12.922 15.914 -8.125 1 98.62 114 LEU B O 1
ATOM 3425 N N . GLU B 1 115 ? -12.305 16.578 -10.219 1 98.56 115 GLU B N 1
ATOM 3426 C CA . GLU B 1 115 ? -12.961 15.445 -10.883 1 98.56 115 GLU B CA 1
ATOM 3427 C C . GLU B 1 115 ? -12.359 14.117 -10.445 1 98.56 115 GLU B C 1
ATOM 3429 O O . GLU B 1 115 ? -13.07 13.125 -10.297 1 98.56 115 GLU B O 1
ATOM 3434 N N . ARG B 1 116 ? -11.094 14.133 -10.328 1 98.69 116 ARG B N 1
ATOM 3435 C CA . ARG B 1 116 ? -10.391 12.93 -9.906 1 98.69 116 ARG B CA 1
ATOM 3436 C C . ARG B 1 116 ? -10.805 12.516 -8.5 1 98.69 116 ARG B C 1
ATOM 3438 O O . ARG B 1 116 ? -11.109 11.344 -8.258 1 98.69 116 ARG B O 1
ATOM 3445 N N . MET B 1 117 ? -10.789 13.43 -7.562 1 98.88 117 MET B N 1
ATOM 3446 C CA . MET B 1 117 ? -11.195 13.141 -6.191 1 98.88 117 MET B CA 1
ATOM 3447 C C . MET B 1 117 ? -12.617 12.594 -6.148 1 98.88 117 MET B C 1
ATOM 3449 O O . MET B 1 117 ? -12.883 11.602 -5.461 1 98.88 117 MET B O 1
ATOM 3453 N N . LYS B 1 118 ? -13.469 13.227 -6.859 1 98.88 118 LYS B N 1
ATOM 3454 C CA . LYS B 1 118 ? -14.859 12.766 -6.906 1 98.88 118 LYS B CA 1
ATOM 3455 C C . LYS B 1 118 ? -14.945 11.312 -7.371 1 98.88 118 LYS B C 1
ATOM 3457 O O . LYS B 1 118 ? -15.586 10.484 -6.723 1 98.88 118 LYS B O 1
ATOM 3462 N N . GLU B 1 119 ? -14.312 11.016 -8.5 1 98.81 119 GLU B N 1
ATOM 3463 C CA . GLU B 1 119 ? -14.375 9.664 -9.047 1 98.81 119 GLU B CA 1
ATOM 3464 C C . GLU B 1 119 ? -13.68 8.664 -8.125 1 98.81 119 GLU B C 1
ATOM 3466 O O . GLU B 1 119 ? -14.141 7.523 -7.977 1 98.81 119 GLU B O 1
ATOM 3471 N N . TYR B 1 120 ? -12.562 9.07 -7.492 1 98.81 120 TYR B N 1
ATOM 3472 C CA . TYR B 1 120 ? -11.891 8.195 -6.535 1 98.81 120 TYR B CA 1
ATOM 3473 C C . TYR B 1 120 ? -12.82 7.816 -5.395 1 98.81 120 TYR B C 1
ATOM 3475 O O . TYR B 1 120 ? -12.961 6.633 -5.07 1 98.81 120 TYR B O 1
ATOM 3483 N N . VAL B 1 121 ? -13.43 8.773 -4.793 1 98.88 121 VAL B N 1
ATOM 3484 C CA . VAL B 1 121 ? -14.312 8.523 -3.66 1 98.88 121 VAL B CA 1
ATOM 3485 C C . VAL B 1 121 ? -15.453 7.605 -4.09 1 98.88 121 VAL B C 1
ATOM 3487 O O . VAL B 1 121 ? -15.773 6.641 -3.393 1 98.88 121 VAL B O 1
ATOM 3490 N N . GLU B 1 122 ? -16.047 7.871 -5.242 1 98.69 122 GLU B N 1
ATOM 3491 C CA . GLU B 1 122 ? -17.141 7.047 -5.746 1 98.69 122 GLU B CA 1
ATOM 3492 C C . GLU B 1 122 ? -16.688 5.605 -5.961 1 98.69 122 GLU B C 1
ATOM 3494 O O . GLU B 1 122 ? -17.359 4.668 -5.508 1 98.69 122 GLU B O 1
ATOM 3499 N N . ILE B 1 123 ? -15.602 5.418 -6.605 1 98.5 123 ILE B N 1
ATOM 3500 C CA . ILE B 1 123 ? -15.094 4.094 -6.945 1 98.5 123 ILE B CA 1
ATOM 3501 C C . ILE B 1 123 ? -14.727 3.34 -5.672 1 98.5 123 ILE B C 1
ATOM 3503 O O . ILE B 1 123 ? -15.07 2.166 -5.512 1 98.5 123 ILE B O 1
ATOM 3507 N N . ILE B 1 124 ? -14.039 4.008 -4.742 1 98.44 124 ILE B N 1
ATOM 3508 C CA . ILE B 1 124 ? -13.602 3.375 -3.502 1 98.44 124 ILE B CA 1
ATOM 3509 C C . ILE B 1 124 ? -14.812 2.91 -2.703 1 98.44 124 ILE B C 1
ATOM 3511 O O . ILE B 1 124 ? -14.828 1.793 -2.178 1 98.44 124 ILE B O 1
ATOM 3515 N N . ARG B 1 125 ? -15.844 3.721 -2.605 1 98.44 125 ARG B N 1
ATOM 3516 C CA . ARG B 1 125 ? -17.062 3.342 -1.884 1 98.44 125 ARG B CA 1
ATOM 3517 C C . ARG B 1 125 ? -17.734 2.141 -2.539 1 98.44 125 ARG B C 1
ATOM 3519 O O . ARG B 1 125 ? -18.188 1.226 -1.851 1 98.44 125 ARG B O 1
ATOM 3526 N N . LEU B 1 126 ? -17.781 2.17 -3.836 1 97.69 126 LEU B N 1
ATOM 3527 C CA . LEU B 1 126 ? -18.391 1.069 -4.566 1 97.69 126 LEU B CA 1
ATOM 3528 C C . LEU B 1 126 ? -17.641 -0.234 -4.328 1 97.69 126 LEU B C 1
ATOM 3530 O O . LEU B 1 126 ? -18.25 -1.256 -3.998 1 97.69 126 LEU B O 1
ATOM 3534 N N . ILE B 1 127 ? -16.344 -0.203 -4.43 1 97.12 127 ILE B N 1
ATOM 3535 C CA . ILE B 1 127 ? -15.531 -1.403 -4.266 1 97.12 127 ILE B CA 1
ATOM 3536 C C . ILE B 1 127 ? -15.617 -1.896 -2.822 1 97.12 127 ILE B C 1
ATOM 3538 O O . ILE B 1 127 ? -15.734 -3.098 -2.576 1 97.12 127 ILE B O 1
ATOM 3542 N N . SER B 1 128 ? -15.594 -0.981 -1.85 1 97 128 SER B N 1
ATOM 3543 C CA . SER B 1 128 ? -15.586 -1.33 -0.432 1 97 128 SER B CA 1
ATOM 3544 C C . SER B 1 128 ? -16.922 -1.94 -0.007 1 97 128 SER B C 1
ATOM 3546 O O . SER B 1 128 ? -17 -2.607 1.027 1 97 128 SER B O 1
ATOM 3548 N N . SER B 1 129 ? -17.953 -1.734 -0.75 1 96.06 129 SER B N 1
ATOM 3549 C CA . SER B 1 129 ? -19.266 -2.287 -0.434 1 96.06 129 SER B CA 1
ATOM 3550 C C . SER B 1 129 ? -19.281 -3.803 -0.6 1 96.06 129 SER B C 1
ATOM 3552 O O . SER B 1 129 ? -20.188 -4.477 -0.106 1 96.06 129 SER B O 1
ATOM 3554 N N . GLY B 1 130 ? -18.344 -4.328 -1.396 1 94.5 130 GLY B N 1
ATOM 3555 C CA . GLY B 1 130 ? -18.266 -5.762 -1.628 1 94.5 130 GLY B CA 1
ATOM 3556 C C . GLY B 1 130 ? -19.094 -6.223 -2.816 1 94.5 130 GLY B C 1
ATOM 3557 O O . GLY B 1 130 ? -19.031 -7.391 -3.205 1 94.5 130 GLY B O 1
ATOM 3558 N N . LYS B 1 131 ? -19.688 -5.301 -3.48 1 94.81 131 LYS B N 1
ATOM 3559 C CA . LYS B 1 131 ? -20.516 -5.652 -4.633 1 94.81 131 LYS B CA 1
ATOM 3560 C C . LYS B 1 131 ? -19.688 -5.648 -5.918 1 94.81 131 LYS B C 1
ATOM 3562 O O . LYS B 1 131 ? -18.594 -5.098 -5.957 1 94.81 131 LYS B O 1
ATOM 3567 N N . THR B 1 132 ? -20.188 -6.398 -6.941 1 96 132 THR B N 1
ATOM 3568 C CA . THR B 1 132 ? -19.625 -6.266 -8.281 1 96 132 THR B CA 1
ATOM 3569 C C . THR B 1 132 ? -19.938 -4.887 -8.859 1 96 132 THR B C 1
ATOM 3571 O O . THR B 1 132 ? -21.078 -4.441 -8.836 1 96 132 THR B O 1
ATOM 3574 N N . ILE B 1 133 ? -18.906 -4.305 -9.383 1 95.12 133 ILE B N 1
ATOM 3575 C CA . ILE B 1 133 ? -19.172 -2.926 -9.781 1 95.12 133 ILE B CA 1
ATOM 3576 C C . ILE B 1 133 ? -18.766 -2.717 -11.234 1 95.12 133 ILE B C 1
ATOM 3578 O O . ILE B 1 133 ? -17.844 -3.387 -11.727 1 95.12 133 ILE B O 1
ATOM 3582 N N . THR B 1 134 ? -19.453 -1.825 -11.922 1 97.62 134 THR B N 1
ATOM 3583 C CA . THR B 1 134 ? -19.094 -1.154 -13.164 1 97.62 134 THR B CA 1
ATOM 3584 C C . THR B 1 134 ? -19.172 0.361 -13.008 1 97.62 134 THR B C 1
ATOM 3586 O O . THR B 1 134 ? -20.094 0.879 -12.383 1 97.62 134 THR B O 1
ATOM 3589 N N . TYR B 1 135 ? -18.188 1.009 -13.359 1 98.25 135 TYR B N 1
ATOM 3590 C CA . TYR B 1 135 ? -18.094 2.457 -13.203 1 98.25 135 TYR B CA 1
ATOM 3591 C C . TYR B 1 135 ? -17.672 3.119 -14.508 1 98.25 135 TYR B C 1
ATOM 3593 O O . TYR B 1 135 ? -16.703 2.693 -15.148 1 98.25 135 TYR B O 1
ATOM 3601 N N . SER B 1 136 ? -18.391 4.086 -14.898 1 98.31 136 SER B N 1
ATOM 3602 C CA . SER B 1 136 ? -18.094 4.891 -16.078 1 98.31 136 SER B CA 1
ATOM 3603 C C . SER B 1 136 ? -17.984 6.371 -15.734 1 98.31 136 SER B C 1
ATOM 3605 O O . SER B 1 136 ? -19.016 7.051 -15.594 1 98.31 136 SER B O 1
ATOM 3607 N N . GLY B 1 137 ? -16.734 6.766 -15.594 1 98.12 137 GLY B N 1
ATOM 3608 C CA . GLY B 1 137 ? -16.5 8.172 -15.312 1 98.12 137 GLY B CA 1
ATOM 3609 C C . GLY B 1 137 ? -15.773 8.891 -16.438 1 98.12 137 GLY B C 1
ATOM 3610 O O . GLY B 1 137 ? -15.648 8.359 -17.531 1 98.12 137 GLY B O 1
ATOM 3611 N N . ASN B 1 138 ? -15.414 10.156 -16.219 1 98.12 138 ASN B N 1
ATOM 3612 C CA . ASN B 1 138 ? -14.656 10.953 -17.188 1 98.12 138 ASN B CA 1
ATOM 3613 C C . ASN B 1 138 ? -13.188 10.539 -17.219 1 98.12 138 ASN B C 1
ATOM 3615 O O . ASN B 1 138 ? -12.539 10.625 -18.266 1 98.12 138 ASN B O 1
ATOM 3619 N N . ILE B 1 139 ? -12.695 10.109 -16.078 1 98.12 139 ILE B N 1
ATOM 3620 C CA . ILE B 1 139 ? -11.281 9.773 -15.961 1 98.12 139 ILE B CA 1
ATOM 3621 C C . ILE B 1 139 ? -11.109 8.258 -15.922 1 98.12 139 ILE B C 1
ATOM 3623 O O . ILE B 1 139 ? -10.234 7.707 -16.594 1 98.12 139 ILE B O 1
ATOM 3627 N N . PHE B 1 140 ? -11.984 7.598 -15.188 1 98.31 140 PHE B N 1
ATOM 3628 C CA . PHE B 1 140 ? -11.812 6.168 -14.977 1 98.31 140 PHE B CA 1
ATOM 3629 C C . PHE B 1 140 ? -13.023 5.391 -15.469 1 98.31 140 PHE B C 1
ATOM 3631 O O . PHE B 1 140 ? -14.164 5.832 -15.297 1 98.31 140 PHE B O 1
ATOM 3638 N N . ASN B 1 141 ? -12.734 4.289 -16.094 1 98.31 141 ASN B N 1
ATOM 3639 C CA . ASN B 1 141 ? -13.727 3.279 -16.453 1 98.31 141 ASN B CA 1
ATOM 3640 C C . ASN B 1 141 ? -13.336 1.899 -15.922 1 98.31 141 ASN B C 1
ATOM 3642 O O . ASN B 1 141 ? -12.25 1.401 -16.219 1 98.31 141 ASN B O 1
ATOM 3646 N N . LEU B 1 142 ? -14.125 1.355 -15.102 1 97.88 142 LEU B N 1
ATOM 3647 C CA . LEU B 1 142 ? -13.953 0.009 -14.562 1 97.88 142 LEU B CA 1
ATOM 3648 C C . LEU B 1 142 ? -15.125 -0.884 -14.953 1 97.88 142 LEU B C 1
ATOM 3650 O O . LEU B 1 142 ? -16.25 -0.407 -15.094 1 97.88 142 LEU B O 1
ATOM 3654 N N . LYS B 1 143 ? -14.836 -2.17 -15.148 1 96.38 143 LYS B N 1
ATOM 3655 C CA . LYS B 1 143 ? -15.891 -3.088 -15.57 1 96.38 143 LYS B CA 1
ATOM 3656 C C . LYS B 1 143 ? -15.844 -4.387 -14.773 1 96.38 143 LYS B C 1
ATOM 3658 O O . LYS B 1 143 ? -14.781 -5.012 -14.656 1 96.38 143 LYS B O 1
ATOM 3663 N N . ASN B 1 144 ? -16.953 -4.754 -14.227 1 94.31 144 ASN B N 1
ATOM 3664 C CA . ASN B 1 144 ? -17.203 -6.055 -13.617 1 94.31 144 ASN B CA 1
ATOM 3665 C C . ASN B 1 144 ? -16.156 -6.391 -12.57 1 94.31 144 ASN B C 1
ATOM 3667 O O . ASN B 1 144 ? -15.609 -7.496 -12.562 1 94.31 144 ASN B O 1
ATOM 3671 N N . PHE B 1 145 ? -15.914 -5.449 -11.727 1 94.62 145 PHE B N 1
ATOM 3672 C CA . PHE B 1 145 ? -14.898 -5.609 -10.695 1 94.62 145 PHE B CA 1
ATOM 3673 C C . PHE B 1 145 ? -15.539 -5.969 -9.359 1 94.62 145 PHE B C 1
ATOM 3675 O O . PHE B 1 145 ? -16.516 -5.348 -8.945 1 94.62 145 PHE B O 1
ATOM 3682 N N . ARG B 1 146 ? -15.055 -6.969 -8.734 1 94.06 146 ARG B N 1
ATOM 3683 C CA . ARG B 1 146 ? -15.43 -7.336 -7.371 1 94.06 146 ARG B CA 1
ATOM 3684 C C . ARG B 1 146 ? -14.211 -7.809 -6.578 1 94.06 146 ARG B C 1
ATOM 3686 O O . ARG B 1 146 ? -13.43 -8.625 -7.066 1 94.06 146 ARG B O 1
ATOM 3693 N N . LEU B 1 147 ? -14.125 -7.281 -5.359 1 93.5 147 LEU B N 1
ATOM 3694 C CA . LEU B 1 147 ? -13.031 -7.711 -4.5 1 93.5 147 LEU B CA 1
ATOM 3695 C C . LEU B 1 147 ? -13.133 -9.195 -4.184 1 93.5 147 LEU B C 1
ATOM 3697 O O . LEU B 1 147 ? -14.234 -9.711 -3.949 1 93.5 147 LEU B O 1
ATOM 3701 N N . LEU B 1 148 ? -11.977 -9.867 -4.09 1 91.06 148 LEU B N 1
ATOM 3702 C CA . LEU B 1 148 ? -11.922 -11.289 -3.76 1 91.06 148 LEU B CA 1
ATOM 3703 C C . LEU B 1 148 ? -12.266 -11.516 -2.289 1 91.06 148 LEU B C 1
ATOM 3705 O O . LEU B 1 148 ? -12.82 -12.555 -1.93 1 91.06 148 LEU B O 1
ATOM 3709 N N . ILE B 1 149 ? -11.961 -10.539 -1.47 1 90.25 149 ILE B N 1
ATOM 3710 C CA . ILE B 1 149 ? -12.203 -10.719 -0.043 1 90.25 149 ILE B CA 1
ATOM 3711 C C . ILE B 1 149 ? -13.492 -10 0.354 1 90.25 149 ILE B C 1
ATOM 3713 O O . ILE B 1 149 ? -13.875 -9.008 -0.27 1 90.25 149 ILE B O 1
ATOM 3717 N N . LYS B 1 150 ? -14.086 -10.492 1.395 1 90.81 150 LYS B N 1
ATOM 3718 C CA . LYS B 1 150 ? -15.266 -9.852 1.961 1 90.81 150 LYS B CA 1
ATOM 3719 C C . LYS B 1 150 ? -14.875 -8.695 2.883 1 90.81 150 LYS B C 1
ATOM 3721 O O . LYS B 1 150 ? -14.141 -8.891 3.852 1 90.81 150 LYS B O 1
ATOM 3726 N N . PRO B 1 151 ? -15.383 -7.527 2.592 1 94.81 151 PRO B N 1
ATOM 3727 C CA . PRO B 1 151 ? -15.07 -6.402 3.479 1 94.81 151 PRO B CA 1
ATOM 3728 C C . PRO B 1 151 ? -15.617 -6.598 4.891 1 94.81 151 PRO B C 1
ATOM 3730 O O . PRO B 1 151 ? -16.688 -7.184 5.066 1 94.81 151 PRO B O 1
ATOM 3733 N N . GLN B 1 152 ? -14.922 -6.117 5.902 1 94.25 152 GLN B N 1
ATOM 3734 C CA . GLN B 1 152 ? -15.328 -6.129 7.301 1 94.25 152 GLN B CA 1
ATOM 3735 C C . GLN B 1 152 ? -16.594 -5.293 7.52 1 94.25 152 GLN B C 1
ATOM 3737 O O . GLN B 1 152 ? -17.453 -5.66 8.312 1 94.25 152 GLN B O 1
ATOM 3742 N N . ARG B 1 153 ? -16.531 -4.027 6.875 1 94.75 153 ARG B N 1
ATOM 3743 C CA . ARG B 1 153 ? -17.641 -3.086 6.891 1 94.75 153 ARG B CA 1
ATOM 3744 C C . ARG B 1 153 ? -18.062 -2.705 5.477 1 94.75 153 ARG B C 1
ATOM 3746 O O . ARG B 1 153 ? -17.234 -2.656 4.57 1 94.75 153 ARG B O 1
ATOM 3753 N N . GLU B 1 154 ? -19.312 -2.395 5.371 1 91.19 154 GLU B N 1
ATOM 3754 C CA . GLU B 1 154 ? -19.828 -1.991 4.066 1 91.19 154 GLU B CA 1
ATOM 3755 C C . GLU B 1 154 ? -19.344 -0.593 3.688 1 91.19 154 GLU B C 1
ATOM 3757 O O . GLU B 1 154 ? -19.266 -0.255 2.506 1 91.19 154 GLU B O 1
ATOM 3762 N N . SER B 1 155 ? -19.125 0.19 4.73 1 96.44 155 SER B N 1
ATOM 3763 C CA . SER B 1 155 ? -18.688 1.562 4.488 1 96.44 155 SER B CA 1
ATOM 3764 C C . SER B 1 155 ? -17.531 1.94 5.395 1 96.44 155 SER B C 1
ATOM 3766 O O . SER B 1 155 ? -17.625 1.834 6.621 1 96.44 155 SER B O 1
ATOM 3768 N N . ILE B 1 156 ? -16.469 2.316 4.75 1 98.56 156 ILE B N 1
ATOM 3769 C CA . ILE B 1 156 ? -15.297 2.844 5.445 1 98.56 156 ILE B CA 1
ATOM 3770 C C . ILE B 1 156 ? -15.305 4.371 5.383 1 98.56 156 ILE B C 1
ATOM 3772 O O . ILE B 1 156 ? -15.445 4.953 4.305 1 98.56 156 ILE B O 1
ATOM 3776 N N . PRO B 1 157 ? -15.273 5.082 6.539 1 98.88 157 PRO B N 1
ATOM 3777 C CA . PRO B 1 157 ? -15.273 6.547 6.504 1 98.88 157 PRO B CA 1
ATOM 3778 C C . PRO B 1 157 ? -14.133 7.117 5.652 1 98.88 157 PRO B C 1
ATOM 3780 O O . PRO B 1 157 ? -12.992 6.66 5.754 1 98.88 157 PRO B O 1
ATOM 3783 N N . ILE B 1 158 ? -14.508 8.086 4.832 1 98.94 158 ILE B N 1
ATOM 3784 C CA . ILE B 1 158 ? -13.539 8.766 3.984 1 98.94 158 ILE B CA 1
ATOM 3785 C C . ILE B 1 158 ? -13.43 10.234 4.387 1 98.94 158 ILE B C 1
ATOM 3787 O O . ILE B 1 158 ? -14.414 10.969 4.328 1 98.94 158 ILE B O 1
ATOM 3791 N N . TYR B 1 159 ? -12.297 10.609 4.871 1 98.94 159 TYR B N 1
ATOM 3792 C CA . TYR B 1 159 ? -11.953 12.008 5.141 1 98.94 159 TYR B CA 1
ATOM 3793 C C . TYR B 1 159 ? -11.117 12.586 4.012 1 98.94 159 TYR B C 1
ATOM 3795 O O . TYR B 1 159 ? -10.273 11.898 3.432 1 98.94 159 TYR B O 1
ATOM 3803 N N . ILE B 1 160 ? -11.312 13.836 3.68 1 98.94 160 ILE B N 1
ATOM 3804 C CA . ILE B 1 160 ? -10.609 14.461 2.564 1 98.94 160 ILE B CA 1
ATOM 3805 C C . ILE B 1 160 ? -9.859 15.695 3.053 1 98.94 160 ILE B C 1
ATOM 3807 O O . ILE B 1 160 ? -10.445 16.562 3.711 1 98.94 160 ILE B O 1
ATOM 3811 N N . ALA B 1 161 ? -8.555 15.719 2.809 1 98.62 161 ALA B N 1
ATOM 3812 C CA . ALA B 1 161 ? -7.773 16.922 3.066 1 98.62 161 ALA B CA 1
ATOM 3813 C C . ALA B 1 161 ? -8.117 18.031 2.066 1 98.62 161 ALA B C 1
ATOM 3815 O O . ALA B 1 161 ? -8.172 17.781 0.859 1 98.62 161 ALA B O 1
ATOM 3816 N N . THR B 1 162 ? -8.367 19.219 2.547 1 97.88 162 THR B N 1
ATOM 3817 C CA . THR B 1 162 ? -8.781 20.281 1.642 1 97.88 162 THR B CA 1
ATOM 3818 C C . THR B 1 162 ? -8.203 21.625 2.086 1 97.88 162 THR B C 1
ATOM 3820 O O . THR B 1 162 ? -8 21.859 3.279 1 97.88 162 THR B O 1
ATOM 3823 N N . VAL B 1 163 ? -7.898 22.453 1.114 1 97 163 VAL B N 1
ATOM 3824 C CA . VAL B 1 163 ? -7.375 23.781 1.396 1 97 163 VAL B CA 1
ATOM 3825 C C . VAL B 1 163 ? -8.242 24.828 0.71 1 97 163 VAL B C 1
ATOM 3827 O O . VAL B 1 163 ? -8.883 25.656 1.378 1 97 163 VAL B O 1
ATOM 3830 N N . ASN B 1 164 ? -8.414 24.734 -0.584 1 96 164 ASN B N 1
ATOM 3831 C CA . ASN B 1 164 ? -9.07 25.781 -1.355 1 96 164 ASN B CA 1
ATOM 3832 C C . ASN B 1 164 ? -10.578 25.562 -1.424 1 96 164 ASN B C 1
ATOM 3834 O O . ASN B 1 164 ? -11.055 24.453 -1.218 1 96 164 ASN B O 1
ATOM 3838 N N . GLU B 1 165 ? -11.258 26.578 -1.821 1 97 165 GLU B N 1
ATOM 3839 C CA . GLU B 1 165 ? -12.711 26.641 -1.741 1 97 165 GLU B CA 1
ATOM 3840 C C . GLU B 1 165 ? -13.359 25.531 -2.561 1 97 165 GLU B C 1
ATOM 3842 O O . GLU B 1 165 ? -14.32 24.906 -2.111 1 97 165 GLU B O 1
ATOM 3847 N N . LYS B 1 166 ? -12.938 25.297 -3.785 1 98.06 166 LYS B N 1
ATOM 3848 C CA . LYS B 1 166 ? -13.555 24.281 -4.648 1 98.06 166 LYS B CA 1
ATOM 3849 C C . LYS B 1 166 ? -13.461 22.891 -4.023 1 98.06 166 LYS B C 1
ATOM 3851 O O . LYS B 1 166 ? -14.43 22.125 -4.051 1 98.06 166 LYS B O 1
ATOM 3856 N N . MET B 1 167 ? -12.312 22.578 -3.443 1 98.5 167 MET B N 1
ATOM 3857 C CA . MET B 1 167 ? -12.156 21.266 -2.805 1 98.5 167 MET B CA 1
ATOM 3858 C C . MET B 1 167 ? -12.945 21.203 -1.502 1 98.5 167 MET B C 1
ATOM 3860 O O . MET B 1 167 ? -13.469 20.141 -1.138 1 98.5 167 MET B O 1
ATOM 3864 N N . VAL B 1 168 ? -13.039 22.328 -0.8 1 98.69 168 VAL B N 1
ATOM 3865 C CA . VAL B 1 168 ? -13.867 22.391 0.4 1 98.69 168 VAL B CA 1
ATOM 3866 C C . VAL B 1 168 ? -15.312 22.031 0.049 1 98.69 168 VAL B C 1
ATOM 3868 O O . VAL B 1 168 ? -15.93 21.188 0.696 1 98.69 168 VAL B O 1
ATOM 3871 N N . ASN B 1 169 ? -15.766 22.688 -0.995 1 98.75 169 ASN B N 1
ATOM 3872 C CA . ASN B 1 169 ? -17.141 22.438 -1.415 1 98.75 169 ASN B CA 1
ATOM 3873 C C . ASN B 1 169 ? -17.344 20.984 -1.827 1 98.75 169 ASN B C 1
ATOM 3875 O O . ASN B 1 169 ? -18.344 20.375 -1.449 1 98.75 169 ASN B O 1
ATOM 3879 N N . LEU B 1 170 ? -16.438 20.484 -2.57 1 98.81 170 LEU B N 1
ATOM 3880 C CA . LEU B 1 170 ? -16.531 19.078 -2.98 1 98.81 170 LEU B CA 1
ATOM 3881 C C . LEU B 1 170 ? -16.5 18.156 -1.769 1 98.81 170 LEU B C 1
ATOM 3883 O O . LEU B 1 170 ? -17.281 17.203 -1.698 1 98.81 170 LEU B O 1
ATOM 3887 N N . THR B 1 171 ? -15.594 18.406 -0.843 1 98.88 171 THR B N 1
ATOM 3888 C CA . THR B 1 171 ? -15.445 17.594 0.36 1 98.88 171 THR B CA 1
ATOM 3889 C C . THR B 1 171 ? -16.766 17.516 1.125 1 98.88 171 THR B C 1
ATOM 3891 O O . THR B 1 171 ? -17.188 16.438 1.552 1 98.88 171 THR B O 1
ATOM 3894 N N . TRP B 1 172 ? -17.422 18.625 1.309 1 98.81 172 TRP B N 1
ATOM 3895 C CA . TRP B 1 172 ? -18.656 18.656 2.068 1 98.81 172 TRP B CA 1
ATOM 3896 C C . TRP B 1 172 ? -19.766 17.922 1.316 1 98.81 172 TRP B C 1
ATOM 3898 O O . TRP B 1 172 ? -20.75 17.469 1.923 1 98.81 172 TRP B O 1
ATOM 3908 N N . SER B 1 173 ? -19.609 17.844 -0.016 1 98.56 173 SER B N 1
ATOM 3909 C CA . SER B 1 173 ? -20.609 17.156 -0.823 1 98.56 173 SER B CA 1
ATOM 3910 C C . SER B 1 173 ? -20.422 15.641 -0.764 1 98.56 173 SER B C 1
ATOM 3912 O O . SER B 1 173 ? -21.391 14.883 -0.759 1 98.56 173 SER B O 1
ATOM 3914 N N . ILE B 1 174 ? -19.156 15.148 -0.629 1 98.62 174 ILE B N 1
ATOM 3915 C CA . ILE B 1 174 ? -18.969 13.727 -0.893 1 98.62 174 ILE B CA 1
ATOM 3916 C C . ILE B 1 174 ? -18.234 13.086 0.276 1 98.62 174 ILE B C 1
ATOM 3918 O O . ILE B 1 174 ? -18.172 11.859 0.387 1 98.62 174 ILE B O 1
ATOM 3922 N N . GLY B 1 175 ? -17.562 13.812 1.137 1 98.75 175 GLY B N 1
ATOM 3923 C CA . GLY B 1 175 ? -16.734 13.266 2.201 1 98.75 175 GLY B CA 1
ATOM 3924 C C . GLY B 1 175 ? -17.516 12.969 3.467 1 98.75 175 GLY B C 1
ATOM 3925 O O . GLY B 1 175 ? -18.578 13.555 3.703 1 98.75 175 GLY B O 1
ATOM 3926 N N . ASP B 1 176 ? -17.031 12.039 4.289 1 98.88 176 ASP B N 1
ATOM 3927 C CA . ASP B 1 176 ? -17.562 11.797 5.625 1 98.88 176 ASP B CA 1
ATOM 3928 C C . ASP B 1 176 ? -16.906 12.711 6.656 1 98.88 176 ASP B C 1
ATOM 3930 O O . ASP B 1 176 ? -17.422 12.875 7.766 1 98.88 176 ASP B O 1
ATOM 3934 N N . GLY B 1 177 ? -15.789 13.242 6.312 1 98.88 177 GLY B N 1
ATOM 3935 C CA . GLY B 1 177 ? -15.055 14.18 7.141 1 98.88 177 GLY B CA 1
ATOM 3936 C C . GLY B 1 177 ? -14.062 15.016 6.352 1 98.88 177 GLY B C 1
ATOM 3937 O O . GLY B 1 177 ? -13.773 14.719 5.188 1 98.88 177 GLY B O 1
ATOM 3938 N N . VAL B 1 178 ? -13.602 16.047 6.996 1 98.94 178 VAL B N 1
ATOM 3939 C CA . VAL B 1 178 ? -12.609 16.938 6.402 1 98.94 178 VAL B CA 1
ATOM 3940 C C . VAL B 1 178 ? -11.352 16.953 7.27 1 98.94 178 VAL B C 1
ATOM 3942 O O . VAL B 1 178 ? -11.43 16.828 8.492 1 98.94 178 VAL B O 1
ATOM 3945 N N . ILE B 1 179 ? -10.195 17 6.641 1 98.88 179 ILE B N 1
ATOM 3946 C CA . ILE B 1 179 ? -8.922 17.203 7.324 1 98.88 179 ILE B CA 1
ATOM 3947 C C . ILE B 1 179 ? -8.359 18.578 6.965 1 98.88 179 ILE B C 1
ATOM 3949 O O . ILE B 1 179 ? -7.855 18.781 5.855 1 98.88 179 ILE B O 1
ATOM 3953 N N . PHE B 1 180 ? -8.398 19.5 7.883 1 98.75 180 PHE B N 1
ATOM 3954 C CA . PHE B 1 180 ? -7.824 20.828 7.703 1 98.75 180 PHE B CA 1
ATOM 3955 C C . PHE B 1 180 ? -6.379 20.859 8.188 1 98.75 180 PHE B C 1
ATOM 3957 O O . PHE B 1 180 ? -5.996 20.094 9.062 1 98.75 180 PHE B O 1
ATOM 3964 N N . TYR B 1 181 ? -5.613 21.75 7.617 1 98.19 181 TYR B N 1
ATOM 3965 C CA . TYR B 1 181 ? -4.227 22 7.992 1 98.19 181 TYR B CA 1
ATOM 3966 C C . TYR B 1 181 ? -3.836 23.438 7.684 1 98.19 181 TYR B C 1
ATOM 3968 O O . TYR B 1 181 ? -4.125 23.953 6.598 1 98.19 181 TYR B O 1
ATOM 3976 N N . LEU B 1 182 ? -3.248 24.109 8.57 1 98.12 182 LEU B N 1
ATOM 3977 C CA . LEU B 1 182 ? -2.697 25.453 8.422 1 98.12 182 LEU B CA 1
ATOM 3978 C C . LEU B 1 182 ? -3.777 26.438 7.984 1 98.12 182 LEU B C 1
ATOM 3980 O O . LEU B 1 182 ? -3.609 27.141 6.992 1 98.12 182 LEU B O 1
ATOM 3984 N N . ARG B 1 183 ? -4.781 26.484 8.758 1 97.88 183 ARG B N 1
ATOM 3985 C CA . ARG B 1 183 ? -5.883 27.422 8.562 1 97.88 183 ARG B CA 1
ATOM 3986 C C . ARG B 1 183 ? -6.078 28.297 9.797 1 97.88 183 ARG B C 1
ATOM 3988 O O . ARG B 1 183 ? -6.164 27.797 10.914 1 97.88 183 ARG B O 1
ATOM 3995 N N . PRO B 1 184 ? -6.09 29.656 9.562 1 98.31 184 PRO B N 1
ATOM 3996 C CA . PRO B 1 184 ? -6.309 30.531 10.719 1 98.31 184 PRO B CA 1
ATOM 3997 C C . PRO B 1 184 ? -7.621 30.234 11.438 1 98.31 184 PRO B C 1
ATOM 3999 O O . PRO B 1 184 ? -8.641 29.984 10.797 1 98.31 184 PRO B O 1
ATOM 4002 N N . LYS B 1 185 ? -7.586 30.297 12.797 1 98.31 185 LYS B N 1
ATOM 4003 C CA . LYS B 1 185 ? -8.711 29.906 13.648 1 98.31 185 LYS B CA 1
ATOM 4004 C C . LYS B 1 185 ? -9.984 30.656 13.25 1 98.31 185 LYS B C 1
ATOM 4006 O O . LYS B 1 185 ? -11.062 30.062 13.164 1 98.31 185 LYS B O 1
ATOM 4011 N N . ASN B 1 186 ? -9.891 31.969 13.023 1 97.31 186 ASN B N 1
ATOM 4012 C CA . ASN B 1 186 ? -11.07 32.781 12.703 1 97.31 186 ASN B CA 1
ATOM 4013 C C . ASN B 1 186 ? -11.68 32.375 11.359 1 97.31 186 ASN B C 1
ATOM 4015 O O . ASN B 1 186 ? -12.898 32.25 11.234 1 97.31 186 ASN B O 1
ATOM 4019 N N . GLU B 1 187 ? -10.852 32.25 10.383 1 98 187 GLU B N 1
ATOM 4020 C CA . GLU B 1 187 ? -11.312 31.781 9.07 1 98 187 GLU B CA 1
ATOM 4021 C C . GLU B 1 187 ? -11.93 30.391 9.156 1 98 187 GLU B C 1
ATOM 4023 O O . GLU B 1 187 ? -12.969 30.141 8.539 1 98 187 GLU B O 1
ATOM 4028 N N . MET B 1 188 ? -11.305 29.531 9.867 1 98.31 188 MET B N 1
ATOM 4029 C CA . MET B 1 188 ? -11.789 28.156 10.039 1 98.31 188 MET B CA 1
ATOM 4030 C C . MET B 1 188 ? -13.164 28.141 10.695 1 98.31 188 MET B C 1
ATOM 4032 O O . MET B 1 188 ? -14.047 27.375 10.281 1 98.31 188 MET B O 1
ATOM 4036 N N . LYS B 1 189 ? -13.289 28.953 11.758 1 98.38 189 LYS B N 1
ATOM 4037 C CA . LYS B 1 189 ? -14.578 29.062 12.438 1 98.38 189 LYS B CA 1
ATOM 4038 C C . LYS B 1 189 ? -15.688 29.453 11.461 1 98.38 189 LYS B C 1
ATOM 4040 O O . LYS B 1 189 ? -16.781 28.859 11.477 1 98.38 189 LYS B O 1
ATOM 4045 N N . GLU B 1 190 ? -15.406 30.406 10.641 1 98.12 190 GLU B N 1
ATOM 4046 C CA . GLU B 1 190 ? -16.391 30.891 9.672 1 98.12 190 GLU B CA 1
ATOM 4047 C C . GLU B 1 190 ? -16.75 29.812 8.656 1 98.12 190 GLU B C 1
ATOM 4049 O O . GLU B 1 190 ? -17.922 29.594 8.375 1 98.12 190 GLU B O 1
ATOM 4054 N N . ILE B 1 191 ? -15.75 29.172 8.07 1 98.31 191 ILE B N 1
ATOM 4055 C CA . ILE B 1 191 ? -16 28.188 7.02 1 98.31 191 ILE B CA 1
ATOM 4056 C C . ILE B 1 191 ? -16.719 26.984 7.605 1 98.31 191 ILE B C 1
ATOM 4058 O O . ILE B 1 191 ? -17.609 26.406 6.957 1 98.31 191 ILE B O 1
ATOM 4062 N N . ILE B 1 192 ? -16.312 26.562 8.82 1 98.69 192 ILE B N 1
ATOM 4063 C CA . ILE B 1 192 ? -16.969 25.422 9.461 1 98.69 192 ILE B CA 1
ATOM 4064 C C . ILE B 1 192 ? -18.453 25.734 9.688 1 98.69 192 ILE B C 1
ATOM 4066 O O . ILE B 1 192 ? -19.312 24.922 9.359 1 98.69 192 ILE B O 1
ATOM 4070 N N . THR B 1 193 ? -18.688 26.906 10.273 1 98.44 193 THR B N 1
ATOM 4071 C CA . THR B 1 193 ? -20.062 27.312 10.547 1 98.44 193 THR B CA 1
ATOM 4072 C C . THR B 1 193 ? -20.891 27.297 9.258 1 98.44 193 THR B C 1
ATOM 4074 O O . THR B 1 193 ? -22 26.75 9.234 1 98.44 193 THR B O 1
ATOM 4077 N N . LYS B 1 194 ? -20.375 27.875 8.266 1 98.44 194 LYS B N 1
ATOM 4078 C CA . LYS B 1 194 ? -21.062 27.969 6.977 1 98.44 194 LYS B CA 1
ATOM 4079 C C . LYS B 1 194 ? -21.328 26.594 6.391 1 98.44 194 LYS B C 1
ATOM 4081 O O . LYS B 1 194 ? -22.453 26.281 5.992 1 98.44 194 LYS B O 1
ATOM 4086 N N . MET B 1 195 ? -20.359 25.75 6.336 1 98.62 195 MET B N 1
ATOM 4087 C CA . MET B 1 195 ? -20.469 24.484 5.629 1 98.62 195 MET B CA 1
ATOM 4088 C C . MET B 1 195 ? -21.297 23.484 6.422 1 98.62 195 MET B C 1
ATOM 4090 O O . MET B 1 195 ? -22.047 22.688 5.84 1 98.62 195 MET B O 1
ATOM 4094 N N . GLN B 1 196 ? -21.156 23.516 7.785 1 98.56 196 GLN B N 1
ATOM 4095 C CA . GLN B 1 196 ? -21.938 22.609 8.641 1 98.56 196 GLN B CA 1
ATOM 4096 C C . GLN B 1 196 ? -23.422 22.922 8.562 1 98.56 196 GLN B C 1
ATOM 4098 O O . GLN B 1 196 ? -24.25 22.078 8.875 1 98.56 196 GLN B O 1
ATOM 4103 N N . SER B 1 197 ? -23.75 24.125 8.219 1 98 197 SER B N 1
ATOM 4104 C CA . SER B 1 197 ? -25.141 24.484 8.031 1 98 197 SER B CA 1
ATOM 4105 C C . SER B 1 197 ? -25.734 23.828 6.789 1 98 197 SER B C 1
ATOM 4107 O O . SER B 1 197 ? -26.953 23.656 6.688 1 98 197 SER B O 1
ATOM 4109 N N . LYS B 1 198 ? -24.891 23.469 5.871 1 97.56 198 LYS B N 1
ATOM 4110 C CA . LYS B 1 198 ? -25.328 22.812 4.645 1 97.56 198 LYS B CA 1
ATOM 4111 C C . LYS B 1 198 ? -25.438 21.297 4.836 1 97.56 198 LYS B C 1
ATOM 4113 O O . LYS B 1 198 ? -26.438 20.688 4.438 1 97.56 198 LYS B O 1
ATOM 4118 N N . ARG B 1 199 ? -24.453 20.656 5.359 1 98.12 199 ARG B N 1
ATOM 4119 C CA . ARG B 1 199 ? -24.344 19.219 5.645 1 98.12 199 ARG B CA 1
ATOM 4120 C C . ARG B 1 199 ? -23.344 18.953 6.762 1 98.12 199 ARG B C 1
ATOM 4122 O O . ARG B 1 199 ? -22.219 19.469 6.723 1 98.12 199 ARG B O 1
ATOM 4129 N N . LYS B 1 200 ? -23.75 18.203 7.738 1 98.56 200 LYS B N 1
ATOM 4130 C CA . LYS B 1 200 ? -22.859 17.906 8.859 1 98.56 200 LYS B CA 1
ATOM 4131 C C . LYS B 1 200 ? -21.891 16.781 8.508 1 98.56 200 LYS B C 1
ATOM 4133 O O . LYS B 1 200 ? -22.312 15.695 8.086 1 98.56 200 LYS B O 1
ATOM 4138 N N . ILE B 1 201 ? -20.609 16.969 8.586 1 98.75 201 ILE B N 1
ATOM 4139 C CA . ILE B 1 201 ? -19.578 15.953 8.492 1 98.75 201 ILE B CA 1
ATOM 4140 C C . ILE B 1 201 ? -18.578 16.109 9.633 1 98.75 201 ILE B C 1
ATOM 4142 O O . ILE B 1 201 ? -18.672 17.062 10.414 1 98.75 201 ILE B O 1
ATOM 4146 N N . ASP B 1 202 ? -17.75 15.133 9.836 1 98.75 202 ASP B N 1
ATOM 4147 C CA . ASP B 1 202 ? -16.75 15.203 10.891 1 98.75 202 ASP B CA 1
ATOM 4148 C C . ASP B 1 202 ? -15.625 16.172 10.523 1 98.75 202 ASP B C 1
ATOM 4150 O O . ASP B 1 202 ? -14.984 16.016 9.484 1 98.75 202 ASP B O 1
ATOM 4154 N N . VAL B 1 203 ? -15.391 17.172 11.328 1 98.75 203 VAL B N 1
ATOM 4155 C CA . VAL B 1 203 ? -14.406 18.203 11.023 1 98.75 203 VAL B CA 1
ATOM 4156 C C . VAL B 1 203 ? -13.148 17.984 11.867 1 98.75 203 VAL B C 1
ATOM 4158 O O . VAL B 1 203 ? -13.188 18.109 13.094 1 98.75 203 VAL B O 1
ATOM 4161 N N . THR B 1 204 ? -12.07 17.625 11.203 1 98.75 204 THR B N 1
ATOM 4162 C CA . THR B 1 204 ? -10.789 17.484 11.875 1 98.75 204 THR B CA 1
ATOM 4163 C C . THR B 1 204 ? -9.828 18.594 11.445 1 98.75 204 THR B C 1
ATOM 4165 O O . THR B 1 204 ? -9.992 19.188 10.383 1 98.75 204 THR B O 1
ATOM 4168 N N . CYS B 1 205 ? -8.898 18.891 12.289 1 98.69 205 CYS B N 1
ATOM 4169 C CA . CYS B 1 205 ? -7.797 19.797 11.961 1 98.69 205 CYS B CA 1
ATOM 4170 C C . CYS B 1 205 ? -6.488 19.281 12.562 1 98.69 205 CYS B C 1
ATOM 4172 O O . CYS B 1 205 ? -6.387 19.094 13.773 1 98.69 205 CYS B O 1
ATOM 4174 N N . GLN B 1 206 ? -5.59 19 11.68 1 98.5 206 GLN B N 1
ATOM 4175 C CA . GLN B 1 206 ? -4.246 18.688 12.148 1 98.5 206 GLN B CA 1
ATOM 4176 C C . GLN B 1 206 ? -3.492 19.953 12.539 1 98.5 206 GLN B C 1
ATOM 4178 O O . GLN B 1 206 ? -3.355 20.875 11.734 1 98.5 206 GLN B O 1
ATOM 4183 N N . ILE B 1 207 ? -3.012 20.031 13.789 1 98.69 207 ILE B N 1
ATOM 4184 C CA . ILE B 1 207 ? -2.449 21.25 14.352 1 98.69 207 ILE B CA 1
ATOM 4185 C C . ILE B 1 207 ? -0.983 21.031 14.711 1 98.69 207 ILE B C 1
ATOM 4187 O O . ILE B 1 207 ? -0.664 20.141 15.516 1 98.69 207 ILE B O 1
ATOM 4191 N N . ILE B 1 208 ? -0.115 21.828 14.078 1 98.62 208 ILE B N 1
ATOM 4192 C CA . ILE B 1 208 ? 1.281 21.812 14.508 1 98.62 208 ILE B CA 1
ATOM 4193 C C . ILE B 1 208 ? 1.363 22 16.016 1 98.62 208 ILE B C 1
ATOM 4195 O O . ILE B 1 208 ? 0.948 23.047 16.547 1 98.62 208 ILE B O 1
ATOM 4199 N N . THR B 1 209 ? 1.938 20.984 16.734 1 98.75 209 THR B N 1
ATOM 4200 C CA . THR B 1 209 ? 1.938 21.062 18.188 1 98.75 209 THR B CA 1
ATOM 4201 C C . THR B 1 209 ? 3.334 20.797 18.734 1 98.75 209 THR B C 1
ATOM 4203 O O . THR B 1 209 ? 3.938 19.766 18.438 1 98.75 209 THR B O 1
ATOM 4206 N N . CYS B 1 210 ? 3.855 21.703 19.484 1 98.69 210 CYS B N 1
ATOM 4207 C CA . CYS B 1 210 ? 5.156 21.625 20.141 1 98.69 210 CYS B CA 1
ATOM 4208 C C . CYS B 1 210 ? 5.039 21.938 21.641 1 98.69 210 CYS B C 1
ATOM 4210 O O . CYS B 1 210 ? 4.773 23.078 22.016 1 98.69 210 CYS B O 1
ATOM 4212 N N . VAL B 1 211 ? 5.285 20.922 22.469 1 98.62 211 VAL B N 1
ATOM 4213 C CA . VAL B 1 211 ? 5.156 21.094 23.906 1 98.62 211 VAL B CA 1
ATOM 4214 C C . VAL B 1 211 ? 6.516 20.891 24.578 1 98.62 211 VAL B C 1
ATOM 4216 O O . VAL B 1 211 ? 7.246 19.953 24.25 1 98.62 211 VAL B O 1
ATOM 4219 N N . SER B 1 212 ? 6.895 21.75 25.406 1 98.69 212 SER B N 1
ATOM 4220 C CA . SER B 1 212 ? 8.117 21.656 26.203 1 98.69 212 SER B CA 1
ATOM 4221 C C . SER B 1 212 ? 7.973 22.422 27.516 1 98.69 212 SER B C 1
ATOM 4223 O O . SER B 1 212 ? 7.207 23.375 27.594 1 98.69 212 SER B O 1
ATOM 4225 N N . GLU B 1 213 ? 8.695 21.953 28.547 1 98.25 213 GLU B N 1
ATOM 4226 C CA . GLU B 1 213 ? 8.758 22.734 29.781 1 98.25 213 GLU B CA 1
ATOM 4227 C C . GLU B 1 213 ? 9.445 24.078 29.562 1 98.25 213 GLU B C 1
ATOM 4229 O O . GLU B 1 213 ? 9.234 25.016 30.312 1 98.25 213 GLU B O 1
ATOM 4234 N N . ASN B 1 214 ? 10.273 24.109 28.594 1 98.19 214 ASN B N 1
ATOM 4235 C CA . ASN B 1 214 ? 10.891 25.344 28.109 1 98.19 214 ASN B CA 1
ATOM 4236 C C . ASN B 1 214 ? 10.117 25.938 26.938 1 98.19 214 ASN B C 1
ATOM 4238 O O . ASN B 1 214 ? 10.305 25.531 25.797 1 98.19 214 ASN B O 1
ATOM 4242 N N . SER B 1 215 ? 9.328 26.969 27.219 1 98 215 SER B N 1
ATOM 4243 C CA . SER B 1 215 ? 8.422 27.547 26.234 1 98 215 SER B CA 1
ATOM 4244 C C . SER B 1 215 ? 9.18 28.016 24.984 1 98 215 SER B C 1
ATOM 4246 O O . SER B 1 215 ? 8.688 27.891 23.859 1 98 215 SER B O 1
ATOM 4248 N N . GLU B 1 216 ? 10.336 28.547 25.156 1 98.19 216 GLU B N 1
ATOM 4249 C CA . GLU B 1 216 ? 11.117 29.078 24.031 1 98.19 216 GLU B CA 1
ATOM 4250 C C . GLU B 1 216 ? 11.492 27.969 23.062 1 98.19 216 GLU B C 1
ATOM 4252 O O . GLU B 1 216 ? 11.492 28.172 21.844 1 98.19 216 GLU B O 1
ATOM 4257 N N . LYS B 1 217 ? 11.844 26.781 23.531 1 98.44 217 LYS B N 1
ATOM 4258 C CA . LYS B 1 217 ? 12.172 25.641 22.688 1 98.44 217 LYS B CA 1
ATOM 4259 C C . LYS B 1 217 ? 10.961 25.203 21.859 1 98.44 217 LYS B C 1
ATOM 4261 O O . LYS B 1 217 ? 11.094 24.859 20.688 1 98.44 217 LYS B O 1
ATOM 4266 N N . ALA B 1 218 ? 9.82 25.172 22.531 1 98.75 218 ALA B N 1
ATOM 4267 C CA . ALA B 1 218 ? 8.586 24.781 21.859 1 98.75 218 ALA B CA 1
ATOM 4268 C C . ALA B 1 218 ? 8.25 25.766 20.734 1 98.75 218 ALA B C 1
ATOM 4270 O O . ALA B 1 218 ? 7.887 25.344 19.625 1 98.75 218 ALA B O 1
ATOM 4271 N N . ILE B 1 219 ? 8.375 27.047 21.047 1 98.75 219 ILE B N 1
ATOM 4272 C CA . ILE B 1 219 ? 8.062 28.094 20.094 1 98.75 219 ILE B CA 1
ATOM 4273 C C . ILE B 1 219 ? 9.008 28 18.891 1 98.75 219 ILE B C 1
ATOM 4275 O O . ILE B 1 219 ? 8.578 28.109 17.734 1 98.75 219 ILE B O 1
ATOM 4279 N N . GLU B 1 220 ? 10.281 27.812 19.156 1 98.44 220 GLU B N 1
ATOM 4280 C CA . GLU B 1 220 ? 11.258 27.688 18.078 1 98.44 220 GLU B CA 1
ATOM 4281 C C . GLU B 1 220 ? 10.938 26.5 17.172 1 98.44 220 GLU B C 1
ATOM 4283 O O . GLU B 1 220 ? 11.008 26.625 15.945 1 98.44 220 GLU B O 1
ATOM 4288 N N . ARG B 1 221 ? 10.617 25.375 17.75 1 98.31 221 ARG B N 1
ATOM 4289 C CA . ARG B 1 221 ? 10.273 24.203 16.969 1 98.31 221 ARG B CA 1
ATOM 4290 C C . ARG B 1 221 ? 9.039 24.453 16.109 1 98.31 221 ARG B C 1
ATOM 4292 O O . ARG B 1 221 ? 8.992 24.062 14.945 1 98.31 221 ARG B O 1
ATOM 4299 N N . ALA B 1 222 ? 8.023 25.047 16.656 1 98.75 222 ALA B N 1
ATOM 4300 C CA . ALA B 1 222 ? 6.812 25.391 15.906 1 98.75 222 ALA B CA 1
ATOM 4301 C C . ALA B 1 222 ? 7.129 26.312 14.734 1 98.75 222 ALA B C 1
ATOM 4303 O O . ALA B 1 222 ? 6.609 26.125 13.633 1 98.75 222 ALA B O 1
ATOM 4304 N N . LYS B 1 223 ? 8.016 27.328 14.992 1 98.75 223 LYS B N 1
ATOM 4305 C CA . LYS B 1 223 ? 8.422 28.25 13.945 1 98.75 223 LYS B CA 1
ATOM 4306 C C . LYS B 1 223 ? 9.102 27.516 12.789 1 98.75 223 LYS B C 1
ATOM 4308 O O . LYS B 1 223 ? 8.828 27.797 11.625 1 98.75 223 LYS B O 1
ATOM 4313 N N . LYS B 1 224 ? 9.953 26.656 13.141 1 98.31 224 LYS B N 1
ATOM 4314 C CA . LYS B 1 224 ? 10.664 25.891 12.125 1 98.31 224 LYS B CA 1
ATOM 4315 C C . LYS B 1 224 ? 9.703 25.047 11.289 1 98.31 224 LYS B C 1
ATOM 4317 O O . LYS B 1 224 ? 9.828 24.984 10.062 1 98.31 224 LYS B O 1
ATOM 4322 N N . THR B 1 225 ? 8.766 24.391 11.938 1 97.94 225 THR B N 1
ATOM 4323 C CA . THR B 1 225 ? 7.793 23.562 11.227 1 97.94 225 THR B CA 1
ATOM 4324 C C . THR B 1 225 ? 6.906 24.422 10.328 1 97.94 225 THR B C 1
ATOM 4326 O O . THR B 1 225 ? 6.68 24.078 9.164 1 97.94 225 THR B O 1
ATOM 4329 N N . LEU B 1 226 ? 6.398 25.469 10.844 1 98.38 226 LEU B N 1
ATOM 4330 C CA . LEU B 1 226 ? 5.551 26.375 10.078 1 98.38 226 LEU B CA 1
ATOM 4331 C C . LEU B 1 226 ? 6.305 26.938 8.875 1 98.38 226 LEU B C 1
ATOM 4333 O O . LEU B 1 226 ? 5.77 26.984 7.766 1 98.38 226 LEU B O 1
ATOM 4337 N N . ALA B 1 227 ? 7.535 27.375 9.055 1 98.5 227 ALA B N 1
ATOM 4338 C CA . ALA B 1 227 ? 8.367 27.938 7.992 1 98.5 227 ALA B CA 1
ATOM 4339 C C . ALA B 1 227 ? 8.602 26.906 6.891 1 98.5 227 ALA B C 1
ATOM 4341 O O . ALA B 1 227 ? 8.664 27.266 5.707 1 98.5 227 ALA B O 1
ATOM 4342 N N . PHE B 1 228 ? 8.75 25.734 7.285 1 96.38 228 PHE B N 1
ATOM 4343 C CA . PHE B 1 228 ? 8.93 24.656 6.316 1 96.38 228 PHE B CA 1
ATOM 4344 C C . PHE B 1 228 ? 7.746 24.578 5.363 1 96.38 228 PHE B C 1
ATOM 4346 O O . PHE B 1 228 ? 7.914 24.641 4.145 1 96.38 228 PHE B O 1
ATOM 4353 N N . TYR B 1 229 ? 6.523 24.484 5.93 1 96.5 229 TYR B N 1
ATOM 4354 C CA . TYR B 1 229 ? 5.324 24.312 5.117 1 96.5 229 TYR B CA 1
ATOM 4355 C C . TYR B 1 229 ? 5.074 25.531 4.25 1 96.5 229 TYR B C 1
ATOM 4357 O O . TYR B 1 229 ? 4.621 25.422 3.109 1 96.5 229 TYR B O 1
ATOM 4365 N N . ILE B 1 230 ? 5.383 26.672 4.754 1 97.88 230 ILE B N 1
ATOM 4366 C CA . ILE B 1 230 ? 5.199 27.891 3.986 1 97.88 230 ILE B CA 1
ATOM 4367 C C . ILE B 1 230 ? 6.207 27.938 2.838 1 97.88 230 ILE B C 1
ATOM 4369 O O . ILE B 1 230 ? 5.891 28.406 1.745 1 97.88 230 ILE B O 1
ATOM 4373 N N . SER B 1 231 ? 7.387 27.438 3.062 1 97.19 231 SER B N 1
ATOM 4374 C CA . SER B 1 231 ? 8.477 27.5 2.092 1 97.19 231 SER B CA 1
ATOM 4375 C C . SER B 1 231 ? 8.242 26.516 0.947 1 97.19 231 SER B C 1
ATOM 4377 O O . SER B 1 231 ? 8.398 26.875 -0.223 1 97.19 231 SER B O 1
ATOM 4379 N N . VAL B 1 232 ? 7.816 25.281 1.296 1 92.69 232 VAL B N 1
ATOM 4380 C CA . VAL B 1 232 ? 7.789 24.25 0.273 1 92.69 232 VAL B CA 1
ATOM 4381 C C . VAL B 1 232 ? 6.359 24.047 -0.224 1 92.69 232 VAL B C 1
ATOM 4383 O O . VAL B 1 232 ? 6.145 23.531 -1.323 1 92.69 232 VAL B O 1
ATOM 4386 N N . GLY B 1 233 ? 5.402 24.406 0.605 1 95 233 GLY B N 1
ATOM 4387 C CA . GLY B 1 233 ? 4.004 24.203 0.26 1 95 233 GLY B CA 1
ATOM 4388 C C . GLY B 1 233 ? 3.357 25.422 -0.362 1 95 233 GLY B C 1
ATOM 4389 O O . GLY B 1 233 ? 2.725 26.219 0.336 1 95 233 GLY B O 1
ATOM 4390 N N . LYS B 1 234 ? 3.463 25.516 -1.695 1 95.88 234 LYS B N 1
ATOM 4391 C CA . LYS B 1 234 ? 2.912 26.656 -2.416 1 95.88 234 LYS B CA 1
ATOM 4392 C C . LYS B 1 234 ? 1.434 26.859 -2.094 1 95.88 234 LYS B C 1
ATOM 4394 O O . LYS B 1 234 ? 0.972 27.984 -1.927 1 95.88 234 LYS B O 1
ATOM 4399 N N . VAL B 1 235 ? 0.709 25.812 -1.937 1 95.38 235 VAL B N 1
ATOM 4400 C CA . VAL B 1 235 ? -0.729 25.891 -1.701 1 95.38 235 VAL B CA 1
ATOM 4401 C C . VAL B 1 235 ? -0.999 26.516 -0.338 1 95.38 235 VAL B C 1
ATOM 4403 O O . VAL B 1 235 ? -1.903 27.344 -0.199 1 95.38 235 VAL B O 1
ATOM 4406 N N . TYR B 1 236 ? -0.232 26.156 0.652 1 97 236 TYR B N 1
ATOM 4407 C CA . TYR B 1 236 ? -0.391 26.719 1.987 1 97 236 TYR B CA 1
ATOM 4408 C C . TYR B 1 236 ? 0.054 28.172 2.02 1 97 236 TYR B C 1
ATOM 4410 O O . TYR B 1 236 ? -0.592 29.016 2.652 1 97 236 TYR B O 1
ATOM 4418 N N . ARG B 1 237 ? 1.18 28.422 1.307 1 98.06 237 ARG B N 1
ATOM 4419 C CA . ARG B 1 237 ? 1.696 29.781 1.237 1 98.06 237 ARG B CA 1
ATOM 4420 C C . ARG B 1 237 ? 0.669 30.719 0.622 1 98.06 237 ARG B C 1
ATOM 4422 O O . ARG B 1 237 ? 0.394 31.797 1.171 1 98.06 237 ARG B O 1
ATOM 4429 N N . GLU B 1 238 ? 0.075 30.344 -0.463 1 97.94 238 GLU B N 1
ATOM 4430 C CA . GLU B 1 238 ? -0.912 31.172 -1.154 1 97.94 238 GLU B CA 1
ATOM 4431 C C . GLU B 1 238 ? -2.189 31.297 -0.331 1 97.94 238 GLU B C 1
ATOM 4433 O O . GLU B 1 238 ? -2.787 32.375 -0.279 1 97.94 238 GLU B O 1
ATOM 4438 N N . PHE B 1 239 ? -2.615 30.266 0.247 1 98.12 239 PHE B N 1
ATOM 4439 C CA . PHE B 1 239 ? -3.818 30.312 1.07 1 98.12 239 PHE B CA 1
ATOM 4440 C C . PHE B 1 239 ? -3.645 31.266 2.242 1 98.12 239 PHE B C 1
ATOM 4442 O O . PHE B 1 239 ? -4.52 32.094 2.512 1 98.12 239 PHE B O 1
ATOM 4449 N N . LEU B 1 240 ? -2.518 31.156 2.965 1 98.56 240 LEU B N 1
ATOM 4450 C CA . LEU B 1 240 ? -2.246 32 4.117 1 98.56 240 LEU B CA 1
ATOM 4451 C C . LEU B 1 240 ? -2.102 33.469 3.693 1 98.56 240 LEU B C 1
ATOM 4453 O O . LEU B 1 240 ? -2.525 34.375 4.414 1 98.56 240 LEU B O 1
ATOM 4457 N N . ALA B 1 241 ? -1.494 33.656 2.496 1 98.56 241 ALA B N 1
ATOM 4458 C CA . ALA B 1 241 ? -1.371 35.031 1.972 1 98.56 241 ALA B CA 1
ATOM 4459 C C . ALA B 1 241 ? -2.744 35.656 1.771 1 98.56 241 ALA B C 1
ATOM 4461 O O . ALA B 1 241 ? -2.938 36.844 2.072 1 98.56 241 ALA B O 1
ATOM 4462 N N . LYS B 1 242 ? -3.674 34.906 1.341 1 98 242 LYS B N 1
ATOM 4463 C CA . LYS B 1 242 ? -5.02 35.375 1.057 1 98 242 LYS B CA 1
ATOM 4464 C C . LYS B 1 242 ? -5.828 35.562 2.34 1 98 242 LYS B C 1
ATOM 4466 O O . LYS B 1 242 ? -6.875 36.219 2.342 1 98 242 LYS B O 1
ATOM 4471 N N . ASN B 1 243 ? -5.305 35 3.418 1 97.81 243 ASN B N 1
ATOM 4472 C CA . ASN B 1 243 ? -6.09 35 4.648 1 97.81 243 ASN B CA 1
ATOM 4473 C C . ASN B 1 243 ? -5.348 35.688 5.789 1 97.81 243 ASN B C 1
ATOM 4475 O O . ASN B 1 243 ? -5.324 35.188 6.914 1 97.81 243 ASN B O 1
ATOM 4479 N N . GLY B 1 244 ? -4.68 36.812 5.477 1 97.38 244 GLY B N 1
ATOM 4480 C CA . GLY B 1 244 ? -4.238 37.719 6.516 1 97.38 244 GLY B CA 1
ATOM 4481 C C . GLY B 1 244 ? -2.744 37.688 6.77 1 97.38 244 GLY B C 1
ATOM 4482 O O . GLY B 1 244 ? -2.229 38.375 7.629 1 97.38 244 GLY B O 1
ATOM 4483 N N . PHE B 1 245 ? -1.971 36.844 5.957 1 98.56 245 PHE B N 1
ATOM 4484 C CA . PHE B 1 245 ? -0.548 36.688 6.246 1 98.56 245 PHE B CA 1
ATOM 4485 C C . PHE B 1 245 ? 0.284 36.938 4.992 1 98.56 245 PHE B C 1
ATOM 4487 O O . PHE B 1 245 ? 1.275 36.219 4.754 1 98.56 245 PHE B O 1
ATOM 4494 N N . LYS B 1 246 ? -0.196 37.844 4.137 1 98.5 246 LYS B N 1
ATOM 4495 C CA . LYS B 1 246 ? 0.457 38.125 2.859 1 98.5 246 LYS B CA 1
ATOM 4496 C C . LYS B 1 246 ? 1.926 38.469 3.059 1 98.5 246 LYS B C 1
ATOM 4498 O O . LYS B 1 246 ? 2.807 37.875 2.432 1 98.5 246 LYS B O 1
ATOM 4503 N N . ASN B 1 247 ? 2.182 39.469 3.93 1 98.44 247 ASN B N 1
ATOM 4504 C CA . ASN B 1 247 ? 3.551 39.938 4.148 1 98.44 247 ASN B CA 1
ATOM 4505 C C . ASN B 1 247 ? 4.406 38.844 4.797 1 98.44 247 ASN B C 1
ATOM 4507 O O . ASN B 1 247 ? 5.547 38.625 4.391 1 98.44 247 ASN B O 1
ATOM 4511 N N . GLU B 1 248 ? 3.92 38.156 5.812 1 98.56 248 GLU B N 1
ATOM 4512 C CA . GLU B 1 248 ? 4.664 37.125 6.516 1 98.56 248 GLU B CA 1
ATOM 4513 C C . GLU B 1 248 ? 5.094 36 5.559 1 98.56 248 GLU B C 1
ATOM 4515 O O . GLU B 1 248 ? 6.258 35.594 5.551 1 98.56 248 GLU B O 1
ATOM 4520 N N . THR B 1 249 ? 4.109 35.5 4.754 1 98.69 249 THR B N 1
ATOM 4521 C CA . THR B 1 249 ? 4.41 34.375 3.873 1 98.69 249 THR B CA 1
ATOM 4522 C C . THR B 1 249 ? 5.43 34.781 2.812 1 98.69 249 THR B C 1
ATOM 4524 O O . THR B 1 249 ? 6.324 34 2.475 1 98.69 249 THR B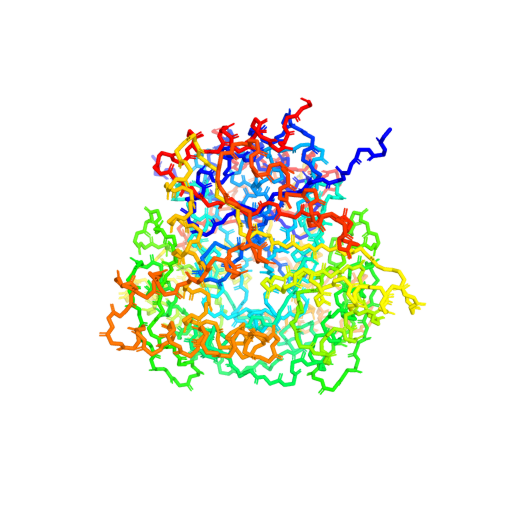 O 1
ATOM 4527 N N . SER B 1 250 ? 5.285 36.031 2.285 1 98.56 250 SER B N 1
ATOM 4528 C CA . SER B 1 250 ? 6.242 36.531 1.306 1 98.56 250 SER B CA 1
ATOM 4529 C C . SER B 1 250 ? 7.645 36.594 1.893 1 98.56 250 SER B C 1
ATOM 4531 O O . SER B 1 250 ? 8.609 36.125 1.273 1 98.56 250 SER B O 1
ATOM 4533 N N . ASN B 1 251 ? 7.77 37.156 3.029 1 98.62 251 ASN B N 1
ATOM 4534 C CA . ASN B 1 251 ? 9.062 37.312 3.686 1 98.62 251 ASN B CA 1
ATOM 4535 C C . ASN B 1 251 ? 9.719 35.969 3.977 1 98.62 251 ASN B C 1
ATOM 4537 O O . ASN B 1 251 ? 10.914 35.781 3.746 1 98.62 251 ASN B O 1
ATOM 4541 N N . ILE B 1 252 ? 8.969 35.062 4.547 1 98.81 252 ILE B N 1
ATOM 4542 C CA . ILE B 1 252 ? 9.477 33.719 4.887 1 98.81 252 ILE B CA 1
ATOM 4543 C C . ILE B 1 252 ? 9.977 33.031 3.625 1 98.81 252 ILE B C 1
ATOM 4545 O O . ILE B 1 252 ? 11.055 32.438 3.627 1 98.81 252 ILE B O 1
ATOM 4549 N N . TYR B 1 253 ? 9.172 33.094 2.551 1 98.62 253 TYR B N 1
ATOM 4550 C CA . TYR B 1 253 ? 9.531 32.438 1.304 1 98.62 253 TYR B CA 1
ATOM 4551 C C . TYR B 1 253 ? 10.773 33.062 0.683 1 98.62 253 TYR B C 1
ATOM 4553 O O . TYR B 1 253 ? 11.648 32.375 0.169 1 98.62 253 TYR B O 1
ATOM 4561 N N . GLU B 1 254 ? 10.867 34.438 0.686 1 98.44 254 GLU B N 1
ATOM 4562 C CA . GLU B 1 254 ? 12.031 35.125 0.145 1 98.44 254 GLU B CA 1
ATOM 4563 C C . GLU B 1 254 ? 13.297 34.781 0.924 1 98.44 254 GLU B C 1
ATOM 4565 O O . GLU B 1 254 ? 14.359 34.625 0.335 1 98.44 254 GLU B O 1
ATOM 4570 N N . GLU B 1 255 ? 13.203 34.719 2.162 1 98.5 255 GLU B N 1
ATOM 4571 C CA . GLU B 1 255 ? 14.344 34.312 2.982 1 98.5 255 GLU B CA 1
ATOM 4572 C C . GLU B 1 255 ? 14.758 32.875 2.701 1 98.5 255 GLU B C 1
ATOM 4574 O O . GLU B 1 255 ? 15.953 32.562 2.705 1 98.5 255 GLU B O 1
ATOM 4579 N N . PHE B 1 256 ? 13.789 32.031 2.492 1 98.25 256 PHE B N 1
ATOM 4580 C CA . PHE B 1 256 ? 14.07 30.625 2.146 1 98.25 256 PHE B CA 1
ATOM 4581 C C . PHE B 1 256 ? 14.898 30.547 0.873 1 98.25 256 PHE B C 1
ATOM 4583 O O . PHE B 1 256 ? 15.828 29.734 0.783 1 98.25 256 PHE B O 1
ATOM 4590 N N . LYS B 1 257 ? 14.547 31.312 -0.1 1 97.75 257 LYS B N 1
ATOM 4591 C CA . LYS B 1 257 ? 15.281 31.328 -1.358 1 97.75 257 LYS B CA 1
ATOM 4592 C C . LYS B 1 257 ? 16.734 31.734 -1.137 1 97.75 257 LYS B C 1
ATOM 4594 O O . LYS B 1 257 ? 17.625 31.312 -1.87 1 97.75 257 LYS B O 1
ATOM 4599 N N . LYS B 1 258 ? 16.969 32.562 -0.11 1 97.38 258 LYS B N 1
ATOM 4600 C CA . LYS B 1 258 ? 18.297 33.094 0.159 1 97.38 258 LYS B CA 1
ATOM 4601 C C . LYS B 1 258 ? 19.094 32.156 1.058 1 97.38 258 LYS B C 1
ATOM 4603 O O . LYS B 1 258 ? 20.266 31.906 0.798 1 97.38 258 LYS B O 1
ATOM 4608 N N . SER B 1 259 ? 18.469 31.594 2.037 1 96.5 259 SER B N 1
ATOM 4609 C CA . SER B 1 259 ? 19.219 30.938 3.094 1 96.5 259 SER B CA 1
ATOM 4610 C C . SER B 1 259 ? 18.703 29.531 3.365 1 96.5 259 SER B C 1
ATOM 4612 O O . SER B 1 259 ? 19.141 28.875 4.301 1 96.5 259 SER B O 1
ATOM 4614 N N . GLY B 1 260 ? 17.828 29.078 2.566 1 95.31 260 GLY B N 1
ATOM 4615 C CA . GLY B 1 260 ? 17.172 27.828 2.906 1 95.31 260 GLY B CA 1
ATOM 4616 C C . GLY B 1 260 ? 16.391 27.891 4.199 1 95.31 260 GLY B C 1
ATOM 4617 O O . GLY B 1 260 ? 15.586 28.797 4.402 1 95.31 260 GLY B O 1
ATOM 4618 N N . PHE B 1 261 ? 16.609 26.891 5.012 1 95.38 261 PHE B N 1
ATOM 4619 C CA . PHE B 1 261 ? 15.836 26.812 6.242 1 95.38 261 PHE B CA 1
ATOM 4620 C C . PHE B 1 261 ? 16.625 27.375 7.414 1 95.38 261 PHE B C 1
ATOM 4622 O O . PHE B 1 261 ? 16.203 27.281 8.57 1 95.38 261 PHE B O 1
ATOM 4629 N N . SER B 1 262 ? 17.734 28.047 7.191 1 96.62 262 SER B N 1
ATOM 4630 C CA . SER B 1 262 ? 18.656 28.469 8.25 1 96.62 262 SER B CA 1
ATOM 4631 C C . SER B 1 262 ? 18.047 29.609 9.078 1 96.62 262 SER B C 1
ATOM 4633 O O . SER B 1 262 ? 18.188 29.625 10.305 1 96.62 262 SER B O 1
ATOM 4635 N N . SER B 1 263 ? 17.359 30.547 8.383 1 97.31 263 SER B N 1
ATOM 4636 C CA . SER B 1 263 ? 16.953 31.734 9.133 1 97.31 263 SER B CA 1
ATOM 4637 C C . SER B 1 263 ? 15.492 32.094 8.875 1 97.31 263 SER B C 1
ATOM 4639 O O . SER B 1 263 ? 14.922 32.938 9.555 1 97.31 263 SER B O 1
ATOM 4641 N N . ASN B 1 264 ? 14.844 31.406 7.969 1 97.69 264 ASN B N 1
ATOM 4642 C CA . ASN B 1 264 ? 13.5 31.828 7.57 1 97.69 264 ASN B CA 1
ATOM 4643 C C . ASN B 1 264 ? 12.492 31.641 8.695 1 97.69 264 ASN B C 1
ATOM 4645 O O . ASN B 1 264 ? 11.5 32.344 8.773 1 97.69 264 ASN B O 1
ATOM 4649 N N . HIS B 1 265 ? 12.758 30.656 9.594 1 98.19 265 HIS B N 1
ATOM 4650 C CA . HIS B 1 265 ? 11.852 30.406 10.711 1 98.19 265 HIS B CA 1
ATOM 4651 C C . HIS B 1 265 ? 11.789 31.609 11.648 1 98.19 265 HIS B C 1
ATOM 4653 O O . HIS B 1 265 ? 10.797 31.797 12.352 1 98.19 265 HIS B O 1
ATOM 4659 N N . GLU B 1 266 ? 12.828 32.5 11.633 1 98.06 266 GLU B N 1
ATOM 4660 C CA . GLU B 1 266 ? 12.891 33.656 12.484 1 98.06 266 GLU B CA 1
ATOM 4661 C C . GLU B 1 266 ? 11.844 34.688 12.07 1 98.06 266 GLU B C 1
ATOM 4663 O O . GLU B 1 266 ? 11.5 35.594 12.844 1 98.06 266 GLU B O 1
ATOM 4668 N N . LEU B 1 267 ? 11.32 34.562 10.875 1 98.5 267 LEU B N 1
ATOM 4669 C CA . LEU B 1 267 ? 10.398 35.531 10.32 1 98.5 267 LEU B CA 1
ATOM 4670 C C . LEU B 1 267 ? 8.945 35.125 10.594 1 98.5 267 LEU B C 1
ATOM 4672 O O . LEU B 1 267 ? 8.023 35.875 10.242 1 98.5 267 LEU B O 1
ATOM 4676 N N . VAL B 1 268 ? 8.719 34.031 11.219 1 98.81 268 VAL B N 1
ATOM 4677 C CA . VAL B 1 268 ? 7.379 33.625 11.641 1 98.81 268 VAL B CA 1
ATOM 4678 C C . VAL B 1 268 ? 6.895 34.562 12.75 1 98.81 268 VAL B C 1
ATOM 4680 O O . VAL B 1 268 ? 7.566 34.719 13.773 1 98.81 268 VAL B O 1
ATOM 4683 N N . SER B 1 269 ? 5.773 35.219 12.586 1 98.62 269 SER B N 1
ATOM 4684 C CA . SER B 1 269 ? 5.27 36.188 13.547 1 98.62 269 SER B CA 1
ATOM 4685 C C . SER B 1 269 ? 4.539 35.531 14.695 1 98.62 269 SER B C 1
ATOM 4687 O O . SER B 1 269 ? 4.117 34.375 14.586 1 98.62 269 SER B O 1
ATOM 4689 N N . ASN B 1 270 ? 4.387 36.25 15.773 1 98.12 270 ASN B N 1
ATOM 4690 C CA . ASN B 1 270 ? 3.594 35.781 16.906 1 98.12 270 ASN B CA 1
ATOM 4691 C C . ASN B 1 270 ? 2.141 35.531 16.5 1 98.12 270 ASN B C 1
ATOM 4693 O O . ASN B 1 270 ? 1.495 34.625 17.016 1 98.12 270 ASN B O 1
ATOM 4697 N N . SER B 1 271 ? 1.65 36.375 15.641 1 98.31 271 SER B N 1
ATOM 4698 C CA . SER B 1 271 ? 0.28 36.219 15.164 1 98.31 271 SER B CA 1
ATOM 4699 C C . SER B 1 271 ? 0.097 34.906 14.438 1 98.31 271 SER B C 1
ATOM 4701 O O . SER B 1 271 ? -0.914 34.219 14.625 1 98.31 271 SER B O 1
ATOM 4703 N N . MET B 1 272 ? 1.074 34.5 13.594 1 98.62 272 MET B N 1
ATOM 4704 C CA . MET B 1 272 ? 1.017 33.188 12.914 1 98.62 272 MET B CA 1
ATOM 4705 C C . MET B 1 272 ? 1.016 32.062 13.922 1 98.62 272 MET B C 1
ATOM 4707 O O . MET B 1 272 ? 0.219 31.109 13.805 1 98.62 272 MET B O 1
ATOM 4711 N N . LEU B 1 273 ? 1.918 32.125 14.883 1 98.62 273 LEU B N 1
ATOM 4712 C CA . LEU B 1 273 ? 1.984 31.078 15.906 1 98.62 273 LEU B CA 1
ATOM 4713 C C . LEU B 1 273 ? 0.651 30.938 16.625 1 98.62 273 LEU B C 1
ATOM 4715 O O . LEU B 1 273 ? 0.139 29.828 16.797 1 98.62 273 LEU B O 1
ATOM 4719 N N . GLN B 1 274 ? 0.072 32.031 17.031 1 98.12 274 GLN B N 1
ATOM 4720 C CA . GLN B 1 274 ? -1.153 32.062 17.812 1 98.12 274 GLN B CA 1
ATOM 4721 C C . GLN B 1 274 ? -2.334 31.516 17.016 1 98.12 274 GLN B C 1
ATOM 4723 O O . GLN B 1 274 ? -3.199 30.828 17.578 1 98.12 274 GLN B O 1
ATOM 4728 N N . LYS B 1 275 ? -2.369 31.766 15.781 1 98.56 275 LYS B N 1
ATOM 4729 C CA . LYS B 1 275 ? -3.555 31.469 14.992 1 98.56 275 LYS B CA 1
ATOM 4730 C C . LYS B 1 275 ? -3.447 30.094 14.336 1 98.56 275 LYS B C 1
ATOM 4732 O O . LYS B 1 275 ? -4.453 29.516 13.922 1 98.56 275 LYS B O 1
ATOM 4737 N N . LEU B 1 276 ? -2.166 29.547 14.266 1 98.75 276 LEU B N 1
ATOM 4738 C CA . LEU B 1 276 ? -1.999 28.391 13.391 1 98.75 276 LEU B CA 1
ATOM 4739 C C . LEU B 1 276 ? -1.431 27.203 14.164 1 98.75 276 LEU B C 1
ATOM 4741 O O . LEU B 1 276 ? -1.468 26.062 13.68 1 98.75 276 LEU B O 1
ATOM 4745 N N . THR B 1 277 ? -0.894 27.406 15.367 1 98.81 277 THR B N 1
ATOM 4746 C CA . THR B 1 277 ? -0.159 26.344 16.031 1 98.81 277 THR B CA 1
ATOM 4747 C C . THR B 1 277 ? -0.537 26.25 17.516 1 98.81 277 THR B C 1
ATOM 4749 O O . THR B 1 277 ? -1.284 27.094 18.016 1 98.81 277 THR B O 1
ATOM 4752 N N . ILE B 1 278 ? -0.183 25.188 18.141 1 98.88 278 ILE B N 1
ATOM 4753 C CA . ILE B 1 278 ? -0.129 25.016 19.594 1 98.88 278 ILE B CA 1
ATOM 4754 C C . ILE B 1 278 ? 1.321 24.828 20.031 1 98.88 278 ILE B C 1
ATOM 4756 O O . ILE B 1 278 ? 1.994 23.891 19.594 1 98.88 278 ILE B O 1
ATOM 4760 N N . CYS B 1 279 ? 1.858 25.75 20.844 1 98.88 279 CYS B N 1
ATOM 4761 C CA . CYS B 1 279 ? 3.256 25.625 21.25 1 98.88 279 CYS B CA 1
ATOM 4762 C C . CYS B 1 279 ? 3.502 26.312 22.578 1 98.88 279 CYS B C 1
ATOM 4764 O O . CYS B 1 279 ? 2.891 27.344 22.875 1 98.88 279 CYS B O 1
ATOM 4766 N N . GLY B 1 280 ? 4.336 25.828 23.422 1 98.81 280 GLY B N 1
ATOM 4767 C CA . GLY B 1 280 ? 4.68 26.359 24.734 1 98.81 280 GLY B CA 1
ATOM 4768 C C . GLY B 1 280 ? 4.719 25.312 25.828 1 98.81 280 GLY B C 1
ATOM 4769 O O . GLY B 1 280 ? 5 24.141 25.547 1 98.81 280 GLY B O 1
ATOM 4770 N N . THR B 1 281 ? 4.551 25.719 27.047 1 98.69 281 THR B N 1
ATOM 4771 C CA . THR B 1 281 ? 4.445 24.797 28.188 1 98.69 281 THR B CA 1
ATOM 4772 C C . THR B 1 281 ? 3.141 24.016 28.125 1 98.69 281 THR B C 1
ATOM 4774 O O . THR B 1 281 ? 2.23 24.375 27.375 1 98.69 281 THR B O 1
ATOM 4777 N N . PRO B 1 282 ? 3.086 22.922 28.922 1 98.38 282 PRO B N 1
ATOM 4778 C CA . PRO B 1 282 ? 1.854 22.141 28.938 1 98.38 282 PRO B CA 1
ATOM 4779 C C . PRO B 1 282 ? 0.612 22.984 29.203 1 98.38 282 PRO B C 1
ATOM 4781 O O . PRO B 1 282 ? -0.398 22.844 28.516 1 98.38 282 PRO B O 1
ATOM 4784 N N . GLU B 1 283 ? 0.68 23.891 30.141 1 98.12 283 GLU B N 1
ATOM 4785 C CA . GLU B 1 283 ? -0.463 24.734 30.484 1 98.12 283 GLU B CA 1
ATOM 4786 C C . GLU B 1 283 ? -0.838 25.656 29.344 1 98.12 283 GLU B C 1
ATOM 4788 O O . GLU B 1 283 ? -2.02 25.844 29.031 1 98.12 283 GLU B O 1
ATOM 4793 N N . GLU B 1 284 ? 0.118 26.219 28.734 1 98.38 284 GLU B N 1
ATOM 4794 C CA . GLU B 1 284 ? -0.115 27.094 27.594 1 98.38 284 GLU B CA 1
ATOM 4795 C C . GLU B 1 284 ? -0.768 26.328 26.438 1 98.38 284 GLU B C 1
ATOM 4797 O O . GLU B 1 284 ? -1.696 26.828 25.797 1 98.38 284 GLU B O 1
ATOM 4802 N N . CYS B 1 285 ? -0.264 25.172 26.219 1 98.62 285 CYS B N 1
ATOM 4803 C CA . CYS B 1 285 ? -0.742 24.359 25.109 1 98.62 285 CYS B CA 1
ATOM 4804 C C . CYS B 1 285 ? -2.191 23.938 25.328 1 98.62 285 CYS B C 1
ATOM 4806 O O . CYS B 1 285 ? -2.984 23.938 24.391 1 98.62 285 CYS B O 1
ATOM 4808 N N . LYS B 1 286 ? -2.543 23.578 26.5 1 97.56 286 LYS B N 1
ATOM 4809 C CA . LYS B 1 286 ? -3.922 23.203 26.797 1 97.56 286 LYS B CA 1
ATOM 4810 C C . LYS B 1 286 ? -4.883 24.344 26.516 1 97.56 286 LYS B C 1
ATOM 4812 O O . LYS B 1 286 ? -5.965 24.141 25.969 1 97.56 286 LYS B O 1
ATOM 4817 N N . LYS B 1 287 ? -4.465 25.516 26.953 1 97.94 287 LYS B N 1
ATOM 4818 C CA . LYS B 1 287 ? -5.281 26.688 26.688 1 97.94 287 LYS B CA 1
ATOM 4819 C C . LYS B 1 287 ? -5.453 26.938 25.203 1 97.94 287 LYS B C 1
ATOM 4821 O O . LYS B 1 287 ? -6.547 27.266 24.734 1 97.94 287 LYS B O 1
ATOM 4826 N N . GLN B 1 288 ? -4.402 26.812 24.484 1 98.38 288 GLN B N 1
ATOM 4827 C CA . GLN B 1 288 ? -4.438 27 23.031 1 98.38 288 GLN B CA 1
ATOM 4828 C C . GLN B 1 288 ? -5.312 25.953 22.359 1 98.38 288 GLN B C 1
ATOM 4830 O O . GLN B 1 288 ? -6.004 26.25 21.391 1 98.38 288 GLN B O 1
ATOM 4835 N N . LEU B 1 289 ? -5.223 24.688 22.828 1 97.94 289 LEU B N 1
ATOM 4836 C CA . LEU B 1 289 ? -6.098 23.641 22.312 1 97.94 289 LEU B CA 1
ATOM 4837 C C . LEU B 1 289 ? -7.566 24.016 22.5 1 97.94 289 LEU B C 1
ATOM 4839 O O . LEU B 1 289 ? -8.391 23.797 21.609 1 97.94 289 LEU B O 1
ATOM 4843 N N . ASP B 1 290 ? -7.895 24.578 23.641 1 97.06 290 ASP B N 1
ATOM 4844 C CA . ASP B 1 290 ? -9.266 25 23.906 1 97.06 290 ASP B CA 1
ATOM 4845 C C . ASP B 1 290 ? -9.719 26.047 22.906 1 97.06 290 ASP B C 1
ATOM 4847 O O . ASP B 1 290 ? -10.883 26.062 22.484 1 97.06 290 ASP B O 1
ATOM 4851 N N . GLU B 1 291 ? -8.812 26.906 22.547 1 97.81 291 GLU B N 1
ATOM 4852 C CA . GLU B 1 291 ? -9.133 27.922 21.547 1 97.81 291 GLU B CA 1
ATOM 4853 C C . GLU B 1 291 ? -9.461 27.266 20.203 1 97.81 291 GLU B C 1
ATOM 4855 O O . GLU B 1 291 ? -10.375 27.703 19.5 1 97.81 291 GLU B O 1
ATOM 4860 N N . PHE B 1 292 ? -8.703 26.281 19.797 1 98.06 292 PHE B N 1
ATOM 4861 C CA . PHE B 1 292 ? -8.984 25.562 18.562 1 98.06 292 PHE B CA 1
ATOM 4862 C C . PHE B 1 292 ? -10.336 24.859 18.625 1 98.06 292 PHE B C 1
ATOM 4864 O O . PHE B 1 292 ? -11.062 24.828 17.641 1 98.06 292 PHE B O 1
ATOM 4871 N N . LYS B 1 293 ? -10.633 24.328 19.734 1 96.81 293 LYS B N 1
ATOM 4872 C CA . LYS B 1 293 ? -11.914 23.641 19.906 1 96.81 293 LYS B CA 1
ATOM 4873 C C . LYS B 1 293 ? -13.086 24.578 19.688 1 96.81 293 LYS B C 1
ATOM 4875 O O . LYS B 1 293 ? -14.141 24.172 19.203 1 96.81 293 LYS B O 1
ATOM 4880 N N . GLU B 1 294 ? -12.859 25.812 19.984 1 96.69 294 GLU B N 1
ATOM 4881 C CA . GLU B 1 294 ? -13.914 26.812 19.875 1 96.69 294 GLU B CA 1
ATOM 4882 C C . GLU B 1 294 ? -14.203 27.156 18.422 1 96.69 294 GLU B C 1
ATOM 4884 O O . GLU B 1 294 ? -15.219 27.781 18.109 1 96.69 294 GLU B O 1
ATOM 4889 N N . THR B 1 295 ? -13.367 26.719 17.484 1 97.56 295 THR B N 1
ATOM 4890 C CA . THR B 1 295 ? -13.562 27 16.062 1 97.56 295 THR B CA 1
ATOM 4891 C C . THR B 1 295 ? -14.695 26.141 15.492 1 97.56 295 THR B C 1
ATOM 4893 O O . THR B 1 295 ? -15.195 26.422 14.398 1 97.56 295 THR B O 1
ATOM 4896 N N . GLY B 1 296 ? -15.031 25.078 16.141 1 96.88 296 GLY B N 1
ATOM 4897 C CA . GLY B 1 296 ? -16.062 24.188 15.641 1 96.88 296 GLY B CA 1
ATOM 4898 C C . GLY B 1 296 ? -15.508 22.859 15.164 1 96.88 296 GLY B C 1
ATOM 4899 O O . GLY B 1 296 ? -16.266 22 14.695 1 96.88 296 GLY B O 1
ATOM 4900 N N . ILE B 1 297 ? -14.195 22.641 15.312 1 97.81 297 ILE B N 1
ATOM 4901 C CA . ILE B 1 297 ? -13.641 21.344 14.953 1 97.81 297 ILE B CA 1
ATOM 4902 C C . ILE B 1 297 ? -14.172 20.266 15.898 1 97.81 297 ILE B C 1
ATOM 4904 O O . ILE B 1 297 ? -14.359 20.531 17.094 1 97.81 297 ILE B O 1
ATOM 4908 N N . ASP B 1 298 ? -14.422 19.078 15.328 1 97.88 298 ASP B N 1
ATOM 4909 C CA . ASP B 1 298 ? -14.93 17.953 16.109 1 97.88 298 ASP B CA 1
ATOM 4910 C C . ASP B 1 298 ? -13.789 17.141 16.703 1 97.88 298 ASP B C 1
ATOM 4912 O O . ASP B 1 298 ? -13.914 16.609 17.812 1 97.88 298 ASP B O 1
ATOM 4916 N N . LEU B 1 299 ? -12.703 17.062 16.016 1 98.19 299 LEU B N 1
ATOM 4917 C CA . LEU B 1 299 ? -11.594 16.203 16.375 1 98.19 299 LEU B CA 1
ATOM 4918 C C . LEU B 1 299 ? -10.258 16.891 16.094 1 98.19 299 LEU B C 1
ATOM 4920 O O . LEU B 1 299 ? -9.703 16.766 15.008 1 98.19 299 LEU B O 1
ATOM 4924 N N . PRO B 1 300 ? -9.734 17.609 17.109 1 98.31 300 PRO B N 1
ATOM 4925 C CA . PRO B 1 300 ? -8.375 18.125 16.938 1 98.31 300 PRO B CA 1
ATOM 4926 C C . PRO B 1 300 ? -7.34 17.016 16.812 1 98.31 300 PRO B C 1
ATOM 4928 O O . PRO B 1 300 ? -7.391 16.031 17.562 1 98.31 300 PRO B O 1
ATOM 4931 N N . ILE B 1 301 ? -6.5 17.125 15.844 1 98.56 301 ILE B N 1
ATOM 4932 C CA . ILE B 1 301 ? -5.398 16.188 15.648 1 98.56 301 ILE B CA 1
ATOM 4933 C C . ILE B 1 301 ? -4.09 16.812 16.094 1 98.56 301 ILE B C 1
ATOM 4935 O O . ILE B 1 301 ? -3.578 17.734 15.445 1 98.56 301 ILE B O 1
ATOM 4939 N N . ILE B 1 302 ? -3.57 16.328 17.203 1 98.31 302 ILE B N 1
ATOM 4940 C CA . ILE B 1 302 ? -2.295 16.797 17.719 1 98.31 302 ILE B CA 1
ATOM 4941 C C . ILE B 1 302 ? -1.154 16.281 16.844 1 98.31 302 ILE B C 1
ATOM 4943 O O . ILE B 1 302 ? -0.798 15.094 16.906 1 98.31 302 ILE B O 1
ATOM 4947 N N . GLN B 1 303 ? -0.636 17.141 16.031 1 98.25 303 GLN B N 1
ATOM 4948 C CA . GLN B 1 303 ? 0.533 16.766 15.258 1 98.25 303 GLN B CA 1
ATOM 4949 C C . GLN B 1 303 ? 1.798 16.781 16.109 1 98.25 303 GLN B C 1
ATOM 4951 O O . GLN B 1 303 ? 2.281 17.844 16.5 1 98.25 303 GLN B O 1
ATOM 4956 N N . PHE B 1 304 ? 2.359 15.664 16.312 1 98.12 304 PHE B N 1
ATOM 4957 C CA . PHE B 1 304 ? 3.508 15.547 17.203 1 98.12 304 PHE B CA 1
ATOM 4958 C C . PHE B 1 304 ? 4.777 16.031 16.516 1 98.12 304 PHE B C 1
ATOM 4960 O O . PHE B 1 304 ? 5.18 15.492 15.477 1 98.12 304 PHE B O 1
ATOM 4967 N N . ASN B 1 305 ? 5.406 17.062 17.047 1 97.94 305 ASN B N 1
ATOM 4968 C CA . ASN B 1 305 ? 6.707 17.578 16.641 1 97.94 305 ASN B CA 1
ATOM 4969 C C . ASN B 1 305 ? 7.742 17.438 17.75 1 97.94 305 ASN B C 1
ATOM 4971 O O . ASN B 1 305 ? 7.785 18.25 18.672 1 97.94 305 ASN B O 1
ATOM 4975 N N . PRO B 1 306 ? 8.602 16.516 17.609 1 97.5 306 PRO B N 1
ATOM 4976 C CA . PRO B 1 306 ? 9.523 16.203 18.719 1 97.5 306 PRO B CA 1
ATOM 4977 C C . PRO B 1 306 ? 10.492 17.344 19 1 97.5 306 PRO B C 1
ATOM 4979 O O . PRO B 1 306 ? 10.961 18.016 18.078 1 97.5 306 PRO B O 1
ATOM 4982 N N . ILE B 1 307 ? 10.758 17.594 20.266 1 97.69 307 ILE B N 1
ATOM 4983 C CA . ILE B 1 307 ? 11.773 18.516 20.781 1 97.69 307 ILE B CA 1
ATOM 4984 C C . ILE B 1 307 ? 12.812 17.75 21.594 1 97.69 307 ILE B C 1
ATOM 4986 O O . ILE B 1 307 ? 12.477 17.094 22.578 1 97.69 307 ILE B O 1
ATOM 4990 N N . ASP B 1 308 ? 14.078 17.812 21.203 1 96.81 308 ASP B N 1
ATOM 4991 C CA . ASP B 1 308 ? 15.156 17.062 21.844 1 96.81 308 ASP B CA 1
ATOM 4992 C C . ASP B 1 308 ? 14.938 15.562 21.719 1 96.81 308 ASP B C 1
ATOM 4994 O O . ASP B 1 308 ? 14.773 15.039 20.609 1 96.81 308 ASP B O 1
ATOM 4998 N N . ASP B 1 309 ? 14.852 14.844 22.812 1 97.12 309 ASP B N 1
ATOM 4999 C CA . ASP B 1 309 ? 14.633 13.406 22.766 1 97.12 309 ASP B CA 1
ATOM 5000 C C . ASP B 1 309 ? 13.188 13.086 22.359 1 97.12 309 ASP B C 1
ATOM 5002 O O . ASP B 1 309 ? 12.25 13.562 23 1 97.12 309 ASP B O 1
ATOM 5006 N N . THR B 1 310 ? 13.016 12.266 21.359 1 97.44 310 THR B N 1
ATOM 5007 C CA . THR B 1 310 ? 11.719 12 20.75 1 97.44 310 THR B CA 1
ATOM 5008 C C . THR B 1 310 ? 10.758 11.391 21.766 1 97.44 310 THR B C 1
ATOM 5010 O O . THR B 1 310 ? 9.641 11.875 21.938 1 97.44 310 THR B O 1
ATOM 5013 N N . MET B 1 311 ? 11.195 10.398 22.453 1 97.38 311 MET B N 1
ATOM 5014 C CA . MET B 1 311 ? 10.289 9.664 23.328 1 97.38 311 MET B CA 1
ATOM 5015 C C . MET B 1 311 ? 9.977 10.484 24.578 1 97.38 311 MET B C 1
ATOM 5017 O O . MET B 1 311 ? 8.859 10.422 25.109 1 97.38 311 MET B O 1
ATOM 5021 N N . GLU B 1 312 ? 10.953 11.219 25.078 1 97.69 312 GLU B N 1
ATOM 5022 C CA . GLU B 1 312 ? 10.688 12.109 26.203 1 97.69 312 GLU B CA 1
ATOM 5023 C C . GLU B 1 312 ? 9.695 13.203 25.828 1 97.69 312 GLU B C 1
ATOM 5025 O O . GLU B 1 312 ? 8.797 13.539 26.594 1 97.69 312 GLU B O 1
ATOM 5030 N N . SER B 1 313 ? 9.953 13.727 24.641 1 98.12 313 SER B N 1
ATOM 5031 C CA . SER B 1 313 ? 9.039 14.734 24.125 1 98.12 313 SER B CA 1
ATOM 5032 C C . SER B 1 313 ? 7.625 14.18 23.984 1 98.12 313 SER B C 1
ATOM 5034 O O . SER B 1 313 ? 6.648 14.867 24.297 1 98.12 313 SER B O 1
ATOM 5036 N N . PHE B 1 314 ? 7.488 12.953 23.547 1 98.12 314 PHE B N 1
ATOM 5037 C CA . PHE B 1 314 ? 6.184 12.336 23.344 1 98.12 314 PHE B CA 1
ATOM 5038 C C . PHE B 1 314 ? 5.488 12.102 24.688 1 98.12 314 PHE B C 1
ATOM 5040 O O . PHE B 1 314 ? 4.273 12.281 24.797 1 98.12 314 PHE B O 1
ATOM 5047 N N . ARG B 1 315 ? 6.23 11.648 25.672 1 97.62 315 ARG B N 1
ATOM 5048 C CA . ARG B 1 315 ? 5.652 11.422 26.984 1 97.62 315 ARG B CA 1
ATOM 5049 C C . ARG B 1 315 ? 5.082 12.719 27.562 1 97.62 315 ARG B C 1
ATOM 5051 O O . ARG B 1 315 ? 4.043 12.703 28.234 1 97.62 315 ARG B O 1
ATOM 5058 N N . LEU B 1 316 ? 5.797 13.773 27.359 1 98.19 316 LEU B N 1
ATOM 5059 C CA . LEU B 1 316 ? 5.289 15.062 27.828 1 98.19 316 LEU B CA 1
ATOM 5060 C C . LEU B 1 316 ? 4.004 15.438 27.078 1 98.19 316 LEU B C 1
ATOM 5062 O O . LEU B 1 316 ? 3.055 15.93 27.703 1 98.19 316 LEU B O 1
ATOM 5066 N N . LEU B 1 317 ? 3.984 15.234 25.766 1 98.06 317 LEU B N 1
ATOM 5067 C CA . LEU B 1 317 ? 2.787 15.484 24.969 1 98.06 317 LEU B CA 1
ATOM 5068 C C . LEU B 1 317 ? 1.617 14.641 25.453 1 98.06 317 LEU B C 1
ATOM 5070 O O . LEU B 1 317 ? 0.498 15.141 25.594 1 98.06 317 LEU B O 1
ATOM 5074 N N . GLN B 1 318 ? 1.926 13.375 25.672 1 97.5 318 GLN B N 1
ATOM 5075 C CA . GLN B 1 318 ? 0.931 12.438 26.188 1 97.5 318 GLN B CA 1
ATOM 5076 C C . GLN B 1 318 ? 0.321 12.945 27.5 1 97.5 318 GLN B C 1
ATOM 5078 O O . GLN B 1 318 ? -0.903 12.992 27.641 1 97.5 318 GLN B O 1
ATOM 5083 N N . LYS B 1 319 ? 1.164 13.312 28.406 1 96.81 319 LYS B N 1
ATOM 5084 C CA . LYS B 1 319 ? 0.716 13.812 29.703 1 96.81 319 LYS B CA 1
ATOM 5085 C C . LYS B 1 319 ? -0.109 15.086 29.547 1 96.81 319 LYS B C 1
ATOM 5087 O O . LYS B 1 319 ? -1.044 15.328 30.312 1 96.81 319 LYS B O 1
ATOM 5092 N N . THR B 1 320 ? 0.226 15.82 28.547 1 97.44 320 THR B N 1
ATOM 5093 C CA . THR B 1 320 ? -0.402 17.125 28.344 1 97.44 320 THR B CA 1
ATOM 5094 C C . THR B 1 320 ? -1.801 16.953 27.766 1 97.44 320 THR B C 1
ATOM 5096 O O . THR B 1 320 ? -2.742 17.625 28.188 1 97.44 320 THR B O 1
ATOM 5099 N N . PHE B 1 321 ? -1.91 16.047 26.75 1 96.94 321 PHE B N 1
ATOM 5100 C CA . PHE B 1 321 ? -3.129 16.078 25.938 1 96.94 321 PHE B CA 1
ATOM 5101 C C . PHE B 1 321 ? -3.885 14.758 26.047 1 96.94 321 PHE B C 1
ATOM 5103 O O . PHE B 1 321 ? -5.105 14.719 25.875 1 96.94 321 PHE B O 1
ATOM 5110 N N . LEU B 1 322 ? -3.16 13.633 26.188 1 94.12 322 LEU B N 1
ATOM 5111 C CA . LEU B 1 322 ? -3.746 12.359 25.797 1 94.12 322 LEU B CA 1
ATOM 5112 C C . LEU B 1 322 ? -4.18 11.555 27.031 1 94.12 322 LEU B C 1
ATOM 5114 O O . LEU B 1 322 ? -4.973 10.617 26.906 1 94.12 322 LEU B O 1
ATOM 5118 N N . ASP B 1 323 ? -3.506 11.805 28.172 1 85.88 323 ASP B N 1
ATOM 5119 C CA . ASP B 1 323 ? -3.834 11.062 29.391 1 85.88 323 ASP B CA 1
ATOM 5120 C C . ASP B 1 323 ? -5.164 11.523 29.969 1 85.88 323 ASP B C 1
ATOM 5122 O O . ASP B 1 323 ? -5.656 12.602 29.641 1 85.88 323 ASP B O 1
ATOM 5126 N N . GLU B 1 324 ? -5.938 10.68 30.906 1 64.94 324 GLU B N 1
ATOM 5127 C CA . GLU B 1 324 ? -7.141 10.992 31.672 1 64.94 324 GLU B CA 1
ATOM 5128 C C . GLU B 1 324 ? -6.914 12.195 32.594 1 64.94 324 GLU B C 1
ATOM 5130 O O . GLU B 1 324 ? -5.809 12.398 33.094 1 64.94 324 GLU B O 1
#

Organism: NCBI:txid1582439